Protein AF-A0A1V5UQQ0-F1 (afdb_monomer_lite)

pLDDT: mean 71.2, std 21.32, range [21.81, 97.25]

Radius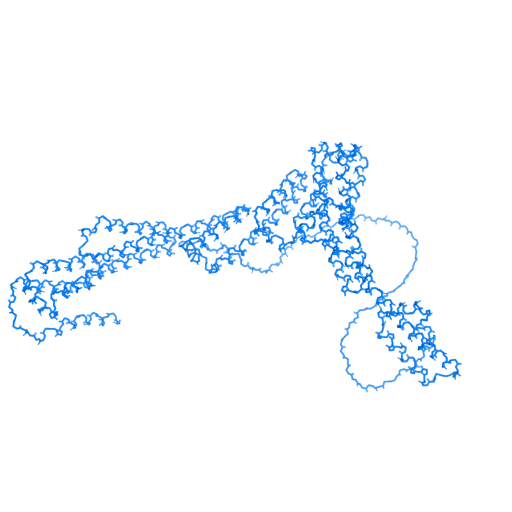 of gyration: 47.05 Å; chains: 1; bounding box: 100×80×138 Å

Secondary structure (DSSP, 8-state):
-HHHHHHHHHHHHHHHGGGS-------HHHHHHHHHHHHHHHHHHHHHHH-HHHHHHHHHHHHHHHHHS-HHHHHHHHHHTT-S-HHHHHHHIIIIIIHHHHHHHHHHHHHHHHHHHHTT-HHHHHHHHHHHHHHHHHHTTTSTT--HHHHHHHHHHHHHHHHHHHHHHHHHHHHHHHHHHHHTT-HHHHHHHHHHHHHHHHH-HHHHHHHHHH-GGGGSHHHHHHHHHHHHHHHHHHHHHHHHHHHHHTT-HHHHHHHHHHHHHHHHH-HHHHHHHHHHH-THHHHHHHHHHHHHHHHH-HHHHHHHHH-HHHHHHHHHHHHHHHTT-HHHHHHHHHHHHHHHHH-HHHHHHHHHTTTHHHHHHHHHHHHHHHHHHHHHHHHHHHHHHHT-HHHHHHHHHHHHHHHHH-HHHHHHHHHHTTS-HHHHHHHHHHHHHHHHHHHHHHHHHHHHHHHHHHHHHHHHHHHHSS--HHHHHHHHHHHHHHHHTHHHHHHHHHHH---HHHHH-S--------------------------------------------------------TT------

Sequence (574 aa):
MKKIFKSSVVFMLFFILFSVQPSYSGTAEVDTLFNETVAAGGAYEQTLGENPVAAAASANAILVKFNALTAEDQAAYAQKLGIPTAGEVKGTLQSKFIDRAYEVQWNKITAEWTTLMQAKKYDEAKTYASQVEEFLKNNAAQLPGISAEMSANYKKLSQAGMDIAAAHNDASGSITEVAGLYAEKKYKETIEKIQQYAKKAADDKNFGDALKNLIPEAADLAKYTGDLTKAVVKDYAVAQVNEYNRLISEGKMKEASKLASETAAFLKGNQQAKEIVEKEYGVNSLLICERASLDSFFKDNQDIKNAMAMYPEFKEAVEKYDRLGEAKDYLGAAKLASEWAKKCLEDANFKGVNTASGGVLLEICQKGAEAALLTGIDEAAKAFCEAFQSGDMVKAKQLADAVAEVLKAYPEYKKIVNEKLGADWEKIANDASALTVKELAARDAKVAVLAETYKQIANLYSAEVAVGGTVSVMAQAFNQALNTFAQQNSQYMAEIEKKTGIKLDALFGATASGAPAGNNAPGAQQQGEQPANGQQQSSGQAEQAPGAQSGTPPVTNQSEGTNQGNPFTSGSGN

Foldseek 3Di:
DVVVVVVVVVVVLQVVLPPDDDPFDADVLLVVLLVLVVVLVVCLVVCLVVPLLVQLQSLLVSLVSLVVDDLVNLASSCSVSVHRHSVVSNVCSQPVTNLVSVVSVVVVLVVVLVVCVVVVVLVVSLVSLVVQLVCCVVCVVPRRNHDPVSSVVSNVVSVVSNLLSVLLVVLVVLVVVLVVCVVVLVLLVSLVSLVVLLVVLVVDVSNVVSNCVVPVVVPPVVVVSLVVSLVSLVSNLVVLVVVLVVCLVVLVLVVSVVSLVVVVVSCVVPVSSVVSCCVVPNVLSSLVSLQVSLLSCCVRPVLNVVLVVVPVVSVVLNVVLNVCVVVVVLLVNLVSLLVLLVCCPVPPSNVVSCVSVVNVSNVSSVSSSLSSLLVLLVVLVVQLVVCVVVVVLVSNLVSLVSNLVSLVVCVVNQVVSCVVVVHNSNVVSVVSNVVSVVVVVVVVVVLVVLLVVLLVLLVVLVVCCVPPVDQDPVNVVSLVVNVVSCVVPVVSVVVSCVVNVDDNAVSVDDPPPDDDDDDDDDDDDDDDDDDDDDDDDDDDDDDDDDDDDDDDDDDDDDDDDDDDDDSPDPDDDD

Structure (mmCIF, N/CA/C/O backbone):
data_AF-A0A1V5UQQ0-F1
#
_entry.id   AF-A0A1V5UQQ0-F1
#
loop_
_atom_site.group_PDB
_atom_site.id
_atom_site.type_symbol
_atom_site.label_atom_id
_atom_site.label_alt_id
_atom_site.label_comp_id
_atom_site.label_asym_id
_atom_site.label_entity_id
_atom_site.label_seq_id
_atom_site.pdbx_PDB_ins_code
_atom_site.Cartn_x
_atom_site.Cartn_y
_atom_site.Cartn_z
_atom_site.occupancy
_atom_site.B_iso_or_equiv
_atom_site.auth_seq_id
_atom_site.auth_comp_id
_atom_site.auth_asym_id
_atom_site.auth_atom_id
_atom_site.pdbx_PDB_model_num
ATOM 1 N N . MET A 1 1 ? 20.881 -25.153 -41.191 1.00 28.64 1 MET A N 1
ATOM 2 C CA . MET A 1 1 ? 20.336 -25.309 -42.563 1.00 28.64 1 MET A CA 1
ATOM 3 C C . MET A 1 1 ? 19.542 -24.085 -43.040 1.00 28.64 1 MET A C 1
ATOM 5 O O . MET A 1 1 ? 20.076 -23.384 -43.885 1.00 28.64 1 MET A O 1
ATOM 9 N N . LYS A 1 2 ? 18.353 -23.741 -42.498 1.00 25.16 2 LYS A N 1
ATOM 10 C CA . LYS A 1 2 ? 17.489 -22.647 -43.035 1.00 25.16 2 LYS A CA 1
ATOM 11 C C . LYS A 1 2 ? 18.149 -21.261 -43.260 1.00 25.16 2 LYS A C 1
ATOM 13 O O . LYS A 1 2 ? 17.666 -20.528 -44.113 1.00 25.16 2 LYS A O 1
ATOM 18 N N . LYS A 1 3 ? 19.245 -20.900 -42.568 1.00 30.56 3 LYS A N 1
ATOM 19 C CA . LYS A 1 3 ? 19.997 -19.648 -42.836 1.00 30.56 3 LYS A CA 1
ATOM 20 C C . LYS A 1 3 ? 20.685 -19.619 -44.215 1.00 30.56 3 LYS A C 1
ATOM 22 O O . LYS A 1 3 ? 20.683 -18.573 -44.850 1.00 30.56 3 LYS A O 1
ATOM 27 N N . ILE A 1 4 ? 21.209 -20.750 -44.703 1.00 31.59 4 ILE A N 1
ATOM 28 C CA . ILE A 1 4 ? 21.949 -20.823 -45.982 1.00 31.59 4 ILE A CA 1
ATOM 29 C C . ILE A 1 4 ? 21.019 -20.485 -47.159 1.00 31.59 4 ILE A C 1
ATOM 31 O O . ILE A 1 4 ? 21.369 -19.694 -48.027 1.00 31.59 4 ILE A O 1
ATOM 35 N N . PHE A 1 5 ? 19.784 -20.994 -47.118 1.00 28.45 5 PHE A N 1
ATOM 36 C CA . PHE A 1 5 ? 18.793 -20.827 -48.185 1.00 28.45 5 PHE A CA 1
ATOM 37 C C . PHE A 1 5 ? 18.414 -19.361 -48.474 1.00 28.45 5 PHE A C 1
ATOM 39 O O . PHE A 1 5 ? 18.049 -19.047 -49.601 1.00 28.45 5 PHE A O 1
ATOM 46 N N . LYS A 1 6 ? 18.516 -18.446 -47.494 1.00 31.98 6 LYS A N 1
ATOM 47 C CA . LYS A 1 6 ? 18.278 -17.008 -47.731 1.00 31.98 6 LYS A CA 1
ATOM 48 C C . LYS A 1 6 ? 19.447 -16.321 -48.440 1.00 31.98 6 LYS A C 1
ATOM 50 O O . LYS A 1 6 ? 19.202 -15.484 -49.300 1.00 31.98 6 LYS A O 1
ATOM 55 N N . SER A 1 7 ? 20.688 -16.702 -48.127 1.00 33.75 7 SER A N 1
ATOM 56 C CA . SER A 1 7 ? 21.877 -16.197 -48.830 1.00 33.75 7 SER A CA 1
ATOM 57 C C . SER A 1 7 ? 21.845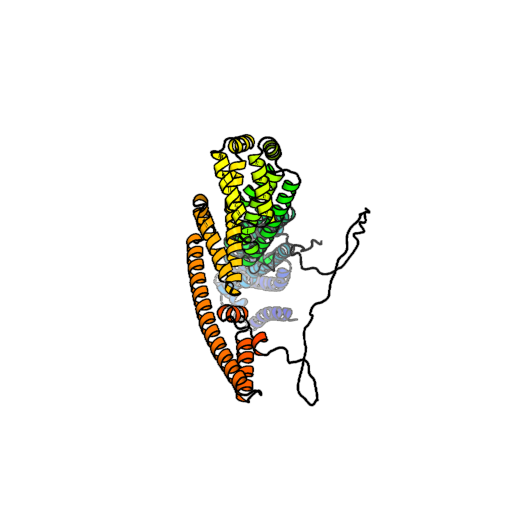 -16.607 -50.308 1.00 33.75 7 SER A C 1
ATOM 59 O O . SER A 1 7 ? 22.017 -15.764 -51.187 1.00 33.75 7 SER A O 1
ATOM 61 N N . SER A 1 8 ? 21.467 -17.861 -50.592 1.00 30.97 8 SER A N 1
ATOM 62 C CA . SER A 1 8 ? 21.274 -18.351 -51.963 1.00 30.97 8 SER A CA 1
ATOM 63 C C . SER A 1 8 ? 20.234 -17.557 -52.762 1.00 30.97 8 SER A C 1
ATOM 65 O O . SER A 1 8 ? 20.450 -17.350 -53.947 1.00 30.97 8 SER A O 1
ATOM 67 N N . VAL A 1 9 ? 19.139 -17.074 -52.159 1.00 35.34 9 VAL A N 1
ATOM 68 C CA . VAL A 1 9 ? 18.113 -16.296 -52.890 1.00 35.34 9 VAL A CA 1
ATOM 69 C C . VAL A 1 9 ? 18.626 -14.914 -53.314 1.00 35.34 9 VAL A C 1
ATOM 71 O O . VAL A 1 9 ? 18.317 -14.475 -54.419 1.00 35.34 9 VAL A O 1
ATOM 74 N N . VAL A 1 10 ? 19.455 -14.252 -52.499 1.00 41.09 10 VAL A N 1
ATOM 75 C CA . VAL A 1 10 ? 20.097 -12.978 -52.888 1.00 41.09 10 VAL A CA 1
ATOM 76 C C . VAL A 1 10 ? 21.128 -13.212 -54.000 1.00 41.09 10 VAL A C 1
ATOM 78 O O . VAL A 1 10 ? 21.127 -12.495 -54.998 1.00 41.09 10 VAL A O 1
ATOM 81 N N . PHE A 1 11 ? 21.933 -14.274 -53.891 1.00 36.41 11 PHE A N 1
ATOM 82 C CA . PHE A 1 11 ? 22.862 -14.698 -54.949 1.00 36.41 11 PHE A CA 1
ATOM 83 C C . PHE A 1 11 ? 22.146 -15.085 -56.258 1.00 36.41 11 PHE A C 1
ATOM 85 O O . PHE A 1 11 ? 22.649 -14.823 -57.347 1.00 36.41 11 PHE A O 1
ATOM 92 N N . MET A 1 12 ? 20.962 -15.694 -56.168 1.00 32.59 12 MET A N 1
ATOM 93 C CA . MET A 1 12 ? 20.183 -16.144 -57.324 1.00 32.59 12 MET A CA 1
ATOM 94 C C . MET A 1 12 ? 19.444 -14.990 -58.017 1.00 32.59 12 MET A C 1
ATOM 96 O O . MET A 1 12 ? 19.346 -14.995 -59.241 1.00 32.59 12 MET A O 1
ATOM 100 N N . LEU A 1 13 ? 19.007 -13.968 -57.270 1.00 38.66 13 LEU A N 1
ATOM 101 C CA . LEU A 1 13 ? 18.555 -12.693 -57.843 1.00 38.66 13 LEU A CA 1
ATOM 102 C C . LEU A 1 13 ? 19.685 -11.983 -58.601 1.00 38.66 13 LEU A C 1
ATOM 104 O O . LEU A 1 13 ? 19.452 -11.505 -59.707 1.00 38.66 13 LEU A O 1
ATOM 108 N N . PHE A 1 14 ? 20.911 -11.998 -58.062 1.00 37.56 14 PHE A N 1
ATOM 109 C CA . PHE A 1 14 ? 22.103 -11.545 -58.787 1.00 37.56 14 PHE A CA 1
ATOM 110 C C . PHE A 1 14 ? 22.299 -12.324 -60.100 1.00 37.56 14 PHE A C 1
ATOM 112 O O . PHE A 1 14 ? 22.466 -11.717 -61.151 1.00 37.56 14 PHE A O 1
ATOM 119 N N . PHE A 1 15 ? 22.245 -13.660 -60.076 1.00 38.91 15 PHE A N 1
ATOM 120 C CA . PHE A 1 15 ? 22.538 -14.476 -61.264 1.00 38.91 15 PHE A CA 1
ATOM 121 C C . PHE A 1 15 ? 21.466 -14.444 -62.366 1.00 38.91 15 PHE A C 1
ATOM 123 O O . PHE A 1 15 ? 21.816 -14.529 -63.542 1.00 38.91 15 PHE A O 1
ATOM 130 N N . ILE A 1 16 ? 20.176 -14.337 -62.030 1.00 42.06 16 ILE A N 1
ATOM 131 C CA . ILE A 1 16 ? 19.093 -14.425 -63.030 1.00 42.06 16 ILE A CA 1
ATOM 132 C C . ILE A 1 16 ? 19.065 -13.199 -63.964 1.00 42.06 16 ILE A C 1
ATOM 134 O O . ILE A 1 16 ? 18.764 -13.343 -65.153 1.00 42.06 16 ILE A O 1
ATOM 138 N N . LEU A 1 17 ? 19.442 -12.016 -63.464 1.00 40.72 17 LEU A N 1
ATOM 139 C CA . LEU A 1 17 ? 19.414 -10.758 -64.222 1.00 40.72 17 LEU A CA 1
ATOM 140 C C . LEU A 1 17 ? 20.486 -10.660 -65.328 1.00 40.72 17 LEU A C 1
ATOM 142 O O . LEU A 1 17 ? 20.322 -9.871 -66.252 1.00 40.72 17 LEU A O 1
ATOM 146 N N . PHE A 1 18 ? 21.535 -11.493 -65.308 1.00 45.50 18 PHE A N 1
ATOM 147 C CA . PHE A 1 18 ? 22.620 -11.460 -66.308 1.00 45.50 18 PHE A CA 1
ATOM 148 C C . PHE A 1 18 ? 22.401 -12.361 -67.539 1.00 45.50 18 PHE A C 1
ATOM 150 O O . PHE A 1 18 ? 23.323 -12.572 -68.325 1.00 45.50 18 PHE A O 1
ATOM 157 N N . SER A 1 19 ? 21.193 -12.901 -67.729 1.00 35.50 19 SER A N 1
ATOM 158 C CA . SER A 1 19 ? 20.876 -13.829 -68.832 1.00 35.50 19 SER A CA 1
ATOM 159 C C . SER A 1 19 ? 20.441 -13.157 -70.146 1.00 35.50 19 SER A C 1
ATOM 161 O O . SER A 1 19 ? 20.373 -13.824 -71.178 1.00 35.50 19 SER A O 1
ATOM 163 N N . VAL A 1 20 ? 20.193 -11.843 -70.138 1.00 38.31 20 VAL A N 1
ATOM 164 C CA . VAL A 1 20 ? 19.896 -11.035 -71.331 1.00 38.31 20 VAL A CA 1
ATOM 165 C C . VAL A 1 20 ? 20.730 -9.759 -71.259 1.00 38.31 20 VAL A C 1
ATOM 167 O O . VAL A 1 20 ? 20.581 -8.993 -70.314 1.00 38.31 20 VAL A O 1
ATOM 170 N N . GLN A 1 21 ? 21.589 -9.507 -72.250 1.00 39.25 21 GLN A N 1
ATOM 171 C CA . GLN A 1 21 ? 22.253 -8.208 -72.400 1.00 39.25 21 GLN A CA 1
ATOM 172 C C . GLN A 1 21 ? 21.373 -7.268 -73.239 1.00 39.25 21 GLN A C 1
ATOM 174 O O . GLN A 1 21 ? 21.176 -7.538 -74.426 1.00 39.25 21 GLN A O 1
ATOM 179 N N . PRO A 1 22 ? 20.886 -6.139 -72.690 1.00 43.38 22 PRO A N 1
ATOM 180 C CA . PRO A 1 22 ? 20.532 -4.989 -73.510 1.00 43.38 22 PRO A CA 1
ATOM 181 C C . PRO A 1 22 ? 21.798 -4.441 -74.182 1.00 43.38 22 PRO A C 1
ATOM 183 O O . PRO A 1 22 ? 22.897 -4.543 -73.633 1.00 43.38 22 PRO A O 1
ATOM 186 N N . SER A 1 23 ? 21.654 -3.808 -75.346 1.00 43.50 23 SER A N 1
ATOM 187 C CA . SER A 1 23 ? 22.739 -3.051 -75.977 1.00 43.50 23 SER A CA 1
ATOM 188 C C . SER A 1 23 ? 23.075 -1.818 -75.129 1.00 43.50 23 SER A C 1
ATOM 190 O O . SER A 1 23 ? 22.406 -0.791 -75.221 1.00 43.50 23 SER A O 1
ATOM 192 N N . TYR A 1 24 ? 24.079 -1.956 -74.269 1.00 51.81 24 TYR A N 1
ATOM 193 C CA . TYR A 1 24 ? 24.474 -0.970 -73.267 1.00 51.81 24 TYR A CA 1
ATOM 194 C C . TYR A 1 24 ? 25.402 0.110 -73.846 1.00 51.81 24 TYR A C 1
ATOM 196 O O . TYR A 1 24 ? 26.363 -0.201 -74.548 1.00 51.81 24 TYR A O 1
ATOM 204 N N . SER A 1 25 ? 25.121 1.372 -73.513 1.00 53.06 25 SER A N 1
ATOM 205 C CA . SER A 1 25 ? 25.841 2.568 -73.982 1.00 53.06 25 SER A CA 1
ATOM 206 C C . SER A 1 25 ? 26.451 3.405 -72.847 1.00 53.06 25 SER A C 1
ATOM 208 O O . SER A 1 25 ? 26.715 4.589 -73.038 1.00 53.06 25 SER A O 1
ATOM 210 N N . GLY A 1 26 ? 26.629 2.825 -71.654 1.00 59.56 26 GLY A N 1
ATOM 211 C CA . GLY A 1 26 ? 27.155 3.539 -70.486 1.00 59.56 26 GLY A CA 1
ATOM 212 C C . GLY A 1 26 ? 28.653 3.848 -70.575 1.00 59.56 26 GLY A C 1
ATOM 213 O O . GLY A 1 26 ? 29.405 3.199 -71.305 1.00 59.56 26 GLY A O 1
ATOM 214 N N . THR A 1 27 ? 29.090 4.848 -69.812 1.00 76.31 27 THR A N 1
ATOM 215 C CA . THR A 1 27 ? 30.493 5.282 -69.766 1.00 76.31 27 THR A CA 1
ATOM 216 C C . THR A 1 27 ? 31.398 4.320 -68.980 1.00 76.31 27 THR A C 1
ATOM 218 O O . THR A 1 27 ? 30.948 3.461 -68.217 1.00 76.31 27 THR A O 1
ATOM 221 N N . ALA A 1 28 ? 32.718 4.507 -69.104 1.00 81.62 28 ALA A N 1
ATOM 222 C CA . ALA A 1 28 ? 33.710 3.782 -68.304 1.00 81.62 28 ALA A CA 1
ATOM 223 C C . ALA A 1 28 ? 33.548 4.002 -66.781 1.00 81.62 28 ALA A C 1
ATOM 225 O O . ALA A 1 28 ? 33.976 3.164 -65.984 1.00 81.62 28 ALA A O 1
ATOM 226 N N . GLU A 1 29 ? 32.907 5.098 -66.364 1.00 82.88 29 GLU A N 1
ATOM 227 C CA . GLU A 1 29 ? 32.596 5.388 -64.959 1.00 82.88 29 GLU A CA 1
ATOM 228 C C . GLU A 1 29 ? 31.494 4.459 -64.430 1.00 82.88 29 GLU A C 1
ATOM 230 O O . GLU A 1 29 ? 31.632 3.891 -63.344 1.00 82.88 29 GLU A O 1
ATOM 235 N N . VAL A 1 30 ? 30.454 4.210 -65.235 1.00 86.50 30 VAL A N 1
ATOM 236 C CA . VAL A 1 30 ? 29.386 3.236 -64.941 1.00 86.50 30 VAL A CA 1
ATOM 237 C C . VAL A 1 30 ? 29.942 1.811 -64.886 1.00 86.50 30 VAL A C 1
ATOM 239 O O . VAL A 1 30 ? 29.589 1.038 -63.992 1.00 86.50 30 VAL A O 1
ATOM 242 N N . ASP A 1 31 ? 30.860 1.466 -65.792 1.00 84.50 31 ASP A N 1
ATOM 243 C CA . ASP A 1 31 ? 31.556 0.174 -65.779 1.00 84.50 31 ASP A CA 1
ATOM 244 C C . ASP A 1 31 ? 32.413 -0.019 -64.524 1.00 84.50 31 ASP A C 1
ATOM 246 O O . ASP A 1 31 ? 32.374 -1.089 -63.909 1.00 84.50 31 ASP A O 1
ATOM 250 N N . THR A 1 32 ? 33.129 1.025 -64.110 1.00 88.81 32 THR A N 1
ATOM 251 C CA . THR A 1 32 ? 33.940 1.024 -62.886 1.00 88.81 32 THR A CA 1
ATOM 252 C C . THR A 1 32 ? 33.057 0.864 -61.648 1.00 88.81 32 THR A C 1
ATOM 254 O O . THR A 1 32 ? 33.285 -0.047 -60.851 1.00 88.81 32 THR A O 1
ATOM 257 N N . LEU A 1 33 ? 32.000 1.673 -61.515 1.00 90.69 33 LEU A N 1
ATOM 258 C CA . LEU A 1 33 ? 31.081 1.620 -60.374 1.00 90.69 33 LEU A CA 1
ATOM 259 C C . LEU A 1 33 ? 30.349 0.274 -60.267 1.00 90.69 33 LEU A C 1
ATOM 261 O O . LEU A 1 33 ? 30.126 -0.229 -59.164 1.00 90.69 33 LEU A O 1
ATOM 265 N N . PHE A 1 34 ? 29.997 -0.338 -61.400 1.00 88.88 34 PHE A N 1
ATOM 266 C CA . PHE A 1 34 ? 29.396 -1.670 -61.430 1.00 88.88 34 PHE A CA 1
ATOM 267 C C . PHE A 1 34 ? 30.357 -2.728 -60.868 1.00 88.88 34 PHE A C 1
ATOM 269 O O . PHE A 1 34 ? 29.974 -3.499 -59.988 1.00 88.88 34 PHE A O 1
ATOM 276 N N . ASN A 1 35 ? 31.619 -2.726 -61.310 1.00 87.88 35 ASN A N 1
ATOM 277 C CA . ASN A 1 35 ? 32.631 -3.670 -60.829 1.00 87.88 35 ASN A CA 1
ATOM 278 C C . ASN A 1 35 ? 32.931 -3.480 -59.330 1.00 87.88 35 ASN A C 1
ATOM 280 O O . ASN A 1 35 ? 33.012 -4.462 -58.590 1.00 87.88 35 ASN A O 1
ATOM 284 N N . GLU A 1 36 ? 33.022 -2.231 -58.859 1.00 89.00 36 GLU A N 1
ATOM 285 C CA . GLU A 1 36 ? 33.136 -1.915 -57.427 1.00 89.00 36 GLU A CA 1
ATOM 286 C C . GLU A 1 36 ? 31.937 -2.434 -56.620 1.00 89.00 36 GLU A C 1
ATOM 288 O O . GLU A 1 36 ? 32.110 -2.963 -55.522 1.00 89.00 36 GLU A O 1
ATOM 293 N N . THR A 1 37 ? 30.724 -2.330 -57.166 1.00 88.75 37 THR A N 1
ATOM 294 C CA . THR A 1 37 ? 29.489 -2.769 -56.498 1.00 88.75 37 THR A CA 1
ATOM 295 C C . THR A 1 37 ? 29.385 -4.288 -56.413 1.00 88.75 37 THR A C 1
ATOM 297 O O . THR A 1 37 ? 28.976 -4.810 -55.376 1.00 88.75 37 THR A O 1
ATOM 300 N N . VAL A 1 38 ? 29.809 -5.014 -57.452 1.00 85.56 38 VAL A N 1
ATOM 301 C CA . VAL A 1 38 ? 29.918 -6.483 -57.414 1.00 85.56 38 VAL A CA 1
ATOM 302 C C . VAL A 1 38 ? 30.938 -6.918 -56.354 1.00 85.56 38 VAL A C 1
ATOM 304 O O . VAL A 1 38 ? 30.646 -7.809 -55.555 1.00 85.56 38 VAL A O 1
ATOM 307 N N . ALA A 1 39 ? 32.099 -6.257 -56.284 1.00 86.06 39 ALA A N 1
ATOM 308 C CA . ALA A 1 39 ? 33.118 -6.543 -55.273 1.00 86.06 39 ALA A CA 1
ATOM 309 C C . ALA A 1 39 ? 32.628 -6.244 -53.841 1.00 86.06 39 ALA A C 1
ATOM 311 O O . ALA A 1 39 ? 32.773 -7.083 -52.950 1.00 86.06 39 ALA A O 1
ATOM 312 N N . ALA A 1 40 ? 31.989 -5.089 -53.625 1.00 86.25 40 ALA A N 1
ATOM 313 C CA . ALA A 1 40 ? 31.410 -4.714 -52.336 1.00 86.25 40 ALA A CA 1
ATOM 314 C C . ALA A 1 40 ? 30.293 -5.682 -51.908 1.00 86.25 40 ALA A C 1
ATOM 316 O O . ALA A 1 40 ? 30.279 -6.136 -50.764 1.00 86.25 40 ALA A O 1
ATOM 317 N N . GLY A 1 41 ? 29.397 -6.057 -52.827 1.00 83.62 41 GLY A N 1
ATOM 318 C CA . GLY A 1 41 ? 28.322 -7.020 -52.576 1.00 83.62 41 GLY A CA 1
ATOM 319 C C . GLY A 1 41 ? 28.833 -8.411 -52.188 1.00 83.62 41 GLY A C 1
ATOM 320 O O . GLY A 1 41 ? 28.251 -9.047 -51.310 1.00 83.62 41 GLY A O 1
ATOM 321 N N . GLY A 1 42 ? 29.953 -8.853 -52.771 1.00 81.12 42 GLY A N 1
ATOM 322 C CA . GLY A 1 42 ? 30.597 -10.127 -52.431 1.00 81.12 42 GLY A CA 1
ATOM 323 C C . GLY A 1 42 ? 31.122 -10.205 -50.991 1.00 81.12 42 GLY A C 1
ATOM 324 O O . GLY A 1 42 ? 31.088 -11.279 -50.395 1.00 81.12 42 GLY A O 1
ATOM 325 N N . ALA A 1 43 ? 31.559 -9.080 -50.414 1.00 87.44 43 ALA A N 1
ATOM 326 C CA . ALA A 1 43 ? 32.031 -9.000 -49.026 1.00 87.44 43 ALA A CA 1
ATOM 327 C C . ALA A 1 43 ? 30.934 -8.596 -48.018 1.00 87.44 43 ALA A C 1
ATOM 329 O O . ALA A 1 43 ? 31.029 -8.937 -46.836 1.00 87.44 43 ALA A O 1
ATOM 330 N N . TYR A 1 44 ? 29.889 -7.890 -48.470 1.00 90.00 44 TYR A N 1
ATOM 331 C CA . TYR A 1 44 ? 28.935 -7.178 -47.612 1.00 90.00 44 TYR A CA 1
ATOM 332 C C . TYR A 1 44 ? 28.322 -8.034 -46.491 1.00 90.00 44 TYR A C 1
ATOM 334 O O . TYR A 1 44 ? 28.293 -7.583 -45.353 1.00 90.00 44 TYR A O 1
ATOM 342 N N . GLU A 1 45 ? 27.865 -9.264 -46.758 1.00 90.69 45 GLU A N 1
ATOM 343 C CA . GLU A 1 45 ? 27.241 -10.111 -45.719 1.00 90.69 45 GLU A CA 1
ATOM 344 C C . GLU A 1 45 ? 28.230 -10.560 -44.624 1.00 90.69 45 GLU A C 1
ATOM 346 O O . GLU A 1 45 ? 27.814 -10.767 -43.484 1.00 90.69 45 GLU A O 1
ATOM 351 N N . GLN A 1 46 ? 29.529 -10.680 -44.933 1.00 90.81 46 GLN A N 1
ATOM 352 C CA . GLN A 1 46 ? 30.560 -10.943 -43.923 1.00 90.81 46 GLN A CA 1
ATOM 353 C C . GLN A 1 46 ? 30.835 -9.674 -43.111 1.00 90.81 46 GLN A C 1
ATOM 355 O O . GLN A 1 46 ? 30.736 -9.691 -41.883 1.00 90.81 46 GLN A O 1
ATOM 360 N N . THR A 1 47 ? 31.099 -8.551 -43.789 1.00 90.06 47 THR A N 1
ATOM 361 C CA . THR A 1 47 ? 31.349 -7.260 -43.129 1.00 90.06 47 THR A CA 1
ATOM 362 C C . THR A 1 47 ? 30.165 -6.837 -42.256 1.00 90.06 47 THR A C 1
ATOM 364 O O . THR A 1 47 ? 30.372 -6.324 -41.163 1.00 90.06 47 THR A O 1
ATOM 367 N N . LEU A 1 48 ? 28.928 -7.123 -42.670 1.00 90.56 48 LEU A N 1
ATOM 368 C CA . LEU A 1 48 ? 27.707 -6.882 -41.896 1.00 90.56 48 LEU A CA 1
ATOM 369 C C . LEU A 1 48 ? 27.670 -7.660 -40.569 1.00 90.56 48 LEU A C 1
ATOM 371 O O . LEU A 1 48 ? 27.101 -7.170 -39.598 1.00 90.56 48 LEU A O 1
ATOM 375 N N . GLY A 1 49 ? 28.252 -8.861 -40.515 1.00 86.50 49 GLY A N 1
ATOM 376 C CA . GLY A 1 49 ? 28.342 -9.655 -39.286 1.00 86.50 49 GLY A CA 1
ATOM 377 C C . GLY A 1 49 ? 29.464 -9.204 -38.345 1.00 86.50 49 GLY A C 1
ATOM 378 O O . GLY A 1 49 ? 29.314 -9.291 -37.128 1.00 86.50 49 GLY A O 1
ATOM 379 N N . GLU A 1 50 ? 30.575 -8.717 -38.901 1.00 89.50 50 GLU A N 1
ATOM 380 C CA . GLU A 1 50 ? 31.784 -8.340 -38.155 1.00 89.50 50 GLU A CA 1
ATOM 381 C C . GLU A 1 50 ? 31.765 -6.869 -37.699 1.00 89.50 50 GLU A C 1
ATOM 383 O O . GLU A 1 50 ? 32.006 -6.566 -36.529 1.00 89.50 50 GLU A O 1
ATOM 388 N N . ASN A 1 51 ? 31.455 -5.950 -38.616 1.00 88.94 51 ASN A N 1
ATOM 389 C CA . ASN A 1 51 ? 31.413 -4.504 -38.408 1.00 88.94 51 ASN A CA 1
ATOM 390 C C . ASN A 1 51 ? 30.334 -3.861 -39.310 1.00 88.94 51 ASN A C 1
ATOM 392 O O . ASN A 1 51 ? 30.632 -3.423 -40.429 1.00 88.94 51 ASN A O 1
ATOM 396 N N . PRO A 1 52 ? 29.081 -3.739 -38.830 1.00 89.44 52 PRO A N 1
ATOM 397 C CA . PRO A 1 52 ? 27.995 -3.194 -39.639 1.00 89.44 52 PRO A CA 1
ATOM 398 C C . PRO A 1 52 ? 28.238 -1.744 -40.086 1.00 89.44 52 PRO A C 1
ATOM 400 O O . PRO A 1 52 ? 27.830 -1.365 -41.178 1.00 89.44 52 PRO A O 1
ATOM 403 N N . VAL A 1 53 ? 28.955 -0.930 -39.301 1.00 86.75 53 VAL A N 1
ATOM 404 C CA . VAL A 1 53 ? 29.263 0.462 -39.681 1.00 86.75 53 VAL A CA 1
ATOM 405 C C . VAL A 1 53 ? 30.200 0.509 -40.896 1.00 86.75 53 VAL A C 1
ATOM 407 O O . VAL A 1 53 ? 30.028 1.360 -41.767 1.00 86.75 53 VAL A O 1
ATOM 410 N N . ALA A 1 54 ? 31.132 -0.443 -41.022 1.00 88.50 54 ALA A N 1
ATOM 411 C CA . ALA A 1 54 ? 31.937 -0.597 -42.234 1.00 88.50 54 ALA A CA 1
ATOM 412 C C . ALA A 1 54 ? 31.092 -1.075 -43.432 1.00 88.50 54 ALA A C 1
ATOM 414 O O . ALA A 1 54 ? 31.259 -0.559 -44.536 1.00 88.50 54 ALA A O 1
ATOM 415 N N . ALA A 1 55 ? 30.136 -1.987 -43.221 1.00 89.75 55 ALA A N 1
ATOM 416 C CA . ALA A 1 55 ? 29.218 -2.431 -44.276 1.00 89.75 55 ALA A CA 1
ATOM 417 C C . ALA A 1 55 ? 28.318 -1.285 -44.791 1.00 89.75 55 ALA A C 1
ATOM 419 O O . ALA A 1 55 ? 28.122 -1.146 -46.002 1.00 89.75 55 ALA A O 1
ATOM 420 N N . ALA A 1 56 ? 27.836 -0.419 -43.890 1.00 91.19 56 ALA A N 1
ATOM 421 C CA . ALA A 1 56 ? 27.147 0.826 -44.235 1.00 91.19 56 ALA A CA 1
ATOM 422 C C . ALA A 1 56 ? 28.060 1.777 -45.027 1.00 91.19 56 ALA A C 1
ATOM 424 O O . ALA A 1 56 ? 27.648 2.303 -46.059 1.00 91.19 56 ALA A O 1
ATOM 425 N N . ALA A 1 57 ? 29.319 1.947 -44.602 1.00 90.19 57 ALA A N 1
ATOM 426 C CA . ALA A 1 57 ? 30.298 2.788 -45.292 1.00 90.19 57 ALA A CA 1
ATOM 427 C C . ALA A 1 57 ? 30.565 2.334 -46.736 1.00 90.19 57 ALA A C 1
ATOM 429 O O . ALA A 1 57 ? 30.559 3.169 -47.643 1.00 90.19 57 ALA A O 1
ATOM 430 N N . SER A 1 58 ? 30.732 1.029 -46.974 1.00 89.50 58 SER A N 1
ATOM 431 C CA . SER A 1 58 ? 30.899 0.472 -48.323 1.00 89.50 58 SER A CA 1
ATOM 432 C C . SER A 1 58 ? 29.674 0.722 -49.208 1.00 89.50 58 SER A C 1
ATOM 434 O O . SER A 1 58 ? 29.824 1.179 -50.340 1.00 89.50 58 SER A O 1
ATOM 436 N N . ALA A 1 59 ? 28.461 0.492 -48.696 1.00 91.44 59 ALA A N 1
ATOM 437 C CA . ALA A 1 59 ? 27.229 0.744 -49.446 1.00 91.44 59 ALA A CA 1
ATOM 438 C C . ALA A 1 59 ? 27.000 2.244 -49.722 1.00 91.44 59 ALA A C 1
ATOM 440 O O . ALA A 1 59 ? 26.597 2.623 -50.824 1.00 91.44 59 ALA A O 1
ATOM 441 N N . ASN A 1 60 ? 27.322 3.112 -48.759 1.00 92.75 60 ASN A N 1
ATOM 442 C CA . ASN A 1 60 ? 27.252 4.561 -48.926 1.00 92.75 60 ASN A CA 1
ATOM 443 C C . ASN A 1 60 ? 28.289 5.087 -49.933 1.00 92.75 60 ASN A C 1
ATOM 445 O O . ASN A 1 60 ? 27.979 5.999 -50.691 1.00 92.75 60 ASN A O 1
ATOM 449 N N . ALA A 1 61 ? 29.489 4.503 -50.011 1.00 92.38 61 ALA A N 1
ATOM 450 C CA . ALA A 1 61 ? 30.481 4.880 -51.022 1.00 92.38 61 ALA A CA 1
ATOM 451 C C . ALA A 1 61 ? 29.963 4.640 -52.455 1.00 92.38 61 ALA A C 1
ATOM 453 O O . ALA A 1 61 ? 30.118 5.510 -53.316 1.00 92.38 61 ALA A O 1
ATOM 454 N N . ILE A 1 62 ? 29.277 3.513 -52.688 1.00 92.88 62 ILE A N 1
ATOM 455 C CA . ILE A 1 62 ? 28.581 3.239 -53.956 1.00 92.88 62 ILE A CA 1
ATOM 456 C C . ILE A 1 62 ? 27.451 4.252 -54.191 1.00 92.88 62 ILE A C 1
ATOM 458 O O . ILE A 1 62 ? 27.354 4.809 -55.282 1.00 92.88 62 ILE A O 1
ATOM 462 N N . LEU A 1 63 ? 26.629 4.549 -53.177 1.00 92.56 63 LEU A N 1
ATOM 463 C CA . LEU A 1 63 ? 25.528 5.515 -53.294 1.00 92.56 63 LEU A CA 1
ATOM 464 C C . LEU A 1 63 ? 26.018 6.946 -53.589 1.00 92.56 63 LEU A C 1
ATOM 466 O O . LEU A 1 63 ? 25.393 7.656 -54.377 1.00 92.56 63 LEU A O 1
ATOM 470 N N . VAL A 1 64 ? 27.139 7.376 -53.005 1.00 92.81 64 VAL A N 1
ATOM 471 C CA . VAL A 1 64 ? 27.758 8.684 -53.279 1.00 92.81 64 VAL A CA 1
ATOM 472 C C . VAL A 1 64 ? 28.270 8.751 -54.718 1.00 92.81 64 VAL A C 1
ATOM 474 O O . VAL A 1 64 ? 27.927 9.695 -55.428 1.00 92.81 64 VAL A O 1
ATOM 477 N N . LYS A 1 65 ? 29.012 7.736 -55.186 1.00 93.44 65 LYS A N 1
ATOM 478 C CA . LYS A 1 65 ? 29.467 7.670 -56.587 1.00 93.44 65 LYS A CA 1
ATOM 479 C C . LYS A 1 65 ? 28.292 7.619 -57.568 1.00 93.44 65 LYS A C 1
ATOM 481 O O . LYS A 1 65 ? 28.281 8.364 -58.540 1.00 93.44 65 LYS A O 1
ATOM 486 N N . PHE A 1 66 ? 27.262 6.826 -57.274 1.00 92.69 66 PHE A N 1
ATOM 487 C CA . PHE A 1 66 ? 26.047 6.750 -58.088 1.00 92.69 66 PHE A CA 1
ATOM 488 C C . PHE A 1 66 ? 25.317 8.097 -58.195 1.00 92.69 66 PHE A C 1
ATOM 490 O O . PHE A 1 66 ? 24.822 8.447 -59.260 1.00 92.69 66 PHE A O 1
ATOM 497 N N . ASN A 1 67 ? 25.270 8.881 -57.114 1.00 92.31 67 ASN A N 1
ATOM 498 C CA . ASN A 1 67 ? 24.675 10.220 -57.136 1.00 92.31 67 ASN A CA 1
ATOM 499 C C . ASN A 1 67 ? 25.514 11.265 -57.895 1.00 92.31 67 ASN A C 1
ATOM 501 O O . ASN A 1 67 ? 24.955 12.294 -58.268 1.00 92.31 67 ASN A O 1
ATOM 505 N N . ALA A 1 68 ? 26.808 11.017 -58.123 1.00 92.88 68 ALA A N 1
ATOM 506 C CA . ALA A 1 68 ? 27.689 11.895 -58.896 1.00 92.88 68 ALA A CA 1
ATOM 507 C C . ALA A 1 68 ? 27.625 11.652 -60.419 1.00 92.88 68 ALA A C 1
ATOM 509 O O . ALA A 1 68 ? 27.970 12.548 -61.186 1.00 92.88 68 ALA A O 1
ATOM 510 N N . LEU A 1 69 ? 27.163 10.472 -60.856 1.00 90.50 69 LEU A N 1
ATOM 511 C CA . LEU A 1 69 ? 26.939 10.146 -62.270 1.00 90.50 69 LEU A CA 1
ATOM 512 C C . LEU A 1 69 ? 25.872 11.050 -62.914 1.00 90.50 69 LEU A C 1
ATOM 514 O O . LEU A 1 69 ? 24.958 11.533 -62.238 1.00 90.50 69 LEU A O 1
ATOM 518 N N . THR A 1 70 ? 25.926 11.214 -64.240 1.00 91.44 70 THR A N 1
ATOM 519 C CA . THR A 1 70 ? 24.884 11.924 -65.005 1.00 91.44 70 THR A CA 1
ATOM 520 C C . THR A 1 70 ? 23.527 11.205 -64.926 1.00 91.44 70 THR A C 1
ATOM 522 O O . THR A 1 70 ? 23.447 10.039 -64.545 1.00 91.44 70 THR A O 1
ATOM 525 N N . ALA A 1 71 ? 22.429 11.866 -65.307 1.00 90.25 71 ALA A N 1
ATOM 526 C CA . ALA A 1 71 ? 21.110 11.221 -65.331 1.00 90.25 71 ALA A CA 1
ATOM 527 C C . ALA A 1 71 ? 21.026 10.050 -66.338 1.00 90.25 71 ALA A C 1
ATOM 529 O O . ALA A 1 71 ? 20.293 9.090 -66.100 1.00 90.25 71 ALA A O 1
ATOM 530 N N . GLU A 1 72 ? 21.791 10.117 -67.431 1.00 88.75 72 GLU A N 1
ATOM 531 C CA . GLU A 1 72 ? 21.892 9.061 -68.444 1.00 88.75 72 GLU A CA 1
ATOM 532 C C . GLU A 1 72 ? 22.724 7.881 -67.920 1.00 88.75 72 GLU A C 1
ATOM 534 O O . GLU A 1 72 ? 22.263 6.740 -67.943 1.00 88.75 72 GLU A O 1
ATOM 539 N N . ASP A 1 73 ? 23.880 8.160 -67.314 1.00 89.94 73 ASP A N 1
ATOM 540 C CA . ASP A 1 73 ? 24.719 7.159 -66.647 1.00 89.94 73 ASP A CA 1
ATOM 541 C C . ASP A 1 73 ? 23.999 6.487 -65.464 1.00 89.94 73 ASP A C 1
ATOM 543 O O . ASP A 1 73 ? 24.107 5.275 -65.283 1.00 89.94 73 ASP A O 1
ATOM 547 N N . GLN A 1 74 ? 23.201 7.231 -64.685 1.00 91.38 74 GLN A N 1
ATOM 548 C CA . GLN A 1 74 ? 22.372 6.667 -63.611 1.00 91.38 74 GLN A CA 1
ATOM 549 C C . GLN A 1 74 ? 21.305 5.697 -64.151 1.00 91.38 74 GLN A C 1
ATOM 551 O O . GLN A 1 74 ? 20.989 4.704 -63.489 1.00 91.38 74 GLN A O 1
ATOM 556 N N . ALA A 1 75 ? 20.763 5.946 -65.348 1.00 88.69 75 ALA A N 1
ATOM 557 C CA . ALA A 1 75 ? 19.827 5.041 -66.013 1.00 88.69 75 ALA A CA 1
ATOM 558 C C . ALA A 1 75 ? 20.538 3.816 -66.620 1.00 88.69 75 ALA A C 1
ATOM 560 O O . ALA A 1 75 ? 20.075 2.690 -66.428 1.00 88.69 75 ALA A O 1
ATOM 561 N N . ALA A 1 76 ? 21.687 4.007 -67.277 1.00 87.06 76 ALA A N 1
ATOM 562 C CA . ALA A 1 76 ? 22.512 2.922 -67.812 1.00 87.06 76 ALA A CA 1
ATOM 563 C C . ALA A 1 76 ? 23.017 1.983 -66.699 1.00 87.06 76 ALA A C 1
ATOM 565 O O . ALA A 1 76 ? 22.982 0.762 -66.846 1.00 87.06 76 ALA A O 1
ATOM 566 N N . TYR A 1 77 ? 23.411 2.539 -65.550 1.00 88.12 77 TYR A N 1
ATOM 567 C CA . TYR A 1 77 ? 23.783 1.782 -64.355 1.00 88.12 77 TYR A CA 1
ATOM 568 C C . TYR A 1 77 ? 22.616 0.957 -63.797 1.00 88.12 77 TYR A C 1
ATOM 570 O O . TYR A 1 77 ? 22.789 -0.220 -63.484 1.00 88.12 77 TYR A O 1
ATOM 578 N N . ALA A 1 78 ? 21.417 1.548 -63.703 1.00 87.75 78 ALA A N 1
ATOM 579 C CA . ALA A 1 78 ? 20.220 0.841 -63.248 1.00 87.75 78 ALA A CA 1
ATOM 580 C C . ALA A 1 78 ? 19.900 -0.353 -64.166 1.00 87.75 78 ALA A C 1
ATOM 582 O O . ALA A 1 78 ? 19.753 -1.474 -63.679 1.00 87.75 78 ALA A O 1
ATOM 583 N N . GLN A 1 79 ? 19.927 -0.146 -65.489 1.00 86.50 79 GLN A N 1
ATOM 584 C CA . GLN A 1 79 ? 19.785 -1.223 -66.477 1.00 86.50 79 GLN A CA 1
ATOM 585 C C . GLN A 1 79 ? 20.863 -2.307 -66.318 1.00 86.50 79 GLN A C 1
ATOM 587 O O . GLN A 1 79 ? 20.540 -3.492 -66.374 1.00 86.50 79 GLN A O 1
ATOM 592 N N . LYS A 1 80 ? 22.124 -1.930 -66.065 1.00 85.75 80 LYS A N 1
ATOM 593 C CA . LYS A 1 80 ? 23.238 -2.877 -65.872 1.00 85.75 80 LYS A CA 1
ATOM 594 C C . LYS A 1 80 ? 23.129 -3.692 -64.574 1.00 85.75 80 LYS A C 1
ATOM 596 O O . LYS A 1 80 ? 23.597 -4.827 -64.534 1.00 85.75 80 LYS A O 1
ATOM 601 N N . LEU A 1 81 ? 22.481 -3.153 -63.538 1.00 82.50 81 LEU A N 1
ATOM 602 C CA . LEU A 1 81 ? 22.080 -3.898 -62.335 1.00 82.50 81 LEU A CA 1
ATOM 603 C C . LEU A 1 81 ? 20.775 -4.700 -62.511 1.00 82.50 81 LEU A C 1
ATOM 605 O O . LEU A 1 81 ? 20.383 -5.411 -61.588 1.00 82.50 81 LEU A O 1
ATOM 609 N N . GLY A 1 82 ? 20.075 -4.573 -63.643 1.00 85.31 82 GLY A N 1
ATOM 610 C CA . GLY A 1 82 ? 18.747 -5.159 -63.849 1.00 85.31 82 GLY A CA 1
ATOM 611 C C . GLY A 1 82 ? 17.634 -4.510 -63.012 1.00 85.31 82 GLY A C 1
ATOM 612 O O . GLY A 1 82 ? 16.594 -5.130 -62.793 1.00 85.31 82 GLY A O 1
ATOM 613 N N . ILE A 1 83 ? 17.841 -3.279 -62.530 1.00 86.56 83 ILE A N 1
ATOM 614 C CA . ILE A 1 83 ? 16.893 -2.523 -61.699 1.00 86.56 83 ILE A CA 1
ATOM 615 C C . ILE A 1 83 ? 16.101 -1.539 -62.588 1.00 86.56 83 ILE A C 1
ATOM 617 O O . ILE A 1 83 ? 16.722 -0.765 -63.320 1.00 86.56 83 ILE A O 1
ATOM 621 N N . PRO A 1 84 ? 14.752 -1.512 -62.532 1.00 85.00 84 PRO A N 1
ATOM 622 C CA . PRO A 1 84 ? 13.920 -0.719 -63.444 1.00 85.00 84 PRO A CA 1
ATOM 623 C C . PRO A 1 84 ? 14.207 0.787 -63.506 1.00 85.00 84 PRO A C 1
ATOM 625 O O . PRO A 1 84 ? 14.028 1.391 -64.563 1.00 85.00 84 PRO A O 1
ATOM 628 N N . THR A 1 85 ? 14.613 1.424 -62.399 1.00 90.44 85 THR A N 1
ATOM 629 C CA . THR A 1 85 ? 14.845 2.880 -62.365 1.00 90.44 85 THR A CA 1
ATOM 630 C C . THR A 1 85 ? 16.034 3.296 -61.502 1.00 90.44 85 THR A C 1
ATOM 632 O O . THR A 1 85 ? 16.336 2.688 -60.475 1.00 90.44 85 THR A O 1
ATOM 635 N N . ALA A 1 86 ? 16.652 4.429 -61.850 1.00 87.81 86 ALA A N 1
ATOM 636 C CA . ALA A 1 86 ? 17.681 5.066 -61.028 1.00 87.81 86 ALA A CA 1
ATOM 637 C C . ALA A 1 86 ? 17.191 5.425 -59.609 1.00 87.81 86 ALA A C 1
ATOM 639 O O . ALA A 1 86 ? 17.972 5.380 -58.662 1.00 87.81 86 ALA A O 1
ATOM 640 N N . GLY A 1 87 ? 15.904 5.752 -59.428 1.00 90.19 87 GLY A N 1
ATOM 641 C CA . GLY A 1 87 ? 15.324 6.006 -58.102 1.00 90.19 87 GLY A CA 1
ATOM 642 C C . GLY A 1 87 ? 15.269 4.747 -57.232 1.00 90.19 87 GLY A C 1
ATOM 643 O O . GLY A 1 87 ? 15.606 4.787 -56.049 1.00 90.19 87 GLY A O 1
ATOM 644 N N . GLU A 1 88 ? 14.925 3.611 -57.835 1.00 90.38 88 GLU A N 1
ATOM 645 C CA . GLU A 1 88 ? 14.884 2.303 -57.178 1.00 90.38 88 GLU A CA 1
ATOM 646 C C . GLU A 1 88 ? 16.284 1.789 -56.808 1.00 90.38 88 GLU A C 1
ATOM 648 O O . GLU A 1 88 ? 16.442 1.180 -55.750 1.00 90.38 88 GLU A O 1
ATOM 653 N N . VAL A 1 89 ? 17.325 2.131 -57.582 1.00 88.62 89 VAL A N 1
ATOM 654 C CA . VAL A 1 89 ? 18.731 1.919 -57.180 1.00 88.62 89 VAL A CA 1
ATOM 655 C C . VAL A 1 89 ? 19.042 2.659 -55.870 1.00 88.62 89 VAL A C 1
ATOM 657 O O . VAL A 1 89 ? 19.563 2.044 -54.938 1.00 88.62 89 VAL A O 1
ATOM 660 N N . LYS A 1 90 ? 18.674 3.947 -55.747 1.00 89.69 90 LYS A N 1
ATOM 661 C CA . LYS A 1 90 ? 18.903 4.737 -54.512 1.00 89.69 90 LYS A CA 1
ATOM 662 C C . LYS A 1 90 ? 18.133 4.150 -53.332 1.00 89.69 90 LYS A C 1
ATOM 664 O O . LYS A 1 90 ? 18.719 3.914 -52.279 1.00 89.69 90 LYS A O 1
ATOM 669 N N . GLY A 1 91 ? 16.847 3.848 -53.526 1.00 87.56 91 GLY A N 1
ATOM 670 C CA . GLY A 1 91 ? 16.001 3.229 -52.501 1.00 87.56 91 GLY A CA 1
ATOM 671 C C . GLY A 1 91 ? 16.492 1.845 -52.059 1.00 87.56 91 GLY A C 1
ATOM 672 O O . GLY A 1 91 ? 16.395 1.504 -50.879 1.00 87.56 91 GLY A O 1
ATOM 673 N N . THR A 1 92 ? 17.074 1.064 -52.972 1.00 88.44 92 THR A N 1
ATOM 674 C CA . THR A 1 92 ? 17.652 -0.254 -52.676 1.00 88.44 92 THR A CA 1
ATOM 675 C C . THR A 1 92 ? 18.953 -0.132 -51.887 1.00 88.44 92 THR A C 1
ATOM 677 O O . THR A 1 92 ? 19.069 -0.756 -50.833 1.00 88.44 92 THR A O 1
ATOM 680 N N . LEU A 1 93 ? 19.901 0.702 -52.332 1.00 89.12 93 LEU A N 1
ATOM 681 C CA . LEU A 1 93 ? 21.154 0.955 -51.607 1.00 89.12 93 LEU A CA 1
ATOM 682 C C . LEU A 1 93 ? 20.883 1.489 -50.191 1.00 89.12 93 LEU A C 1
ATOM 684 O O . LEU A 1 93 ? 21.434 0.960 -49.225 1.00 89.12 93 LEU A O 1
ATOM 688 N N . GLN A 1 94 ? 19.964 2.450 -50.054 1.00 90.31 94 GLN A N 1
ATOM 689 C CA . GLN A 1 94 ? 19.545 2.974 -48.755 1.00 90.31 94 GLN A CA 1
ATOM 690 C C . GLN A 1 94 ? 18.916 1.882 -47.877 1.00 90.31 94 GLN A C 1
ATOM 692 O O . GLN A 1 94 ? 19.467 1.527 -46.839 1.00 90.31 94 GLN A O 1
ATOM 697 N N . SER A 1 95 ? 17.779 1.314 -48.293 1.00 86.44 95 SER A N 1
ATOM 698 C CA . SER A 1 95 ? 16.953 0.481 -47.405 1.00 86.44 95 SER A CA 1
ATOM 699 C C . SER A 1 95 ? 17.459 -0.952 -47.216 1.00 86.44 95 SER A C 1
ATOM 701 O O . SER A 1 95 ? 17.184 -1.561 -46.183 1.00 86.44 95 SER A O 1
ATOM 703 N N . LYS A 1 96 ? 18.163 -1.532 -48.199 1.00 88.38 96 LYS A N 1
ATOM 704 C CA . LYS A 1 96 ? 18.593 -2.945 -48.158 1.00 88.38 96 LYS A CA 1
ATOM 705 C C . LYS A 1 96 ? 20.040 -3.137 -47.723 1.00 88.38 96 LYS A C 1
ATOM 707 O O . LYS A 1 96 ? 20.376 -4.252 -47.327 1.00 88.38 96 LYS A O 1
ATOM 712 N N . PHE A 1 97 ? 20.860 -2.084 -47.763 1.00 89.88 97 PHE A N 1
ATOM 713 C CA . PHE A 1 97 ? 22.283 -2.165 -47.429 1.00 89.88 97 PHE A CA 1
ATOM 714 C C . PHE A 1 97 ? 22.707 -1.180 -46.332 1.00 89.88 97 PHE A C 1
ATOM 716 O O . PHE A 1 97 ? 23.293 -1.623 -45.345 1.00 89.88 97 PHE A O 1
ATOM 723 N N . ILE A 1 98 ? 22.396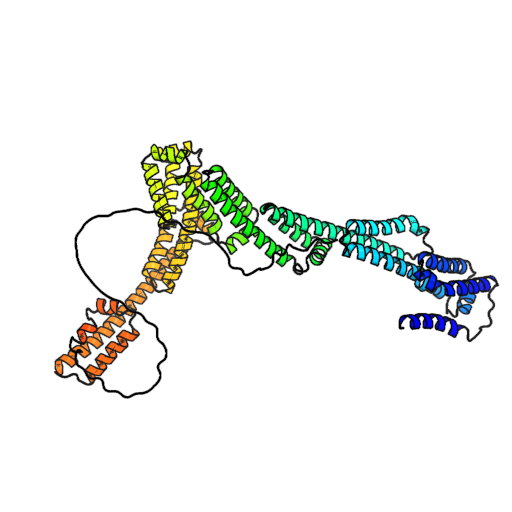 0.115 -46.451 1.00 90.38 98 ILE A N 1
ATOM 724 C CA . ILE A 1 98 ? 22.819 1.120 -45.458 1.00 90.38 98 ILE A CA 1
ATOM 725 C C . ILE A 1 98 ? 21.969 1.020 -44.183 1.00 90.38 98 ILE A C 1
ATOM 727 O O . ILE A 1 98 ? 22.484 0.679 -43.119 1.00 90.38 98 ILE A O 1
ATOM 731 N N . ASP A 1 99 ? 20.654 1.219 -44.284 1.00 88.44 99 ASP A N 1
ATOM 732 C CA . ASP A 1 99 ? 19.747 1.202 -43.128 1.00 88.44 99 ASP A CA 1
ATOM 733 C C . ASP A 1 99 ? 19.669 -0.190 -42.479 1.00 88.44 99 ASP A C 1
ATOM 735 O O . ASP A 1 99 ? 19.615 -0.292 -41.257 1.00 88.44 99 ASP A O 1
ATOM 739 N N . ARG A 1 100 ? 19.778 -1.269 -43.270 1.00 89.50 100 ARG A N 1
ATOM 740 C CA . ARG A 1 100 ? 19.917 -2.649 -42.766 1.00 89.50 100 ARG A CA 1
ATOM 741 C C . ARG A 1 100 ? 21.187 -2.841 -41.929 1.00 89.50 100 ARG A C 1
ATOM 743 O O . ARG A 1 100 ? 21.171 -3.578 -40.945 1.00 89.50 100 ARG A O 1
ATOM 750 N N . ALA A 1 101 ? 22.299 -2.220 -42.314 1.00 89.19 101 ALA A N 1
ATOM 751 C CA . ALA A 1 101 ? 23.537 -2.328 -41.551 1.00 89.19 101 ALA A CA 1
ATOM 752 C C . ALA A 1 101 ? 23.436 -1.586 -40.210 1.00 89.19 101 ALA A C 1
ATOM 754 O O . ALA A 1 101 ? 23.872 -2.108 -39.181 1.00 89.19 101 ALA A O 1
ATOM 755 N N . TYR A 1 102 ? 22.753 -0.440 -40.188 1.00 88.44 102 TYR A N 1
ATOM 756 C CA . TYR A 1 102 ? 22.358 0.206 -38.939 1.00 88.44 102 TYR A CA 1
ATOM 757 C C . TYR A 1 102 ? 21.400 -0.674 -38.115 1.00 88.44 102 TYR A C 1
ATOM 759 O O . TYR A 1 102 ? 21.676 -0.923 -36.946 1.00 88.44 102 TYR A O 1
ATOM 767 N N . GLU A 1 103 ? 20.367 -1.274 -38.711 1.00 87.56 103 GLU A N 1
ATOM 768 C CA . GLU A 1 103 ? 19.466 -2.219 -38.027 1.00 87.56 103 GLU A CA 1
ATOM 769 C C . GLU A 1 103 ? 20.228 -3.373 -37.335 1.00 87.56 103 GLU A C 1
ATOM 771 O O . GLU A 1 103 ? 19.939 -3.716 -36.187 1.00 87.56 103 GLU A O 1
ATOM 776 N N . VAL A 1 104 ? 21.249 -3.953 -37.976 1.00 87.75 104 VAL A N 1
ATOM 777 C CA . VAL A 1 104 ? 22.086 -5.007 -37.365 1.00 87.75 104 VAL A CA 1
ATOM 778 C C . VAL A 1 104 ? 22.931 -4.472 -36.202 1.00 87.75 104 VAL A C 1
ATOM 780 O O . VAL A 1 104 ? 22.985 -5.116 -35.151 1.00 87.75 104 VAL A O 1
ATOM 783 N N . GLN A 1 105 ? 23.534 -3.285 -36.333 1.00 85.12 105 GLN A N 1
ATOM 784 C CA . GLN A 1 105 ? 24.244 -2.635 -35.222 1.00 85.12 105 GLN A CA 1
ATOM 785 C C . GLN A 1 105 ? 23.298 -2.331 -34.050 1.00 85.12 105 GLN A C 1
ATOM 787 O O . GLN A 1 105 ? 23.654 -2.561 -32.895 1.00 85.12 105 GLN A O 1
ATOM 792 N N . TRP A 1 106 ? 22.083 -1.856 -34.331 1.00 84.00 106 TRP A N 1
ATOM 793 C CA . TRP A 1 106 ? 21.079 -1.561 -33.313 1.00 84.00 106 TRP A CA 1
ATOM 794 C C . TRP A 1 106 ? 20.596 -2.815 -32.578 1.00 84.00 106 TRP A C 1
ATOM 796 O O . TRP A 1 106 ? 20.475 -2.805 -31.354 1.00 84.00 106 TRP A O 1
ATOM 806 N N . ASN A 1 107 ? 20.382 -3.922 -33.291 1.00 85.31 107 ASN A N 1
ATOM 807 C CA . ASN A 1 107 ? 20.018 -5.199 -32.673 1.00 85.31 107 ASN A CA 1
ATOM 808 C C . ASN A 1 107 ? 21.118 -5.721 -31.728 1.00 85.31 107 ASN A C 1
ATOM 810 O O . ASN A 1 107 ? 20.803 -6.251 -30.662 1.00 85.31 107 ASN A O 1
ATOM 814 N N . LYS A 1 108 ? 22.401 -5.522 -32.067 1.00 84.38 108 LYS A N 1
ATOM 815 C CA . LYS A 1 108 ? 23.535 -5.842 -31.179 1.00 84.38 108 LYS A CA 1
ATOM 816 C C . LYS A 1 108 ? 23.511 -4.991 -29.901 1.00 84.38 108 LYS A C 1
ATOM 818 O O . LYS A 1 108 ? 23.589 -5.543 -28.808 1.00 84.38 108 LYS A O 1
ATOM 823 N N . ILE A 1 109 ? 23.331 -3.677 -30.047 1.00 83.50 109 ILE A N 1
ATOM 824 C CA . ILE A 1 109 ? 23.225 -2.718 -28.933 1.00 83.50 109 ILE A CA 1
ATOM 825 C C . ILE A 1 109 ? 22.029 -3.057 -28.025 1.00 83.50 109 ILE A C 1
ATOM 827 O O . ILE A 1 109 ? 22.153 -3.120 -26.804 1.00 83.50 109 ILE A O 1
ATOM 831 N N . THR A 1 110 ? 20.875 -3.362 -28.620 1.00 84.88 110 THR A N 1
ATOM 832 C CA . THR A 1 110 ? 19.656 -3.739 -27.886 1.00 84.88 110 THR A CA 1
ATOM 833 C C . THR A 1 110 ? 19.857 -5.025 -27.080 1.00 84.88 110 THR A C 1
ATOM 835 O O . THR A 1 110 ? 19.384 -5.115 -25.948 1.00 84.88 110 THR A O 1
ATOM 838 N N . ALA A 1 111 ? 20.581 -6.015 -27.616 1.00 86.81 111 ALA A N 1
ATOM 839 C CA . ALA A 1 111 ? 20.878 -7.260 -26.905 1.00 86.81 111 ALA A CA 1
ATOM 840 C C . ALA A 1 111 ? 21.813 -7.044 -25.698 1.00 86.81 111 ALA A C 1
ATOM 842 O O . ALA A 1 111 ? 21.601 -7.643 -24.643 1.00 86.81 111 ALA A O 1
ATOM 843 N N . GLU A 1 112 ? 22.803 -6.157 -25.817 1.00 88.81 112 GLU A N 1
ATOM 844 C CA . GLU A 1 112 ? 23.705 -5.791 -24.717 1.00 88.81 112 GLU A CA 1
ATOM 845 C C . GLU A 1 112 ? 22.957 -5.023 -23.611 1.00 88.81 112 GLU A C 1
ATOM 847 O O . GLU A 1 112 ? 22.994 -5.437 -22.451 1.00 88.81 112 GLU A O 1
ATOM 852 N N . TRP A 1 113 ? 22.148 -4.016 -23.967 1.00 91.50 113 TRP A N 1
ATOM 853 C CA . TRP A 1 113 ? 21.240 -3.340 -23.025 1.00 91.50 113 TRP A CA 1
ATOM 854 C C . TRP A 1 113 ? 20.280 -4.322 -22.332 1.00 91.50 113 TRP A C 1
ATOM 856 O O . TRP A 1 113 ? 20.129 -4.292 -21.111 1.00 91.50 113 TRP A O 1
ATOM 866 N N . THR A 1 114 ? 19.685 -5.254 -23.085 1.00 89.00 114 THR A N 1
ATOM 867 C CA . THR A 1 114 ? 18.801 -6.297 -22.530 1.00 89.00 114 THR A CA 1
ATOM 868 C C . THR A 1 114 ? 19.541 -7.189 -21.531 1.00 89.00 114 THR A C 1
ATOM 870 O O . THR A 1 114 ? 18.974 -7.556 -20.503 1.00 89.00 114 THR A O 1
ATOM 873 N N . THR A 1 115 ? 20.814 -7.499 -21.789 1.00 92.88 115 THR A N 1
ATOM 874 C CA . THR A 1 115 ? 21.654 -8.298 -20.884 1.00 92.88 115 THR A CA 1
ATOM 875 C C . THR A 1 115 ? 21.928 -7.548 -19.576 1.00 92.88 115 THR A C 1
ATOM 877 O O . THR A 1 115 ? 21.799 -8.132 -18.501 1.00 92.88 115 THR A O 1
ATOM 880 N N . LEU A 1 116 ? 22.220 -6.243 -19.640 1.00 92.31 116 LEU A N 1
ATOM 881 C CA . LEU A 1 116 ? 22.395 -5.395 -18.451 1.00 92.31 116 LEU A CA 1
ATOM 882 C C . LEU A 1 116 ? 21.104 -5.306 -17.617 1.00 92.31 116 LEU A C 1
ATOM 884 O O . LEU A 1 116 ? 21.153 -5.446 -16.395 1.00 92.31 116 LEU A O 1
ATOM 888 N N . MET A 1 117 ? 19.945 -5.153 -18.267 1.00 91.69 117 MET A N 1
ATOM 889 C CA . MET A 1 117 ? 18.636 -5.153 -17.598 1.00 91.69 117 MET A CA 1
ATOM 890 C C . MET A 1 117 ? 18.324 -6.496 -16.919 1.00 91.69 117 MET A C 1
ATOM 892 O O . MET A 1 117 ? 17.880 -6.510 -15.773 1.00 91.69 117 MET A O 1
ATOM 896 N N . GLN A 1 118 ? 18.595 -7.627 -17.582 1.00 89.81 118 GLN A N 1
ATOM 897 C CA . GLN A 1 118 ? 18.420 -8.969 -17.001 1.00 89.81 118 GLN A CA 1
ATOM 898 C C . GLN A 1 118 ? 19.362 -9.217 -15.814 1.00 89.81 118 GLN A C 1
ATOM 900 O O . GLN A 1 118 ? 18.952 -9.803 -14.815 1.00 89.81 118 GLN A O 1
ATOM 905 N N . ALA A 1 119 ? 20.592 -8.703 -15.881 1.00 91.06 119 ALA A N 1
ATOM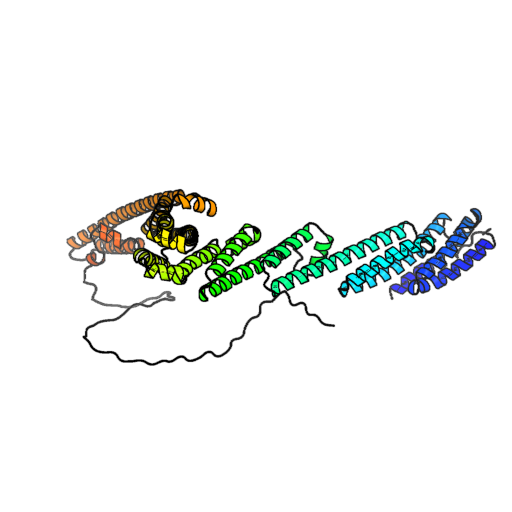 906 C CA . ALA A 1 119 ? 21.562 -8.718 -14.786 1.00 91.06 119 ALA A CA 1
ATOM 907 C C . ALA A 1 119 ? 21.274 -7.678 -13.677 1.00 91.06 119 ALA A C 1
ATOM 909 O O . ALA A 1 119 ? 22.103 -7.486 -12.790 1.00 91.06 119 ALA A O 1
ATOM 910 N N . LYS A 1 120 ? 20.123 -6.988 -13.723 1.00 91.62 120 LYS A N 1
ATOM 911 C CA . LYS A 1 120 ? 19.696 -5.923 -12.793 1.00 91.62 120 LYS A CA 1
ATOM 912 C C . LYS A 1 120 ? 20.652 -4.717 -12.697 1.00 91.62 120 LYS A C 1
ATOM 914 O O . LYS A 1 120 ? 20.574 -3.924 -11.761 1.00 91.62 120 LYS A O 1
ATOM 919 N N . LYS A 1 121 ? 21.536 -4.536 -13.683 1.00 93.44 121 LYS A N 1
ATOM 920 C CA . LYS A 1 121 ? 22.542 -3.462 -13.767 1.00 93.44 121 LYS A CA 1
ATOM 921 C C . LYS A 1 121 ? 21.935 -2.185 -14.364 1.00 93.44 121 LYS A C 1
ATOM 923 O O . LYS A 1 121 ? 22.345 -1.719 -15.426 1.00 93.44 121 LYS A O 1
ATOM 928 N N . TYR A 1 122 ? 20.915 -1.632 -13.709 1.00 92.88 122 TYR A N 1
ATOM 929 C CA . TYR A 1 122 ? 20.062 -0.593 -14.302 1.00 92.88 122 TYR A CA 1
ATOM 930 C C . TYR A 1 122 ? 20.788 0.723 -14.618 1.00 92.88 122 TYR A C 1
ATOM 932 O O . TYR A 1 122 ? 20.552 1.295 -15.680 1.00 92.88 122 TYR A O 1
ATOM 940 N N . ASP A 1 123 ? 21.715 1.184 -13.773 1.00 92.19 123 ASP A N 1
ATOM 941 C CA . ASP A 1 123 ? 22.492 2.398 -14.073 1.00 92.19 123 ASP A CA 1
ATOM 942 C C . ASP A 1 123 ? 23.521 2.184 -15.193 1.00 92.19 123 ASP A C 1
ATOM 944 O O . ASP A 1 123 ? 23.757 3.095 -15.988 1.00 92.19 123 ASP A O 1
ATOM 948 N N . GLU A 1 124 ? 24.075 0.974 -15.337 1.00 92.88 124 GLU A N 1
ATOM 949 C CA . GLU A 1 124 ? 24.904 0.617 -16.497 1.00 92.88 124 GLU A CA 1
ATOM 950 C C . GLU A 1 124 ? 24.049 0.589 -17.770 1.00 92.88 124 GLU A C 1
ATOM 952 O O . GLU A 1 124 ? 24.432 1.192 -18.768 1.00 92.88 124 GLU A O 1
ATOM 957 N N . ALA A 1 125 ? 22.855 -0.017 -17.729 1.00 91.62 125 ALA A N 1
ATOM 958 C CA . ALA A 1 125 ? 21.916 -0.042 -18.854 1.00 91.62 125 ALA A CA 1
ATOM 959 C C . ALA A 1 125 ? 21.471 1.374 -19.273 1.00 91.62 125 ALA A C 1
ATOM 961 O O . ALA A 1 125 ? 21.440 1.697 -20.462 1.00 91.62 125 ALA A O 1
ATOM 962 N N . LYS A 1 126 ? 21.181 2.250 -18.304 1.00 92.50 126 LYS A N 1
ATOM 963 C CA . LYS A 1 126 ? 20.846 3.663 -18.533 1.00 92.50 126 LYS A CA 1
ATOM 964 C C . LYS A 1 126 ? 22.021 4.440 -19.132 1.00 92.50 126 LYS A C 1
ATOM 966 O O . LYS A 1 126 ? 21.829 5.194 -20.083 1.00 92.50 126 LYS A O 1
ATOM 971 N N . THR A 1 127 ? 23.231 4.235 -18.609 1.00 91.69 127 THR A N 1
ATOM 972 C CA . THR A 1 127 ? 24.462 4.865 -19.119 1.00 91.69 127 THR A CA 1
ATOM 973 C C . THR A 1 127 ? 24.751 4.416 -20.549 1.00 91.69 127 THR A C 1
ATOM 975 O O . THR A 1 127 ? 24.989 5.249 -21.420 1.00 91.69 127 THR A O 1
ATOM 978 N N . TYR A 1 128 ? 24.648 3.114 -20.815 1.00 89.25 128 TYR A N 1
ATOM 979 C CA . TYR A 1 128 ? 24.827 2.516 -22.135 1.00 89.25 128 TYR A CA 1
ATOM 980 C C . TYR A 1 128 ? 23.810 3.065 -23.151 1.00 89.25 128 TYR A C 1
ATOM 982 O O . TYR A 1 128 ? 24.187 3.469 -24.248 1.00 89.25 128 TYR A O 1
ATOM 990 N N . ALA A 1 129 ? 22.533 3.187 -22.772 1.00 89.62 129 ALA A N 1
ATOM 991 C CA . ALA A 1 129 ? 21.521 3.826 -23.614 1.00 89.62 129 ALA A CA 1
ATOM 992 C C . ALA A 1 129 ? 21.819 5.322 -23.865 1.00 89.62 129 ALA A C 1
ATOM 994 O O . ALA A 1 129 ? 21.706 5.785 -24.999 1.00 89.62 129 ALA A O 1
ATOM 995 N N . SER A 1 130 ? 22.279 6.071 -22.857 1.00 88.81 130 SER A N 1
ATOM 996 C CA . SER A 1 130 ? 22.690 7.476 -23.026 1.00 88.81 130 SER A CA 1
ATOM 997 C C . SER A 1 130 ? 23.885 7.636 -23.978 1.00 88.81 130 SER A C 1
ATOM 999 O O . SER A 1 130 ? 23.935 8.601 -24.741 1.00 88.81 130 SER A O 1
ATOM 1001 N N . GLN A 1 131 ? 24.828 6.688 -23.978 1.00 84.38 131 GLN A N 1
ATOM 1002 C CA . GLN A 1 131 ? 25.982 6.688 -24.886 1.00 84.38 131 GLN A CA 1
ATOM 1003 C C . GLN A 1 131 ? 25.576 6.505 -26.356 1.00 84.38 131 GLN A C 1
ATOM 1005 O O . GLN A 1 131 ? 26.239 7.054 -27.235 1.00 84.38 131 GLN A O 1
ATOM 1010 N N . VAL A 1 132 ? 24.477 5.797 -26.648 1.00 82.81 132 VAL A N 1
ATOM 1011 C CA . VAL A 1 132 ? 23.936 5.710 -28.016 1.00 82.81 132 VAL A CA 1
ATOM 1012 C C . VAL A 1 132 ? 23.397 7.071 -28.464 1.00 82.81 132 VAL A C 1
ATOM 1014 O O . VAL A 1 132 ? 23.731 7.519 -29.563 1.00 82.81 132 VAL A O 1
ATOM 1017 N N . GLU A 1 133 ? 22.597 7.753 -27.637 1.00 82.88 133 GLU A N 1
ATOM 1018 C CA . GLU A 1 133 ? 22.067 9.075 -27.996 1.00 82.88 133 GLU A CA 1
ATOM 1019 C C . GLU A 1 133 ? 23.202 10.082 -28.204 1.00 82.88 133 GLU A C 1
ATOM 1021 O O . GLU A 1 133 ? 23.217 10.796 -29.210 1.00 82.88 133 GLU A O 1
ATOM 1026 N N . GLU A 1 134 ? 24.190 10.100 -27.307 1.00 82.69 134 GLU A N 1
ATOM 1027 C CA . GLU A 1 134 ? 25.366 10.957 -27.440 1.00 82.69 134 GLU A CA 1
ATOM 1028 C C . GLU A 1 134 ? 26.184 10.622 -28.697 1.00 82.69 134 GLU A C 1
ATOM 1030 O O . GLU A 1 134 ? 26.556 11.528 -29.449 1.00 82.69 134 GLU A O 1
ATOM 1035 N N . PHE A 1 135 ? 26.405 9.338 -28.991 1.00 78.69 135 PHE A N 1
ATOM 1036 C CA . PHE A 1 135 ? 27.079 8.913 -30.216 1.00 78.69 135 PHE A CA 1
ATOM 1037 C C . PHE A 1 135 ? 26.350 9.428 -31.464 1.00 78.69 135 PHE A C 1
ATOM 1039 O O . PHE A 1 135 ? 26.988 10.011 -32.341 1.00 78.69 135 PHE A O 1
ATOM 1046 N N . LEU A 1 136 ? 25.024 9.299 -31.532 1.00 79.56 136 LEU A N 1
ATOM 1047 C CA . LEU A 1 136 ? 24.222 9.830 -32.641 1.00 79.56 136 LEU A CA 1
ATOM 1048 C C . LEU A 1 136 ? 24.289 11.359 -32.704 1.00 79.56 136 LEU A C 1
ATOM 1050 O O . LEU A 1 136 ? 24.468 11.925 -33.779 1.00 79.56 136 LEU A O 1
ATOM 1054 N N . LYS A 1 137 ? 24.160 12.044 -31.567 1.00 79.00 137 LYS A N 1
ATOM 1055 C CA . LYS A 1 137 ? 24.200 13.509 -31.473 1.00 79.00 137 LYS A CA 1
ATOM 1056 C C . LYS A 1 137 ? 25.529 14.077 -31.971 1.00 79.00 137 LYS A C 1
ATOM 1058 O O . LYS A 1 137 ? 25.521 15.061 -32.707 1.00 79.00 137 LYS A O 1
ATOM 1063 N N . ASN A 1 138 ? 26.638 13.436 -31.611 1.00 76.75 138 ASN A N 1
ATOM 1064 C CA . ASN A 1 138 ? 27.984 13.902 -31.930 1.00 76.75 138 ASN A CA 1
ATOM 1065 C C . ASN A 1 138 ? 28.465 13.431 -33.318 1.00 76.75 138 ASN A C 1
ATOM 1067 O O . ASN A 1 138 ? 29.266 14.122 -33.942 1.00 76.75 138 ASN A O 1
ATOM 1071 N N . ASN A 1 139 ? 27.966 12.294 -33.830 1.00 73.12 139 ASN A N 1
ATOM 1072 C CA . ASN A 1 139 ? 28.479 11.660 -35.055 1.00 73.12 139 ASN A CA 1
ATOM 1073 C C . ASN A 1 139 ? 27.466 11.553 -36.212 1.00 73.12 139 ASN A C 1
ATOM 1075 O O . ASN A 1 139 ? 27.859 11.096 -37.281 1.00 73.12 139 ASN A O 1
ATOM 1079 N N . ALA A 1 140 ? 26.198 11.976 -36.086 1.00 69.94 140 ALA A N 1
ATOM 1080 C CA . ALA A 1 140 ? 25.193 11.813 -37.158 1.00 69.94 140 ALA A CA 1
ATOM 1081 C C . ALA A 1 140 ? 25.622 12.377 -38.527 1.00 69.94 140 ALA A C 1
ATOM 1083 O O . ALA A 1 140 ? 25.326 11.771 -39.549 1.00 69.94 140 ALA A O 1
ATOM 1084 N N . ALA A 1 141 ? 26.358 13.494 -38.558 1.00 65.31 141 ALA A N 1
ATOM 1085 C CA . ALA A 1 141 ? 26.888 14.075 -39.798 1.00 65.31 141 ALA A CA 1
ATOM 1086 C C . ALA A 1 141 ? 28.086 13.302 -40.398 1.00 65.31 141 ALA A C 1
ATOM 1088 O O . ALA A 1 141 ? 28.505 13.591 -41.515 1.00 65.31 141 ALA A O 1
ATOM 1089 N N . GLN A 1 142 ? 28.650 12.347 -39.654 1.00 68.44 142 GLN A N 1
ATOM 1090 C CA . GLN A 1 142 ? 29.780 11.495 -40.044 1.00 68.44 142 GLN A CA 1
ATOM 1091 C C . GLN A 1 142 ? 29.364 10.031 -40.278 1.00 68.44 142 GLN A C 1
ATOM 1093 O O . GLN A 1 142 ? 30.134 9.265 -40.854 1.00 68.44 142 GLN A O 1
ATOM 1098 N N . LEU A 1 143 ? 28.157 9.630 -39.855 1.00 79.50 143 LEU A N 1
ATOM 1099 C CA . LEU A 1 143 ? 27.607 8.292 -40.079 1.00 79.50 143 LEU A CA 1
ATOM 1100 C C . LEU A 1 143 ? 27.300 8.081 -41.576 1.00 79.50 143 LEU A C 1
ATOM 1102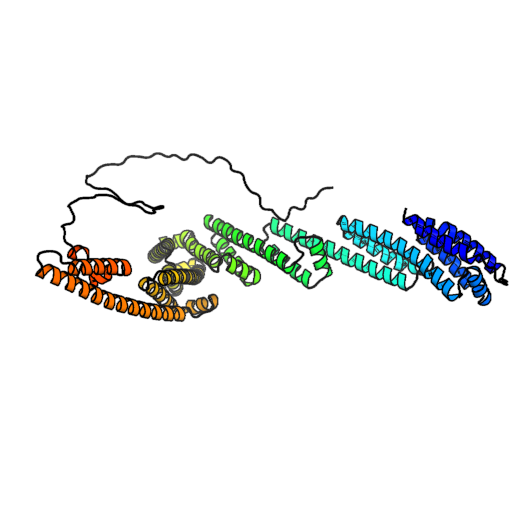 O O . LEU A 1 143 ? 26.437 8.782 -42.109 1.00 79.50 143 LEU A O 1
ATOM 1106 N N . PRO A 1 144 ? 27.968 7.135 -42.273 1.00 79.00 144 PRO A N 1
ATOM 1107 C CA . PRO A 1 144 ? 27.850 6.996 -43.724 1.00 79.00 144 PRO A CA 1
ATOM 1108 C C . PRO A 1 144 ? 26.435 6.660 -44.220 1.00 79.00 144 PRO A C 1
ATOM 1110 O O . PRO A 1 144 ? 26.023 5.503 -44.262 1.00 79.00 144 PRO A O 1
ATOM 1113 N N . GLY A 1 145 ? 25.713 7.692 -44.659 1.00 80.69 145 GLY A N 1
ATOM 1114 C CA . GLY A 1 145 ? 24.439 7.566 -45.366 1.00 80.69 145 GLY A CA 1
ATOM 1115 C C . GLY A 1 145 ? 23.237 7.186 -44.502 1.00 80.69 145 GLY A C 1
ATOM 1116 O O . GLY A 1 145 ? 22.222 6.802 -45.068 1.00 80.69 145 GLY A O 1
ATOM 1117 N N . ILE A 1 146 ? 23.311 7.260 -43.167 1.00 84.81 146 ILE A N 1
ATOM 1118 C CA . ILE A 1 146 ? 22.177 6.901 -42.294 1.00 84.81 146 ILE A CA 1
ATOM 1119 C C . ILE A 1 146 ? 20.916 7.716 -42.640 1.00 84.81 146 ILE A C 1
ATOM 1121 O O . ILE A 1 146 ? 20.967 8.945 -42.736 1.00 84.81 146 ILE A O 1
ATOM 1125 N N . SER A 1 147 ? 19.765 7.056 -42.819 1.00 83.88 147 SER A N 1
ATOM 1126 C CA . SER A 1 147 ? 18.526 7.779 -43.124 1.00 83.88 147 SER A CA 1
ATOM 1127 C C . SER A 1 147 ? 18.018 8.605 -41.934 1.00 83.88 147 SER A C 1
ATOM 1129 O O . SER A 1 147 ? 18.270 8.306 -40.760 1.00 83.88 147 SER A O 1
ATOM 1131 N N . ALA A 1 148 ? 17.266 9.670 -42.232 1.00 83.69 148 ALA A N 1
ATOM 1132 C CA . ALA A 1 148 ? 16.657 10.522 -41.209 1.00 83.69 148 ALA A CA 1
ATOM 1133 C C . ALA A 1 148 ? 15.626 9.757 -40.355 1.00 83.69 148 ALA A C 1
ATOM 1135 O O . ALA A 1 148 ? 15.534 9.986 -39.150 1.00 83.69 148 ALA A O 1
ATOM 1136 N N . GLU A 1 149 ? 14.900 8.812 -40.963 1.00 83.94 149 GLU A N 1
ATOM 1137 C CA . GLU A 1 149 ? 13.969 7.919 -40.268 1.00 83.94 149 GLU A CA 1
ATOM 1138 C C . GLU A 1 149 ? 14.712 6.983 -39.307 1.00 83.94 149 GLU A C 1
ATOM 1140 O O . GLU A 1 149 ? 14.375 6.930 -38.123 1.00 83.94 149 GLU A O 1
ATOM 1145 N N . MET A 1 150 ? 15.777 6.315 -39.769 1.00 84.19 150 MET A N 1
ATOM 1146 C CA . MET A 1 150 ? 16.596 5.457 -38.910 1.00 84.19 150 MET A CA 1
ATOM 1147 C C . MET A 1 150 ? 17.201 6.258 -37.747 1.00 84.19 150 MET A C 1
ATOM 1149 O O . MET A 1 150 ? 17.094 5.855 -36.590 1.00 84.19 150 MET A O 1
ATOM 1153 N N . SER A 1 151 ? 17.727 7.453 -38.028 1.00 84.19 151 SER A N 1
ATOM 1154 C CA . SER A 1 151 ? 18.262 8.380 -37.019 1.00 84.19 151 SER A CA 1
ATOM 1155 C C . SER A 1 151 ? 17.225 8.802 -35.965 1.00 84.19 151 SER A C 1
ATOM 1157 O O . SER A 1 151 ? 17.575 8.993 -34.798 1.00 84.19 151 SER A O 1
ATOM 1159 N N . ALA A 1 152 ? 15.953 8.955 -36.346 1.00 84.94 152 ALA A N 1
ATOM 1160 C CA . ALA A 1 152 ? 14.863 9.282 -35.426 1.00 84.94 152 ALA A CA 1
ATOM 1161 C C . ALA A 1 152 ? 14.421 8.064 -34.594 1.00 84.94 152 ALA A C 1
ATOM 1163 O O . ALA A 1 152 ? 14.237 8.183 -33.379 1.00 84.94 152 ALA A O 1
ATOM 1164 N N . ASN A 1 153 ? 14.311 6.890 -35.223 1.00 84.12 153 ASN A N 1
ATOM 1165 C CA . ASN A 1 153 ? 13.971 5.630 -34.558 1.00 84.12 153 ASN A CA 1
ATOM 1166 C C . ASN A 1 153 ? 15.004 5.263 -33.486 1.00 84.12 153 ASN A C 1
ATOM 1168 O O . ASN A 1 153 ? 14.629 4.982 -32.349 1.00 84.12 153 ASN A O 1
ATOM 1172 N N . TYR A 1 154 ? 16.294 5.362 -33.813 1.00 85.12 154 TYR A N 1
ATOM 1173 C CA . TYR A 1 154 ? 17.391 5.184 -32.862 1.00 85.12 154 TYR A CA 1
ATOM 1174 C C . TYR A 1 154 ? 17.245 6.094 -31.632 1.00 85.12 154 TYR A C 1
ATOM 1176 O O . TYR A 1 154 ? 17.231 5.595 -30.513 1.00 85.12 154 TYR A O 1
ATOM 1184 N N . LYS A 1 155 ? 17.078 7.415 -31.816 1.00 85.44 155 LYS A N 1
ATOM 1185 C CA . LYS A 1 155 ? 16.921 8.370 -30.697 1.00 85.44 155 LYS A CA 1
ATOM 1186 C C . LYS A 1 155 ? 15.729 8.023 -29.804 1.00 85.44 155 LYS A C 1
ATOM 1188 O O . LYS A 1 155 ? 15.860 8.004 -28.584 1.00 85.44 155 LYS A O 1
ATOM 1193 N N . LYS A 1 156 ? 14.584 7.690 -30.409 1.00 87.06 156 LYS A N 1
ATOM 1194 C CA . LYS A 1 156 ? 13.368 7.287 -29.688 1.00 87.06 156 LYS A CA 1
ATOM 1195 C C . LYS A 1 156 ? 13.584 6.025 -28.846 1.00 87.06 156 LYS A C 1
ATOM 1197 O O . LYS A 1 156 ? 13.108 5.962 -27.716 1.00 87.06 156 LYS A O 1
ATOM 1202 N N . LEU A 1 157 ? 14.291 5.030 -29.384 1.00 85.06 157 LEU A N 1
ATOM 1203 C CA . LEU A 1 157 ? 14.598 3.787 -28.672 1.00 85.06 157 LEU A CA 1
ATOM 1204 C C . LEU A 1 157 ? 15.684 3.987 -27.599 1.00 85.06 157 LEU A C 1
ATOM 1206 O O . LEU A 1 157 ? 15.601 3.371 -26.541 1.00 85.06 157 LEU A O 1
ATOM 1210 N N . SER A 1 158 ? 16.636 4.895 -27.829 1.00 88.25 158 SER A N 1
ATOM 1211 C CA . SER A 1 158 ? 17.645 5.328 -26.852 1.00 88.25 158 SER A CA 1
ATOM 1212 C C . SER A 1 158 ? 16.997 5.945 -25.610 1.00 88.25 158 SER A C 1
ATOM 1214 O O . SER A 1 158 ? 17.234 5.478 -24.496 1.00 88.25 158 SER A O 1
ATOM 1216 N N . GLN A 1 159 ? 16.110 6.929 -25.812 1.00 90.12 159 GLN A N 1
ATOM 1217 C CA . GLN A 1 159 ? 15.341 7.565 -24.740 1.00 90.12 159 GLN A CA 1
ATOM 1218 C C . GLN A 1 159 ? 14.473 6.536 -24.002 1.00 90.12 159 GLN A C 1
ATOM 1220 O O . GLN A 1 159 ? 14.528 6.456 -22.781 1.00 90.12 159 GLN A O 1
ATOM 1225 N N . ALA A 1 160 ? 13.748 5.675 -24.728 1.00 88.56 160 ALA A N 1
ATOM 1226 C CA . ALA A 1 160 ? 12.949 4.620 -24.104 1.00 88.56 160 ALA A CA 1
ATOM 1227 C C . ALA A 1 160 ? 13.805 3.650 -23.262 1.00 88.56 160 ALA A C 1
ATOM 1229 O O . ALA A 1 160 ? 13.389 3.254 -22.176 1.00 88.56 160 ALA A O 1
ATOM 1230 N N . GLY A 1 161 ? 15.014 3.301 -23.715 1.00 89.88 161 GLY A N 1
ATOM 1231 C CA . GLY A 1 161 ? 15.965 2.492 -22.947 1.00 89.88 161 GLY A CA 1
ATOM 1232 C C . GLY A 1 161 ? 16.464 3.190 -21.676 1.00 89.88 161 GLY A C 1
ATOM 1233 O O . GLY A 1 161 ? 16.585 2.547 -20.633 1.00 89.88 161 GLY A O 1
ATOM 1234 N N . MET A 1 162 ? 16.698 4.505 -21.728 1.00 91.00 162 MET A N 1
ATOM 1235 C CA . MET A 1 162 ? 17.021 5.325 -20.552 1.00 91.00 162 MET A CA 1
ATOM 1236 C C . MET A 1 162 ? 15.854 5.394 -19.559 1.00 91.00 162 MET A C 1
ATOM 1238 O O . MET A 1 162 ? 16.071 5.203 -18.362 1.00 91.00 162 MET A O 1
ATOM 1242 N N . ASP A 1 163 ? 14.632 5.625 -20.045 1.00 90.88 163 ASP A N 1
ATOM 1243 C CA . ASP A 1 163 ? 13.422 5.757 -19.225 1.00 90.88 163 ASP A CA 1
ATOM 1244 C C . ASP A 1 163 ? 13.066 4.435 -18.533 1.00 90.88 163 ASP A C 1
ATOM 1246 O O . ASP A 1 163 ? 12.809 4.405 -17.329 1.00 90.88 163 ASP A O 1
ATOM 1250 N N . ILE A 1 164 ? 13.107 3.321 -19.273 1.00 91.62 164 ILE A N 1
ATOM 1251 C CA . ILE A 1 164 ? 12.823 1.984 -18.738 1.00 91.62 164 ILE A CA 1
ATOM 1252 C C . ILE A 1 164 ? 13.891 1.577 -17.715 1.00 91.62 164 ILE A C 1
ATOM 1254 O O . ILE A 1 164 ? 13.540 1.059 -16.654 1.00 91.62 164 ILE A O 1
ATOM 1258 N N . ALA A 1 165 ? 15.177 1.830 -17.986 1.00 91.81 165 ALA A N 1
ATOM 1259 C CA . ALA A 1 165 ? 16.250 1.529 -17.039 1.00 91.81 165 ALA A CA 1
ATOM 1260 C C . ALA A 1 165 ? 16.154 2.389 -15.766 1.00 91.81 165 ALA A C 1
ATOM 1262 O O . ALA A 1 165 ? 16.275 1.865 -14.659 1.00 91.81 165 ALA A O 1
ATOM 1263 N N . ALA A 1 166 ? 15.853 3.687 -15.899 1.00 93.94 166 ALA A N 1
ATOM 1264 C CA . ALA A 1 166 ? 15.612 4.567 -14.757 1.00 93.94 166 ALA A CA 1
ATOM 1265 C C . ALA A 1 166 ? 14.426 4.085 -13.904 1.00 93.94 166 ALA A C 1
ATOM 1267 O O . ALA A 1 166 ? 14.560 3.991 -12.685 1.00 93.94 166 ALA A O 1
ATOM 1268 N N . ALA A 1 167 ? 13.307 3.712 -14.533 1.00 94.94 167 ALA A N 1
ATOM 1269 C CA . ALA A 1 167 ? 12.127 3.202 -13.837 1.00 94.94 167 ALA A CA 1
ATOM 1270 C C . ALA A 1 167 ? 12.385 1.873 -13.103 1.00 94.94 167 ALA A C 1
ATOM 1272 O O . ALA A 1 167 ? 11.880 1.691 -11.998 1.00 94.94 167 ALA A O 1
ATOM 1273 N N . HIS A 1 168 ? 13.202 0.967 -13.659 1.00 94.50 168 HIS A N 1
ATOM 1274 C CA . HIS A 1 168 ? 13.586 -0.269 -12.963 1.00 94.50 168 HIS A CA 1
ATOM 1275 C C . HIS A 1 168 ? 14.529 -0.011 -11.783 1.00 94.50 168 HIS A C 1
ATOM 1277 O O . HIS A 1 168 ? 14.377 -0.667 -10.752 1.00 94.50 168 HIS A O 1
ATOM 1283 N N . ASN A 1 169 ? 15.445 0.960 -11.878 1.00 93.88 169 ASN A N 1
ATOM 1284 C CA . ASN A 1 169 ? 16.284 1.336 -10.737 1.00 93.88 169 ASN A CA 1
ATOM 1285 C C . ASN A 1 169 ? 15.448 1.955 -9.604 1.00 93.88 169 ASN A C 1
ATOM 1287 O O . ASN A 1 169 ? 15.539 1.539 -8.452 1.00 93.88 169 ASN A O 1
ATOM 1291 N N . ASP A 1 170 ? 14.565 2.893 -9.949 1.00 94.69 170 ASP A N 1
ATOM 1292 C CA . ASP A 1 170 ? 13.652 3.573 -9.025 1.00 94.69 170 ASP A CA 1
ATOM 1293 C C . ASP A 1 170 ? 12.690 2.581 -8.336 1.00 94.69 170 ASP A C 1
ATOM 1295 O O . ASP A 1 170 ? 12.558 2.574 -7.109 1.00 94.69 170 ASP A O 1
ATOM 1299 N N . ALA A 1 171 ? 12.094 1.658 -9.099 1.00 95.19 171 ALA A N 1
ATOM 1300 C CA . ALA A 1 171 ? 11.259 0.584 -8.564 1.00 95.19 171 ALA A CA 1
ATOM 1301 C C . ALA A 1 171 ? 12.055 -0.377 -7.659 1.00 95.19 171 ALA A C 1
ATOM 1303 O O . ALA A 1 171 ? 11.592 -0.714 -6.570 1.00 95.19 171 ALA A O 1
ATOM 1304 N N . SER A 1 172 ? 13.275 -0.768 -8.046 1.00 93.81 172 SER A N 1
ATOM 1305 C CA . SER A 1 172 ? 14.150 -1.621 -7.225 1.00 93.81 172 SER A CA 1
ATOM 1306 C C . SER A 1 172 ? 14.574 -0.936 -5.918 1.00 93.81 172 SER A C 1
ATOM 1308 O O . SER A 1 172 ? 14.590 -1.574 -4.862 1.00 93.81 172 SER A O 1
ATOM 1310 N N . GLY A 1 173 ? 14.870 0.366 -5.959 1.00 94.12 173 GLY A N 1
ATOM 1311 C CA . GLY A 1 173 ? 15.145 1.181 -4.774 1.00 94.12 173 GLY A CA 1
ATOM 1312 C C . GLY A 1 173 ? 13.925 1.297 -3.860 1.00 94.12 173 GLY A C 1
ATOM 1313 O O . GLY A 1 173 ? 14.043 1.079 -2.658 1.00 94.12 173 GLY A O 1
ATOM 1314 N N . SER A 1 174 ? 12.742 1.530 -4.435 1.00 95.62 174 SER A N 1
ATOM 1315 C CA . SER A 1 174 ? 11.467 1.612 -3.706 1.00 95.62 174 SER A CA 1
ATOM 1316 C C . SER A 1 174 ? 11.118 0.299 -2.987 1.00 95.62 174 SER A C 1
ATOM 1318 O O . SER A 1 174 ? 10.711 0.319 -1.826 1.00 95.62 174 SER A O 1
ATOM 1320 N N . ILE A 1 175 ? 11.336 -0.852 -3.637 1.00 93.62 175 ILE A N 1
ATOM 1321 C CA . ILE A 1 175 ? 11.186 -2.184 -3.020 1.00 93.62 175 ILE A CA 1
ATOM 1322 C C . ILE A 1 175 ? 12.175 -2.356 -1.859 1.00 93.62 175 ILE A C 1
ATOM 1324 O O . ILE A 1 175 ? 11.794 -2.818 -0.783 1.00 93.62 175 ILE A O 1
ATOM 1328 N N . THR A 1 176 ? 13.435 -1.963 -2.064 1.00 94.62 176 THR A N 1
ATOM 1329 C CA . THR A 1 176 ? 14.499 -2.086 -1.054 1.00 94.62 176 THR A CA 1
ATOM 1330 C C . THR A 1 176 ? 14.224 -1.207 0.168 1.00 94.62 176 THR A C 1
ATOM 1332 O O . THR A 1 176 ? 14.419 -1.654 1.296 1.00 94.62 176 THR A O 1
ATOM 1335 N N . GLU A 1 177 ? 13.716 0.013 -0.028 1.00 96.44 177 GLU A N 1
ATOM 1336 C CA . GLU A 1 177 ? 13.334 0.912 1.065 1.00 96.44 177 GLU A CA 1
ATOM 1337 C C . GLU A 1 177 ? 12.160 0.352 1.877 1.00 96.44 177 GLU A C 1
ATOM 1339 O O . GLU A 1 177 ? 12.253 0.280 3.101 1.00 96.44 177 GLU A O 1
ATOM 1344 N N . VAL A 1 178 ? 11.084 -0.105 1.222 1.00 96.00 178 VAL A N 1
ATOM 1345 C CA . VAL A 1 178 ? 9.927 -0.712 1.908 1.00 96.00 178 VAL A CA 1
ATOM 1346 C C . VAL A 1 178 ? 10.345 -1.953 2.705 1.00 96.00 178 VAL A C 1
ATOM 1348 O O . VAL A 1 178 ? 9.953 -2.095 3.863 1.00 96.00 178 VAL A O 1
ATOM 1351 N N . ALA A 1 179 ? 11.181 -2.823 2.130 1.00 92.25 179 ALA A N 1
ATOM 1352 C CA . ALA A 1 179 ? 11.701 -4.001 2.824 1.00 92.25 179 ALA A CA 1
ATOM 1353 C C . ALA A 1 179 ? 12.608 -3.633 4.016 1.00 92.25 179 ALA A C 1
ATOM 1355 O O . ALA A 1 179 ? 12.513 -4.258 5.073 1.00 92.25 179 ALA A O 1
ATOM 1356 N N . GLY A 1 180 ? 13.450 -2.603 3.873 1.00 96.19 180 GLY A N 1
ATOM 1357 C CA . GLY A 1 180 ? 14.316 -2.097 4.940 1.00 96.19 180 GLY A CA 1
ATOM 1358 C C . GLY A 1 180 ? 13.532 -1.491 6.106 1.00 96.19 180 GLY A C 1
ATOM 1359 O O . GLY A 1 180 ? 13.737 -1.886 7.251 1.00 96.19 180 GLY A O 1
ATOM 1360 N N . LEU A 1 181 ? 12.576 -0.599 5.823 1.00 96.88 181 LEU A N 1
ATOM 1361 C CA . LEU A 1 181 ? 11.703 0.005 6.838 1.00 96.88 181 LEU A CA 1
ATOM 1362 C C . LEU A 1 181 ? 10.890 -1.059 7.592 1.00 96.88 181 LEU A C 1
ATOM 1364 O O . LEU A 1 181 ? 10.791 -1.001 8.820 1.00 96.88 181 LEU A O 1
ATOM 1368 N N . TYR A 1 182 ? 10.376 -2.068 6.882 1.00 94.38 182 TYR A N 1
ATOM 1369 C CA . TYR A 1 182 ? 9.658 -3.186 7.491 1.00 94.38 182 TYR A CA 1
ATOM 1370 C C . TYR A 1 182 ? 10.566 -4.035 8.397 1.00 94.38 182 TYR A C 1
ATOM 1372 O O . TYR A 1 182 ? 10.193 -4.338 9.531 1.00 94.38 182 TYR A O 1
ATOM 1380 N N . ALA A 1 183 ? 11.785 -4.362 7.950 1.00 93.62 183 ALA A N 1
ATOM 1381 C CA . ALA A 1 183 ? 12.768 -5.098 8.750 1.00 93.62 183 ALA A CA 1
ATOM 1382 C C . ALA A 1 183 ? 13.224 -4.320 10.003 1.00 93.62 183 ALA A C 1
ATOM 1384 O O . ALA A 1 183 ? 13.417 -4.913 11.067 1.00 93.62 183 ALA A O 1
ATOM 1385 N N . GLU A 1 184 ? 13.325 -2.991 9.908 1.00 94.56 184 GLU A N 1
ATOM 1386 C CA . GLU A 1 184 ? 13.567 -2.080 11.037 1.00 94.56 184 GLU A CA 1
ATOM 1387 C C . GLU A 1 184 ? 12.329 -1.857 11.932 1.00 94.56 184 GLU A C 1
ATOM 1389 O O . GLU A 1 184 ? 12.422 -1.159 12.943 1.00 94.56 184 GLU A O 1
ATOM 1394 N N . LYS A 1 185 ? 11.175 -2.456 11.598 1.00 92.62 185 LYS A N 1
ATOM 1395 C CA . LYS A 1 185 ? 9.876 -2.304 12.288 1.00 92.62 185 LYS A CA 1
ATOM 1396 C C . LYS A 1 185 ? 9.325 -0.870 12.293 1.00 92.62 185 LYS A C 1
ATOM 1398 O O . LYS A 1 185 ? 8.474 -0.525 13.115 1.00 92.62 185 LYS A O 1
ATOM 1403 N N . LYS A 1 186 ? 9.757 -0.043 11.337 1.00 95.44 186 LYS A N 1
ATOM 1404 C CA . LYS A 1 186 ? 9.245 1.310 11.058 1.00 95.44 186 LYS A CA 1
ATOM 1405 C C . LYS A 1 186 ? 7.925 1.227 10.296 1.00 95.44 186 LYS A C 1
ATOM 1407 O O . LYS A 1 186 ? 7.819 1.586 9.122 1.00 95.44 186 LYS A O 1
ATOM 1412 N N . TYR A 1 187 ? 6.922 0.618 10.927 1.00 92.06 187 TYR A N 1
ATOM 1413 C CA . TYR A 1 187 ? 5.714 0.193 10.224 1.00 92.06 187 TYR A CA 1
ATOM 1414 C C . TYR A 1 187 ? 4.857 1.365 9.724 1.00 92.06 187 TYR A C 1
ATOM 1416 O O . TYR A 1 187 ? 4.235 1.227 8.674 1.00 92.06 187 TYR A O 1
ATOM 1424 N N . LYS A 1 188 ? 4.845 2.519 10.412 1.00 92.25 188 LYS A N 1
ATOM 1425 C CA . LYS A 1 188 ? 4.107 3.716 9.956 1.00 92.25 188 LYS A CA 1
ATOM 1426 C C . LYS A 1 188 ? 4.676 4.213 8.629 1.00 92.25 188 LYS A C 1
ATOM 1428 O O . LYS A 1 188 ? 3.957 4.310 7.639 1.00 92.25 188 LYS A O 1
ATOM 1433 N N . GLU A 1 189 ? 5.988 4.409 8.601 1.00 95.56 189 GLU A N 1
ATOM 1434 C CA . GLU A 1 189 ? 6.758 4.826 7.433 1.00 95.56 189 GLU A CA 1
ATOM 1435 C C . GLU A 1 189 ? 6.661 3.788 6.306 1.00 95.56 189 GLU A C 1
ATOM 1437 O O . GLU A 1 189 ? 6.536 4.148 5.139 1.00 95.56 189 GLU A O 1
ATOM 1442 N N . THR A 1 190 ? 6.642 2.495 6.649 1.00 97.25 190 THR A N 1
ATOM 1443 C CA . THR A 1 190 ? 6.429 1.395 5.693 1.00 97.25 190 THR A CA 1
ATOM 1444 C C . THR A 1 190 ? 5.050 1.487 5.029 1.00 97.25 190 THR A C 1
ATOM 1446 O O . THR A 1 190 ? 4.963 1.403 3.805 1.00 97.25 190 THR A O 1
ATOM 1449 N N . ILE A 1 191 ? 3.974 1.694 5.801 1.00 94.88 191 ILE A N 1
ATOM 1450 C CA . ILE A 1 191 ? 2.600 1.856 5.286 1.00 94.88 191 ILE A CA 1
ATOM 1451 C C . ILE A 1 191 ? 2.519 3.072 4.356 1.00 94.88 191 ILE A C 1
ATOM 1453 O O . ILE A 1 191 ? 2.049 2.954 3.223 1.00 94.88 191 ILE A O 1
ATOM 1457 N N . GLU A 1 192 ? 3.027 4.220 4.806 1.00 95.06 192 GLU A N 1
ATOM 1458 C CA . GLU A 1 192 ? 3.042 5.467 4.034 1.00 95.06 192 GLU A CA 1
ATOM 1459 C C . GLU A 1 192 ? 3.833 5.314 2.725 1.00 95.06 192 GLU A C 1
ATOM 1461 O O . GLU A 1 192 ? 3.394 5.787 1.675 1.00 95.06 192 GLU A O 1
ATOM 1466 N N . LYS A 1 193 ? 4.955 4.584 2.748 1.00 96.81 193 LYS A N 1
ATOM 1467 C CA . LYS A 1 193 ? 5.771 4.285 1.563 1.00 96.81 193 LYS A CA 1
ATOM 1468 C C . LYS A 1 193 ? 5.100 3.313 0.600 1.00 96.81 193 LYS A C 1
ATOM 1470 O O . LYS A 1 193 ? 5.120 3.567 -0.604 1.00 96.81 193 LYS A O 1
ATOM 1475 N N . ILE A 1 194 ? 4.446 2.254 1.085 1.00 96.25 194 ILE A N 1
ATOM 1476 C CA . ILE A 1 194 ? 3.649 1.361 0.224 1.00 96.25 194 ILE A CA 1
ATOM 1477 C C . ILE A 1 194 ? 2.541 2.163 -0.469 1.00 96.25 194 ILE A C 1
ATOM 1479 O O . ILE A 1 194 ? 2.372 2.039 -1.679 1.00 96.25 194 ILE A O 1
ATOM 1483 N N . GLN A 1 195 ? 1.837 3.035 0.256 1.00 93.62 195 GLN A N 1
ATOM 1484 C CA . GLN A 1 195 ? 0.793 3.900 -0.304 1.00 93.62 195 GLN A CA 1
ATOM 1485 C C . GLN A 1 195 ? 1.353 4.915 -1.316 1.00 93.62 195 GLN A C 1
ATOM 1487 O O . GLN A 1 195 ? 0.778 5.096 -2.393 1.00 93.62 195 GLN A O 1
ATOM 1492 N N . GLN A 1 196 ? 2.501 5.534 -1.019 1.00 95.12 196 GLN A N 1
ATOM 1493 C CA . GLN A 1 196 ? 3.201 6.443 -1.929 1.00 95.12 196 GLN A CA 1
ATOM 1494 C C . GLN A 1 196 ? 3.591 5.741 -3.238 1.00 95.12 196 GLN A C 1
ATOM 1496 O O . GLN A 1 196 ? 3.353 6.284 -4.320 1.00 95.12 196 GLN A O 1
ATOM 1501 N N . TYR A 1 197 ? 4.158 4.534 -3.161 1.00 95.31 197 TYR A N 1
ATOM 1502 C CA . TYR A 1 197 ? 4.601 3.788 -4.340 1.00 95.31 197 TYR A CA 1
ATOM 1503 C C . TYR A 1 197 ? 3.455 3.107 -5.093 1.00 95.31 197 TYR A C 1
ATOM 1505 O O . TYR A 1 197 ? 3.495 3.074 -6.321 1.00 95.31 197 TYR A O 1
ATOM 1513 N N . ALA A 1 198 ? 2.387 2.683 -4.412 1.00 93.38 198 ALA A N 1
ATOM 1514 C CA . ALA A 1 198 ? 1.145 2.247 -5.051 1.00 93.38 198 ALA A CA 1
ATOM 1515 C C . ALA A 1 198 ? 0.525 3.376 -5.889 1.00 93.38 198 ALA A C 1
ATOM 1517 O O . ALA A 1 198 ? 0.173 3.162 -7.049 1.00 93.38 198 ALA A O 1
ATOM 1518 N N . LYS A 1 199 ? 0.466 4.602 -5.343 1.00 94.06 199 LYS A N 1
ATOM 1519 C CA . LYS A 1 199 ? 0.017 5.776 -6.101 1.00 94.06 199 LYS A CA 1
ATOM 1520 C C . LYS A 1 199 ? 0.955 6.084 -7.271 1.00 94.06 199 LYS A C 1
ATOM 1522 O O . LYS A 1 199 ? 0.485 6.235 -8.395 1.00 94.06 199 LYS A O 1
ATOM 1527 N N . LYS A 1 200 ? 2.273 6.117 -7.042 1.00 94.94 200 LYS A N 1
ATOM 1528 C CA . LYS A 1 200 ? 3.267 6.343 -8.106 1.00 94.94 200 LYS A CA 1
ATOM 1529 C C . LYS A 1 200 ? 3.132 5.327 -9.247 1.00 94.94 200 LYS A C 1
ATOM 1531 O O . LYS A 1 200 ? 3.276 5.704 -10.399 1.00 94.94 200 LYS A O 1
ATOM 1536 N N . ALA A 1 201 ? 2.801 4.073 -8.949 1.00 93.75 201 ALA A N 1
ATOM 1537 C CA . ALA A 1 201 ? 2.583 3.022 -9.943 1.00 93.75 201 ALA A CA 1
ATOM 1538 C C . ALA A 1 201 ? 1.260 3.138 -10.728 1.00 93.75 201 ALA A C 1
ATOM 1540 O O . ALA A 1 201 ? 1.115 2.492 -11.766 1.00 93.75 201 ALA A O 1
ATOM 1541 N N . ALA A 1 202 ? 0.308 3.944 -10.246 1.00 91.88 202 ALA A N 1
ATOM 1542 C CA . ALA A 1 202 ? -0.894 4.328 -10.982 1.00 91.88 202 ALA A CA 1
ATOM 1543 C C . ALA A 1 202 ? -0.674 5.602 -11.824 1.00 91.88 202 ALA A C 1
ATOM 1545 O O . ALA A 1 202 ? -1.185 5.685 -12.940 1.00 91.88 202 ALA A O 1
ATOM 1546 N N . ASP A 1 203 ? 0.106 6.560 -11.309 1.00 93.69 203 ASP A N 1
ATOM 1547 C CA . ASP A 1 203 ? 0.417 7.831 -11.980 1.00 93.69 203 ASP A CA 1
ATOM 1548 C C . ASP A 1 203 ? 1.510 7.681 -13.072 1.00 93.69 203 ASP A C 1
ATOM 1550 O O . ASP A 1 203 ? 1.445 8.345 -14.108 1.00 93.69 203 ASP A O 1
ATOM 1554 N N . ASP A 1 204 ? 2.502 6.800 -12.874 1.00 93.50 204 ASP A N 1
ATOM 1555 C CA . ASP A 1 204 ? 3.607 6.511 -13.803 1.00 93.50 204 ASP A CA 1
ATOM 1556 C C . ASP A 1 204 ? 3.570 5.048 -14.285 1.00 93.50 204 ASP A C 1
ATOM 1558 O O . ASP A 1 204 ? 3.884 4.097 -13.560 1.00 93.50 204 ASP A O 1
ATOM 1562 N N . LYS A 1 205 ? 3.243 4.880 -15.572 1.00 92.00 205 LYS A N 1
ATOM 1563 C CA . LYS A 1 205 ? 3.190 3.581 -16.253 1.00 92.00 205 LYS A CA 1
ATOM 1564 C C . LYS A 1 205 ? 4.546 2.863 -16.291 1.00 92.00 205 LYS A C 1
ATOM 1566 O O . LYS A 1 205 ? 4.568 1.638 -16.187 1.00 92.00 205 LYS A O 1
ATOM 1571 N N . ASN A 1 206 ? 5.660 3.574 -16.470 1.00 91.38 206 ASN A N 1
ATOM 1572 C CA . ASN A 1 206 ? 6.978 2.943 -16.576 1.00 91.38 206 ASN A CA 1
ATOM 1573 C C . ASN A 1 206 ? 7.412 2.384 -15.217 1.00 91.38 206 ASN A C 1
ATOM 1575 O O . ASN A 1 206 ? 7.899 1.255 -15.154 1.00 91.38 206 ASN A O 1
ATOM 1579 N N . PHE A 1 207 ? 7.170 3.127 -14.134 1.00 94.50 207 PHE A N 1
ATOM 1580 C CA . PHE A 1 207 ? 7.381 2.651 -12.764 1.00 94.50 207 PHE A CA 1
ATOM 1581 C C . PHE A 1 207 ? 6.444 1.480 -12.412 1.00 94.50 207 PHE A C 1
ATOM 1583 O O . PHE A 1 207 ? 6.893 0.472 -11.865 1.00 94.50 207 PHE A O 1
ATOM 1590 N N . GLY A 1 208 ? 5.162 1.558 -12.787 1.00 93.25 208 GLY A N 1
ATOM 1591 C CA . GLY A 1 208 ? 4.201 0.470 -12.577 1.00 93.25 208 GLY A CA 1
ATOM 1592 C C . GLY A 1 208 ? 4.552 -0.820 -13.328 1.00 93.25 208 GLY A C 1
ATOM 1593 O O . GLY A 1 208 ? 4.502 -1.907 -12.753 1.00 93.25 208 GLY A O 1
ATOM 1594 N N . ASP A 1 209 ? 4.958 -0.735 -14.595 1.00 91.94 209 ASP A N 1
ATOM 1595 C CA . ASP A 1 209 ? 5.381 -1.919 -15.352 1.00 91.94 209 ASP A CA 1
ATOM 1596 C C . ASP A 1 209 ? 6.739 -2.463 -14.869 1.00 91.94 209 ASP A C 1
ATOM 1598 O O . ASP A 1 209 ? 6.926 -3.679 -14.836 1.00 91.94 209 ASP A O 1
ATOM 1602 N N . ALA A 1 210 ? 7.651 -1.602 -14.401 1.00 93.81 210 ALA A N 1
ATOM 1603 C CA . ALA A 1 210 ? 8.883 -2.037 -13.745 1.00 93.81 210 ALA A CA 1
ATOM 1604 C C . ALA A 1 210 ? 8.607 -2.834 -12.456 1.00 93.81 210 ALA A C 1
ATOM 1606 O O . ALA A 1 210 ? 9.196 -3.896 -12.264 1.00 93.81 210 ALA A O 1
ATOM 1607 N N . LEU A 1 211 ? 7.672 -2.391 -11.606 1.00 93.06 211 LEU A N 1
ATOM 1608 C CA . LEU A 1 211 ? 7.275 -3.143 -10.407 1.00 93.06 211 LEU A CA 1
ATOM 1609 C C . LEU A 1 211 ? 6.724 -4.539 -10.742 1.00 93.06 211 LEU A C 1
ATOM 1611 O O . LEU A 1 211 ? 7.109 -5.503 -10.085 1.00 93.06 211 LEU A O 1
ATOM 1615 N N . LYS A 1 212 ? 5.893 -4.677 -11.787 1.00 91.62 212 LYS A N 1
ATOM 1616 C CA . LYS A 1 212 ? 5.377 -5.988 -12.245 1.00 91.62 212 LYS A CA 1
ATOM 1617 C C . LYS A 1 212 ? 6.479 -6.915 -12.765 1.00 91.62 212 LYS A C 1
ATOM 1619 O O . LYS A 1 212 ? 6.400 -8.124 -12.578 1.00 91.62 212 LYS A O 1
ATOM 1624 N N . ASN A 1 213 ? 7.502 -6.364 -13.422 1.00 89.62 213 ASN A N 1
ATOM 1625 C CA . ASN A 1 213 ? 8.651 -7.142 -13.897 1.00 89.62 213 ASN A CA 1
ATOM 1626 C C . ASN A 1 213 ? 9.558 -7.602 -12.741 1.00 89.62 213 ASN A C 1
ATOM 1628 O O . ASN A 1 213 ? 10.175 -8.662 -12.826 1.00 89.62 213 ASN A O 1
ATOM 1632 N N . LEU A 1 214 ? 9.664 -6.793 -11.681 1.00 89.06 214 LEU A N 1
ATOM 1633 C CA . LEU A 1 214 ? 10.488 -7.073 -10.502 1.00 89.06 214 LEU A CA 1
ATOM 1634 C C . LEU A 1 214 ? 9.797 -8.000 -9.491 1.00 89.06 214 LEU A C 1
ATOM 1636 O O . LEU A 1 214 ? 10.491 -8.740 -8.795 1.00 89.06 214 LEU A O 1
ATOM 1640 N N . ILE A 1 215 ? 8.463 -7.960 -9.419 1.00 87.25 215 ILE A N 1
ATOM 1641 C CA . ILE A 1 215 ? 7.624 -8.761 -8.520 1.00 87.25 215 ILE A CA 1
ATOM 1642 C C . ILE A 1 215 ? 6.568 -9.502 -9.367 1.00 87.25 215 ILE A C 1
ATOM 1644 O O . ILE A 1 215 ? 5.496 -8.944 -9.624 1.00 87.25 215 ILE A O 1
ATOM 1648 N N . PRO A 1 216 ? 6.830 -10.748 -9.807 1.00 78.31 216 PRO A N 1
ATOM 1649 C CA . PRO A 1 216 ? 5.896 -11.528 -10.629 1.00 78.31 216 PRO A CA 1
ATOM 1650 C C . PRO A 1 216 ? 4.506 -11.718 -9.998 1.00 78.31 216 PRO A C 1
ATOM 1652 O O . PRO A 1 216 ? 3.499 -11.797 -10.703 1.00 78.31 216 PRO A O 1
ATOM 1655 N N . GLU A 1 217 ? 4.437 -11.755 -8.668 1.00 79.12 217 GLU A N 1
ATOM 1656 C CA . GLU A 1 217 ? 3.210 -11.858 -7.874 1.00 79.12 217 GLU A CA 1
ATOM 1657 C C . GLU A 1 217 ? 2.339 -10.591 -7.965 1.00 79.12 217 GLU A C 1
ATOM 1659 O O . GLU A 1 217 ? 1.128 -10.651 -7.747 1.00 79.12 217 GLU A O 1
ATOM 1664 N N . ALA A 1 218 ? 2.929 -9.445 -8.320 1.00 82.31 218 ALA A N 1
ATOM 1665 C CA . ALA A 1 218 ? 2.279 -8.137 -8.356 1.00 82.31 218 ALA A CA 1
ATOM 1666 C C . ALA A 1 218 ? 1.642 -7.798 -9.718 1.00 82.31 218 ALA A C 1
ATOM 1668 O O . ALA A 1 218 ? 1.461 -6.625 -10.050 1.00 82.31 218 ALA A O 1
ATOM 1669 N N . ALA A 1 219 ? 1.272 -8.814 -10.508 1.00 82.69 219 ALA A N 1
ATOM 1670 C CA . ALA A 1 219 ? 0.568 -8.649 -11.785 1.00 82.69 219 ALA A CA 1
ATOM 1671 C C . ALA A 1 219 ? -0.703 -7.778 -11.652 1.00 82.69 219 ALA A C 1
ATOM 1673 O O . ALA A 1 219 ? -0.975 -6.939 -12.513 1.00 82.69 219 ALA A O 1
ATOM 1674 N N . ASP A 1 220 ? -1.424 -7.925 -10.534 1.00 88.25 220 ASP A N 1
ATOM 1675 C CA . ASP A 1 220 ? -2.372 -6.933 -10.018 1.00 88.25 220 ASP A CA 1
ATOM 1676 C C . ASP A 1 220 ? -1.699 -6.126 -8.894 1.00 88.25 220 ASP A C 1
ATOM 1678 O O . ASP A 1 220 ? -1.694 -6.522 -7.726 1.00 88.25 220 ASP A O 1
ATOM 1682 N N . LEU A 1 221 ? -1.118 -4.980 -9.263 1.00 88.00 221 LEU A N 1
ATOM 1683 C CA . LEU A 1 221 ? -0.453 -4.059 -8.337 1.00 88.00 221 LEU A CA 1
ATOM 1684 C C . LEU A 1 221 ? -1.396 -3.517 -7.259 1.00 88.00 221 LEU A C 1
ATOM 1686 O O . LEU A 1 221 ? -0.960 -3.305 -6.128 1.00 88.00 221 LEU A O 1
ATOM 1690 N N . ALA A 1 222 ? -2.664 -3.261 -7.595 1.00 87.38 222 ALA A N 1
ATOM 1691 C CA . ALA A 1 222 ? -3.625 -2.666 -6.670 1.00 87.38 222 ALA A CA 1
ATOM 1692 C C . ALA A 1 222 ? -3.991 -3.666 -5.569 1.00 87.38 222 ALA A C 1
ATOM 1694 O O . ALA A 1 222 ? -3.971 -3.324 -4.384 1.00 87.38 222 ALA A O 1
ATOM 1695 N N . LYS A 1 223 ? -4.229 -4.927 -5.945 1.00 89.81 223 LYS A N 1
ATOM 1696 C CA . LYS A 1 223 ? -4.394 -6.011 -4.978 1.00 89.81 223 LYS A CA 1
ATOM 1697 C C . LYS A 1 223 ? -3.111 -6.257 -4.181 1.00 89.81 223 LYS A C 1
ATOM 1699 O O . LYS A 1 223 ? -3.175 -6.272 -2.957 1.00 89.81 223 LYS A O 1
ATOM 1704 N N . TYR A 1 224 ? -1.959 -6.409 -4.839 1.00 90.62 224 TYR A N 1
ATOM 1705 C CA . TYR A 1 224 ? -0.689 -6.727 -4.170 1.00 90.62 224 TYR A CA 1
ATOM 1706 C C . TYR A 1 224 ? -0.303 -5.677 -3.117 1.00 90.62 224 TYR A C 1
ATOM 1708 O O . TYR A 1 224 ? 0.013 -6.018 -1.979 1.00 90.62 224 TYR A O 1
ATOM 1716 N N . THR A 1 225 ? -0.384 -4.388 -3.463 1.00 90.56 225 THR A N 1
ATOM 1717 C CA . THR A 1 225 ? -0.096 -3.291 -2.523 1.00 90.56 225 THR A CA 1
ATOM 1718 C C . THR A 1 225 ? -1.155 -3.164 -1.425 1.00 90.56 225 THR A C 1
ATOM 1720 O O . THR A 1 225 ? -0.810 -2.815 -0.296 1.00 90.56 225 THR A O 1
ATOM 1723 N N . GLY A 1 226 ? -2.418 -3.505 -1.702 1.00 89.44 226 GLY A N 1
ATOM 1724 C CA . GLY A 1 226 ? -3.485 -3.595 -0.701 1.00 89.44 226 GLY A CA 1
ATOM 1725 C C . GLY A 1 226 ? -3.270 -4.724 0.315 1.00 89.44 226 GLY A C 1
ATOM 1726 O O . GLY A 1 226 ? -3.322 -4.477 1.520 1.00 89.44 226 GLY A O 1
ATOM 1727 N N . ASP A 1 227 ? -2.966 -5.935 -0.156 1.00 90.06 227 ASP A N 1
ATOM 1728 C CA . ASP A 1 227 ? -2.664 -7.103 0.681 1.00 90.06 227 ASP A CA 1
ATOM 1729 C C . ASP A 1 227 ? -1.375 -6.884 1.502 1.00 90.06 227 ASP A C 1
ATOM 1731 O O . ASP A 1 227 ? -1.348 -7.186 2.698 1.00 90.06 227 ASP A O 1
ATOM 1735 N N . LEU A 1 228 ? -0.339 -6.271 0.912 1.00 92.00 228 LEU A N 1
ATOM 1736 C CA . LEU A 1 228 ? 0.892 -5.901 1.620 1.00 92.00 228 LEU A CA 1
ATOM 1737 C C . LEU A 1 228 ? 0.648 -4.814 2.680 1.00 92.00 228 LEU A C 1
ATOM 1739 O O . LEU A 1 228 ? 1.085 -4.970 3.819 1.00 92.00 228 LEU A O 1
ATOM 1743 N N . THR A 1 229 ? -0.099 -3.751 2.352 1.00 92.25 229 THR A N 1
ATOM 1744 C CA . THR A 1 229 ? -0.504 -2.727 3.338 1.00 92.25 229 THR A CA 1
ATOM 1745 C C . THR A 1 229 ? -1.258 -3.379 4.496 1.00 92.25 229 THR A C 1
ATOM 1747 O O . THR A 1 229 ? -0.982 -3.089 5.658 1.00 92.25 229 THR A O 1
ATOM 1750 N N . LYS A 1 230 ? -2.168 -4.315 4.198 1.00 87.12 230 LYS A N 1
ATOM 1751 C CA . LYS A 1 230 ? -2.915 -5.069 5.208 1.00 87.12 230 LYS A CA 1
ATOM 1752 C C . LYS A 1 230 ? -2.016 -5.912 6.114 1.00 87.12 230 LYS A C 1
ATOM 1754 O O . LYS A 1 230 ? -2.284 -5.946 7.312 1.00 87.12 230 LYS A O 1
ATOM 1759 N N . ALA A 1 231 ? -0.972 -6.555 5.594 1.00 86.38 231 ALA A N 1
ATOM 1760 C CA . ALA A 1 231 ? -0.001 -7.269 6.426 1.00 86.38 231 ALA A CA 1
ATOM 1761 C C . ALA A 1 231 ? 0.718 -6.310 7.393 1.00 86.38 231 ALA A C 1
ATOM 1763 O O . ALA A 1 231 ? 0.611 -6.466 8.607 1.00 86.38 231 ALA A O 1
ATOM 1764 N N . VAL A 1 232 ? 1.325 -5.238 6.873 1.00 90.62 232 VAL A N 1
ATOM 1765 C CA . VAL A 1 232 ? 2.098 -4.283 7.690 1.00 90.62 232 VAL A CA 1
ATOM 1766 C C . VAL A 1 232 ? 1.230 -3.571 8.740 1.00 90.62 232 VAL A C 1
ATOM 1768 O O . VAL A 1 232 ? 1.686 -3.334 9.858 1.00 90.62 232 VAL A O 1
ATOM 1771 N N . VAL A 1 233 ? -0.040 -3.273 8.437 1.00 85.62 233 VAL A N 1
ATOM 1772 C CA . VAL A 1 233 ? -0.990 -2.704 9.414 1.00 85.62 233 VAL A CA 1
ATOM 1773 C C . VAL A 1 233 ? -1.284 -3.673 10.570 1.00 85.62 233 VAL A C 1
ATOM 1775 O O . VAL A 1 233 ? -1.436 -3.223 11.708 1.00 85.62 233 VAL A O 1
ATOM 1778 N N . LYS A 1 234 ? -1.322 -4.991 10.324 1.00 79.44 234 LYS A N 1
ATOM 1779 C CA . LYS A 1 234 ? -1.464 -5.994 11.394 1.00 79.44 234 LYS A CA 1
ATOM 1780 C C . LYS A 1 234 ? -0.237 -6.039 12.294 1.00 79.44 234 LYS A C 1
ATOM 1782 O O . LYS A 1 234 ? -0.381 -5.978 13.515 1.00 79.44 234 LYS A O 1
ATOM 1787 N N . ASP A 1 235 ? 0.954 -6.088 11.705 1.00 81.81 235 ASP A N 1
ATOM 1788 C CA . ASP A 1 235 ? 2.210 -6.124 12.462 1.00 81.81 235 ASP A CA 1
ATOM 1789 C C . ASP A 1 235 ? 2.422 -4.834 13.262 1.00 81.81 235 ASP A C 1
ATOM 1791 O O . ASP A 1 235 ? 2.848 -4.885 14.419 1.00 81.81 235 ASP A O 1
ATOM 1795 N N . TYR A 1 236 ? 2.024 -3.685 12.701 1.00 85.12 236 TYR A N 1
ATOM 1796 C CA . TYR A 1 236 ? 1.945 -2.416 13.419 1.00 85.12 236 TYR A CA 1
ATOM 1797 C C . TYR A 1 236 ? 1.024 -2.512 14.640 1.00 85.12 236 TYR A C 1
ATOM 1799 O O . TYR A 1 236 ? 1.470 -2.225 15.751 1.00 85.12 236 TYR A O 1
ATOM 1807 N N . ALA A 1 237 ? -0.229 -2.945 14.465 1.00 71.50 237 ALA A N 1
ATOM 1808 C CA . ALA A 1 237 ? -1.200 -3.043 15.555 1.00 71.50 237 ALA A CA 1
ATOM 1809 C C . ALA A 1 237 ? -0.715 -3.977 16.679 1.00 71.50 237 ALA A C 1
ATOM 1811 O O . ALA A 1 237 ? -0.735 -3.597 17.851 1.00 71.50 237 ALA A O 1
ATOM 1812 N N . VAL A 1 238 ? -0.196 -5.160 16.332 1.00 69.94 238 VAL A N 1
ATOM 1813 C CA . VAL A 1 238 ? 0.376 -6.118 17.295 1.00 69.94 238 VAL A CA 1
ATOM 1814 C C . VAL A 1 238 ? 1.597 -5.532 18.012 1.00 69.94 238 VAL A C 1
ATOM 1816 O O . VAL A 1 238 ? 1.733 -5.686 19.227 1.00 69.94 238 VAL A O 1
ATOM 1819 N N . ALA A 1 239 ? 2.475 -4.820 17.302 1.00 77.00 239 ALA A N 1
ATOM 1820 C CA . ALA A 1 239 ? 3.628 -4.167 17.913 1.00 77.00 239 ALA A CA 1
ATOM 1821 C C . ALA A 1 239 ? 3.230 -3.023 18.857 1.00 77.00 239 ALA A C 1
ATOM 1823 O O . ALA A 1 239 ? 3.837 -2.902 19.920 1.00 77.00 239 ALA A O 1
ATOM 1824 N N . GLN A 1 240 ? 2.205 -2.228 18.520 1.00 74.38 240 GLN A N 1
ATOM 1825 C CA . GLN A 1 240 ? 1.679 -1.212 19.437 1.00 74.38 240 GLN A CA 1
ATOM 1826 C C . GLN A 1 240 ? 1.098 -1.856 20.695 1.00 74.38 240 GLN A C 1
ATOM 1828 O O . GLN A 1 240 ? 1.490 -1.452 21.779 1.00 74.38 240 GLN A O 1
ATOM 1833 N N . VAL A 1 241 ? 0.254 -2.890 20.580 1.00 62.59 241 VAL A N 1
ATOM 1834 C CA . VAL A 1 241 ? -0.305 -3.614 21.743 1.00 62.59 241 VAL A CA 1
ATOM 1835 C C . VAL A 1 241 ? 0.803 -4.173 22.646 1.00 62.59 241 VAL A C 1
ATOM 1837 O O . VAL A 1 241 ? 0.739 -4.034 23.867 1.00 62.59 241 VAL A O 1
ATOM 1840 N N . ASN A 1 242 ? 1.845 -4.774 22.068 1.00 67.31 242 ASN A N 1
ATOM 1841 C CA . ASN A 1 242 ? 2.939 -5.368 22.839 1.00 67.31 242 ASN A CA 1
ATOM 1842 C C . ASN A 1 242 ? 3.824 -4.319 23.531 1.00 67.31 242 ASN A C 1
ATOM 1844 O O . ASN A 1 242 ? 4.133 -4.470 24.712 1.00 67.31 242 ASN A O 1
ATOM 1848 N N . GLU A 1 243 ? 4.215 -3.252 22.829 1.00 73.81 243 GLU A N 1
ATOM 1849 C CA . GLU A 1 243 ? 5.003 -2.157 23.412 1.00 73.81 243 GLU A CA 1
ATOM 1850 C C . GLU A 1 243 ? 4.195 -1.387 24.464 1.00 73.81 243 GLU A C 1
ATOM 1852 O O . GLU A 1 243 ? 4.713 -1.051 25.528 1.00 73.81 243 GLU A O 1
ATOM 1857 N N . TYR A 1 244 ? 2.901 -1.191 24.212 1.00 58.28 244 TYR A N 1
ATOM 1858 C CA . TYR A 1 244 ? 1.949 -0.620 25.155 1.00 58.28 244 TYR A CA 1
ATOM 1859 C C . TYR A 1 244 ? 1.913 -1.426 26.465 1.00 58.28 244 TYR A C 1
ATOM 1861 O O . TYR A 1 244 ? 2.187 -0.886 27.539 1.00 58.28 244 TYR A O 1
ATOM 1869 N N . ASN A 1 245 ? 1.676 -2.740 26.374 1.00 50.91 245 ASN A N 1
ATOM 1870 C CA . ASN A 1 245 ? 1.656 -3.641 27.529 1.00 50.91 245 ASN A CA 1
ATOM 1871 C C . ASN A 1 245 ? 3.010 -3.685 28.262 1.00 50.91 245 ASN A C 1
ATOM 1873 O O . ASN A 1 245 ? 3.043 -3.761 29.492 1.00 50.91 245 ASN A O 1
ATOM 1877 N N . ARG A 1 246 ? 4.133 -3.587 27.534 1.00 69.75 246 ARG A N 1
ATOM 1878 C CA . ARG A 1 246 ? 5.478 -3.511 28.125 1.00 69.75 246 ARG A CA 1
ATOM 1879 C C . ARG A 1 246 ? 5.657 -2.232 28.944 1.00 69.75 246 ARG A C 1
ATOM 1881 O O . ARG A 1 246 ? 6.045 -2.314 30.108 1.00 69.75 246 ARG A O 1
ATOM 1888 N N . LEU A 1 247 ? 5.337 -1.067 28.377 1.00 55.41 247 LEU A N 1
ATOM 1889 C CA . LEU A 1 247 ? 5.428 0.224 29.071 1.00 55.41 247 LEU A CA 1
ATOM 1890 C C . LEU A 1 247 ? 4.539 0.254 30.321 1.00 55.41 247 LEU A C 1
ATOM 1892 O O . LEU A 1 247 ? 4.989 0.711 31.372 1.00 55.41 247 LEU A O 1
ATOM 1896 N N . ILE A 1 248 ? 3.334 -0.315 30.241 1.00 45.97 248 ILE A N 1
ATOM 1897 C CA . ILE A 1 248 ? 2.459 -0.538 31.398 1.00 45.97 248 ILE A CA 1
ATOM 1898 C C . ILE A 1 248 ? 3.138 -1.394 32.475 1.00 45.97 248 ILE A C 1
ATOM 1900 O O . ILE A 1 248 ? 3.216 -0.958 33.623 1.00 45.97 248 ILE A O 1
ATOM 1904 N N . SER A 1 249 ? 3.699 -2.554 32.118 1.00 45.22 249 SER A N 1
ATOM 1905 C CA . SER A 1 249 ? 4.384 -3.440 33.079 1.00 45.22 249 SER A CA 1
ATOM 1906 C C . SER A 1 249 ? 5.633 -2.820 33.727 1.00 45.22 249 SER A C 1
ATOM 1908 O O . SER A 1 249 ? 6.061 -3.253 34.794 1.00 45.22 249 SER A O 1
ATOM 1910 N N . GLU A 1 250 ? 6.196 -1.777 33.111 1.00 52.28 250 GLU A N 1
ATOM 1911 C CA . GLU A 1 250 ? 7.326 -0.991 33.622 1.00 52.28 250 GLU A CA 1
ATOM 1912 C C . GLU A 1 250 ? 6.893 0.277 34.390 1.00 52.28 250 GLU A C 1
ATOM 1914 O O . GLU A 1 250 ? 7.747 1.072 34.784 1.00 52.28 250 GLU A O 1
ATOM 1919 N N . GLY A 1 251 ? 5.586 0.502 34.587 1.00 43.53 251 GLY A N 1
ATOM 1920 C CA . GLY A 1 251 ? 5.030 1.688 35.257 1.00 43.53 251 GLY A CA 1
ATOM 1921 C C . GLY A 1 251 ? 5.105 2.986 34.437 1.00 43.53 251 GLY A C 1
ATOM 1922 O O . GLY A 1 251 ? 4.837 4.072 34.957 1.00 43.53 251 GLY A O 1
ATOM 1923 N N . LYS A 1 252 ? 5.459 2.904 33.150 1.00 48.62 252 LYS A N 1
ATOM 1924 C CA . LYS A 1 252 ? 5.735 4.037 32.246 1.00 48.62 252 LYS A CA 1
ATOM 1925 C C . LYS A 1 252 ? 4.450 4.589 31.625 1.00 48.62 252 LYS A C 1
ATOM 1927 O O . LYS A 1 252 ? 4.224 4.544 30.417 1.00 48.62 252 LYS A O 1
ATOM 1932 N N . MET A 1 253 ? 3.571 5.092 32.492 1.00 47.75 253 MET A N 1
ATOM 1933 C CA . MET A 1 253 ? 2.211 5.525 32.140 1.00 47.75 253 MET A CA 1
ATOM 1934 C C . MET A 1 253 ? 2.169 6.696 31.154 1.00 47.75 253 MET A C 1
ATOM 1936 O O . MET A 1 253 ? 1.263 6.770 30.323 1.00 47.75 253 MET A O 1
ATOM 1940 N N . LYS A 1 254 ? 3.133 7.622 31.231 1.00 49.16 254 LYS A N 1
ATOM 1941 C CA . LYS A 1 254 ? 3.178 8.800 30.348 1.00 49.16 254 LYS A CA 1
ATOM 1942 C C . LYS A 1 254 ? 3.589 8.391 28.935 1.00 49.16 254 LYS A C 1
ATOM 1944 O O . LYS A 1 254 ? 3.021 8.874 27.961 1.00 49.16 254 LYS A O 1
ATOM 1949 N N . GLU A 1 255 ? 4.516 7.449 28.835 1.00 56.66 255 GLU A N 1
ATOM 1950 C CA . GLU A 1 255 ? 4.984 6.826 27.605 1.00 56.66 255 GLU A CA 1
ATOM 1951 C C . GLU A 1 255 ? 3.894 5.943 26.977 1.00 56.66 255 GLU A C 1
ATOM 1953 O O . GLU A 1 255 ? 3.629 6.075 25.785 1.00 56.66 255 GLU A O 1
ATOM 1958 N N . ALA A 1 256 ? 3.205 5.112 27.768 1.00 50.81 256 ALA A N 1
ATOM 1959 C CA . ALA A 1 256 ? 2.095 4.275 27.302 1.00 50.81 256 ALA A CA 1
ATOM 1960 C C . ALA A 1 256 ? 0.915 5.115 26.771 1.00 50.81 256 ALA A C 1
ATOM 1962 O O . ALA A 1 256 ? 0.429 4.881 25.663 1.00 50.81 256 ALA A O 1
ATOM 1963 N N . SER A 1 257 ? 0.497 6.146 27.516 1.00 48.16 257 SER A N 1
ATOM 1964 C CA . SER A 1 257 ? -0.555 7.083 27.089 1.00 48.16 257 SER A CA 1
ATOM 1965 C C . SER A 1 257 ? -0.159 7.859 25.823 1.00 48.16 257 SER A C 1
ATOM 1967 O O . SER A 1 257 ? -0.962 8.009 24.896 1.00 48.16 257 SER A O 1
ATOM 1969 N N . LYS A 1 258 ? 1.112 8.276 25.721 1.00 62.00 258 LYS A N 1
ATOM 1970 C CA . LYS A 1 258 ? 1.662 8.892 24.508 1.00 62.00 258 LYS A CA 1
ATOM 1971 C C . LYS A 1 258 ? 1.605 7.934 23.310 1.00 62.00 258 LYS A C 1
ATOM 1973 O O . LYS A 1 258 ? 1.125 8.340 22.257 1.00 62.00 258 LYS A O 1
ATOM 1978 N N . LEU A 1 259 ? 2.031 6.679 23.470 1.00 67.38 259 LEU A N 1
ATOM 1979 C CA . LEU A 1 259 ? 2.024 5.659 22.413 1.00 67.38 259 LEU A CA 1
ATOM 1980 C C . LEU A 1 259 ? 0.606 5.384 21.881 1.00 67.38 259 LEU A C 1
ATOM 1982 O O . LEU A 1 259 ? 0.395 5.320 20.667 1.00 67.38 259 LEU A O 1
ATOM 1986 N N . ALA A 1 260 ? -0.378 5.273 22.780 1.00 56.91 260 ALA A N 1
ATOM 1987 C CA . ALA A 1 260 ? -1.785 5.119 22.412 1.00 56.91 260 ALA A CA 1
ATOM 1988 C C . ALA A 1 260 ? -2.298 6.344 21.628 1.00 56.91 260 ALA A C 1
ATOM 1990 O O . ALA A 1 260 ? -2.879 6.194 20.552 1.00 56.91 260 ALA A O 1
ATOM 1991 N N . SER A 1 261 ? -1.999 7.557 22.104 1.00 56.84 261 SER A N 1
ATOM 1992 C CA . SER A 1 261 ? -2.362 8.814 21.433 1.00 56.84 261 SER A CA 1
ATOM 1993 C C . SER A 1 261 ? -1.723 8.948 20.040 1.00 56.84 261 SER A C 1
ATOM 1995 O O . SER A 1 261 ? -2.408 9.250 19.063 1.00 56.84 261 SER A O 1
ATOM 1997 N N . GLU A 1 262 ? -0.431 8.633 19.902 1.00 73.56 262 GLU A N 1
ATOM 1998 C CA . GLU A 1 262 ? 0.292 8.633 18.620 1.00 73.56 262 GLU A CA 1
ATOM 1999 C C . GLU A 1 262 ? -0.175 7.526 17.659 1.00 73.56 262 GLU A C 1
ATOM 2001 O O . GLU A 1 262 ? 0.034 7.633 16.446 1.00 73.56 262 GLU A O 1
ATOM 2006 N N . THR A 1 263 ? -0.809 6.470 18.170 1.00 73.25 263 THR A N 1
ATOM 2007 C CA . THR A 1 263 ? -1.436 5.405 17.373 1.00 73.25 263 THR A CA 1
ATOM 2008 C C . THR A 1 263 ? -2.815 5.823 16.878 1.00 73.25 263 THR A C 1
ATOM 2010 O O . THR A 1 263 ? -3.083 5.750 15.677 1.00 73.25 263 THR A O 1
ATOM 2013 N N . ALA A 1 264 ? -3.660 6.359 17.761 1.00 65.25 264 ALA A N 1
ATOM 2014 C CA . ALA A 1 264 ? -4.956 6.924 17.393 1.00 65.25 264 ALA A CA 1
ATOM 2015 C C . ALA A 1 264 ? -4.811 8.085 16.391 1.00 65.25 264 ALA A C 1
ATOM 2017 O O . ALA A 1 264 ? -5.568 8.168 15.423 1.00 65.25 264 ALA A O 1
ATOM 2018 N N . ALA A 1 265 ? -3.802 8.947 16.566 1.00 71.06 265 ALA A N 1
ATOM 2019 C CA . ALA A 1 265 ? -3.492 10.033 15.639 1.00 71.06 265 ALA A CA 1
ATOM 2020 C C . ALA A 1 265 ? -3.049 9.525 14.255 1.00 71.06 265 ALA A C 1
ATOM 2022 O O . ALA A 1 265 ? -3.537 10.030 13.245 1.00 71.06 265 ALA A O 1
ATOM 2023 N N . PHE A 1 266 ? -2.180 8.506 14.197 1.00 79.81 266 PHE A N 1
ATOM 2024 C CA . PHE A 1 266 ? -1.755 7.893 12.932 1.00 79.81 266 PHE A CA 1
ATOM 2025 C C . PHE A 1 266 ? -2.933 7.253 12.187 1.00 79.81 266 PHE A C 1
ATOM 2027 O O . PHE A 1 266 ? -3.150 7.558 11.018 1.00 79.81 266 PHE A O 1
ATOM 2034 N N . LEU A 1 267 ? -3.749 6.439 12.866 1.00 76.75 267 LEU A N 1
ATOM 2035 C CA . LEU A 1 267 ? -4.919 5.805 12.248 1.00 76.75 267 LEU A CA 1
ATOM 2036 C C . LEU A 1 267 ? -5.959 6.850 11.803 1.00 76.75 267 LEU A C 1
ATOM 2038 O O . LEU A 1 267 ? -6.512 6.740 10.714 1.00 76.75 267 LEU A O 1
ATOM 2042 N N . LYS A 1 268 ? -6.167 7.929 12.568 1.00 72.44 268 LYS A N 1
ATOM 2043 C CA . LYS A 1 268 ? -7.024 9.052 12.145 1.00 72.44 268 LYS A CA 1
ATOM 2044 C C . LYS A 1 268 ? -6.479 9.803 10.920 1.00 72.44 268 LYS A C 1
ATOM 2046 O O . LYS A 1 268 ? -7.273 10.345 10.155 1.00 72.44 268 LYS A O 1
ATOM 2051 N N . GLY A 1 269 ? -5.159 9.853 10.735 1.00 78.12 269 GLY A N 1
ATOM 2052 C CA . GLY A 1 269 ? -4.518 10.416 9.541 1.00 78.12 269 GLY A CA 1
ATOM 2053 C C . GLY A 1 269 ? -4.512 9.469 8.334 1.00 78.12 269 GLY A C 1
ATOM 2054 O O . GLY A 1 269 ? -4.562 9.931 7.197 1.00 78.12 269 GLY A O 1
ATOM 2055 N N . ASN A 1 270 ? -4.490 8.155 8.568 1.00 83.94 270 ASN A N 1
ATOM 2056 C CA . ASN A 1 270 ? -4.367 7.124 7.541 1.00 83.94 270 ASN A CA 1
ATOM 2057 C C . ASN A 1 270 ? -5.642 6.266 7.453 1.00 83.94 270 ASN A C 1
ATOM 2059 O O . ASN A 1 270 ? -5.733 5.177 8.022 1.00 83.94 270 ASN A O 1
ATOM 2063 N N . GLN A 1 271 ? -6.634 6.769 6.712 1.00 82.81 271 GLN A N 1
ATOM 2064 C CA . GLN A 1 271 ? -7.966 6.162 6.589 1.00 82.81 271 GLN A CA 1
ATOM 2065 C C . GLN A 1 271 ? -7.931 4.690 6.128 1.00 82.81 271 GLN A C 1
ATOM 2067 O O . GLN A 1 271 ? -8.687 3.880 6.653 1.00 82.81 271 GLN A O 1
ATOM 2072 N N . GLN A 1 272 ? -7.026 4.309 5.218 1.00 83.88 272 GLN A N 1
ATOM 2073 C CA . GLN A 1 272 ? -6.893 2.912 4.781 1.00 83.88 272 GLN A CA 1
ATOM 2074 C C . GLN A 1 272 ? -6.364 2.013 5.912 1.00 83.88 272 GLN A C 1
ATOM 2076 O O . GLN A 1 272 ? -6.884 0.918 6.121 1.00 83.88 272 GLN A O 1
ATOM 2081 N N . ALA A 1 273 ? -5.358 2.467 6.669 1.00 83.44 273 ALA A N 1
ATOM 2082 C CA . ALA A 1 273 ? -4.857 1.724 7.826 1.00 83.44 273 ALA A CA 1
ATOM 2083 C C . ALA A 1 273 ? -5.936 1.585 8.912 1.00 83.44 273 ALA A C 1
ATOM 2085 O O . ALA A 1 273 ? -6.103 0.504 9.474 1.00 83.44 273 ALA A O 1
ATOM 2086 N N . LYS A 1 274 ? -6.719 2.644 9.155 1.00 78.62 274 LYS A N 1
ATOM 2087 C CA . LYS A 1 274 ? -7.885 2.610 10.048 1.00 78.62 274 LYS A CA 1
ATOM 2088 C C . LYS A 1 274 ? -8.915 1.568 9.606 1.00 78.62 274 LYS A C 1
ATOM 2090 O O . LYS A 1 274 ? -9.262 0.714 10.413 1.00 78.62 274 LYS A O 1
ATOM 2095 N N . GLU A 1 275 ? -9.354 1.593 8.348 1.00 80.19 275 GLU A N 1
ATOM 2096 C CA . GLU A 1 275 ? -10.329 0.629 7.812 1.00 80.19 275 GLU A CA 1
ATOM 2097 C C . GLU A 1 275 ? -9.840 -0.821 7.929 1.00 80.19 275 GLU A C 1
ATOM 2099 O O . GLU A 1 275 ? -10.626 -1.719 8.227 1.00 80.19 275 GLU A O 1
ATOM 2104 N N . ILE A 1 276 ? -8.538 -1.064 7.746 1.00 75.81 276 ILE A N 1
ATOM 2105 C CA . ILE A 1 276 ? -7.935 -2.387 7.950 1.00 75.81 276 ILE A CA 1
ATOM 2106 C C . ILE A 1 276 ? -7.968 -2.786 9.434 1.00 75.81 276 ILE A C 1
ATOM 2108 O O . ILE A 1 276 ? -8.349 -3.916 9.737 1.00 75.81 276 ILE A O 1
ATOM 2112 N N . VAL A 1 277 ? -7.618 -1.891 10.366 1.00 66.50 277 VAL A N 1
ATOM 2113 C CA . VAL A 1 277 ? -7.687 -2.183 11.812 1.00 66.50 277 VAL A CA 1
ATOM 2114 C C . VAL A 1 277 ? -9.130 -2.451 12.251 1.00 66.50 277 VAL A C 1
ATOM 2116 O O . VAL A 1 277 ? -9.398 -3.490 12.852 1.00 66.50 277 VAL A O 1
ATOM 2119 N N . GLU A 1 278 ? -10.068 -1.574 11.886 1.00 65.12 278 GLU A N 1
ATOM 2120 C CA . GLU A 1 278 ? -11.492 -1.702 12.224 1.00 65.12 278 GLU A CA 1
ATOM 2121 C C . GLU A 1 278 ? -12.123 -2.971 11.630 1.00 65.12 278 GLU A C 1
ATOM 2123 O O . GLU A 1 278 ? -13.000 -3.565 12.253 1.00 65.12 278 GLU A O 1
ATOM 2128 N N . LYS A 1 279 ? -11.664 -3.431 10.460 1.00 65.81 279 LYS A N 1
ATOM 2129 C CA . LYS A 1 279 ? -12.174 -4.648 9.810 1.00 65.81 279 LYS A CA 1
ATOM 2130 C C . LYS A 1 279 ? -11.549 -5.943 10.331 1.00 65.81 279 LYS A C 1
ATOM 2132 O O . LYS A 1 279 ? -12.244 -6.951 10.415 1.00 65.81 279 LYS A O 1
ATOM 2137 N N . GLU A 1 280 ? -10.252 -5.950 10.633 1.00 60.91 280 GLU A N 1
ATOM 2138 C CA . GLU A 1 280 ? -9.532 -7.171 11.029 1.00 60.91 280 GLU A CA 1
ATOM 2139 C C . GLU A 1 280 ? -9.524 -7.400 12.551 1.00 60.91 280 GLU A C 1
ATOM 2141 O O . GLU A 1 280 ? -9.350 -8.541 12.978 1.00 60.91 280 GLU A O 1
ATOM 2146 N N . TYR A 1 281 ? -9.726 -6.350 13.358 1.00 52.50 281 TYR A N 1
ATOM 2147 C CA . TYR A 1 281 ? -9.732 -6.413 14.828 1.00 52.50 281 TYR A CA 1
ATOM 2148 C C . TYR A 1 281 ? -10.965 -5.760 15.485 1.00 52.50 281 TYR A C 1
ATOM 2150 O O . TYR A 1 281 ? -11.103 -5.796 16.711 1.00 52.50 281 TYR A O 1
ATOM 2158 N N . GLY A 1 282 ? -11.872 -5.178 14.694 1.00 44.66 282 GLY A N 1
ATOM 2159 C CA . GLY A 1 282 ? -13.003 -4.402 15.200 1.00 44.66 282 GLY A CA 1
ATOM 2160 C C . GLY A 1 282 ? -12.593 -3.021 15.720 1.00 44.66 282 GLY A C 1
ATOM 2161 O O . GLY A 1 282 ? -11.420 -2.727 15.936 1.00 44.66 282 GLY A O 1
ATOM 2162 N N . VAL A 1 283 ? -13.588 -2.182 16.025 1.00 40.56 283 VAL A N 1
ATOM 2163 C CA . VAL A 1 283 ? -13.380 -0.933 16.791 1.00 40.56 283 VAL A CA 1
ATOM 2164 C C . VAL A 1 283 ? -12.743 -1.234 18.164 1.00 40.56 283 VAL A C 1
ATOM 2166 O O . VAL A 1 283 ? -12.006 -0.417 18.715 1.00 40.56 283 VAL A O 1
ATOM 2169 N N . ASN A 1 284 ? -12.969 -2.446 18.685 1.00 42.56 284 ASN A N 1
ATOM 2170 C CA . ASN A 1 284 ? -12.463 -2.918 19.969 1.00 42.56 284 ASN A CA 1
ATOM 2171 C C . ASN A 1 284 ? -10.938 -2.844 20.132 1.00 42.56 284 ASN A C 1
ATOM 2173 O O . ASN A 1 284 ? -10.512 -2.613 21.252 1.00 42.56 284 ASN A O 1
ATOM 2177 N N . SER A 1 285 ? -10.090 -2.993 19.106 1.00 39.31 285 SER A N 1
ATOM 2178 C CA . SER A 1 285 ? -8.629 -2.979 19.343 1.00 39.31 285 SER A CA 1
ATOM 2179 C C . SER A 1 285 ? -8.114 -1.634 19.864 1.00 39.31 285 SER A C 1
ATOM 2181 O O . SER A 1 285 ? -7.341 -1.598 20.820 1.00 39.31 285 SER A O 1
ATOM 2183 N N . LEU A 1 286 ? -8.583 -0.528 19.278 1.00 44.12 286 LEU A N 1
ATOM 2184 C CA . LEU A 1 286 ? -8.267 0.832 19.727 1.00 44.12 286 LEU A CA 1
ATOM 2185 C C . LEU A 1 286 ? -8.814 1.075 21.141 1.00 44.12 286 LEU A C 1
ATOM 2187 O O . LEU A 1 286 ? -8.083 1.531 22.019 1.00 44.12 286 LEU A O 1
ATOM 2191 N N . LEU A 1 287 ? -10.071 0.690 21.374 1.00 46.41 287 LEU A N 1
ATOM 2192 C CA . LEU A 1 287 ? -10.759 0.891 22.652 1.00 46.41 287 LEU A CA 1
ATOM 2193 C C . LEU A 1 287 ? -10.213 0.004 23.781 1.00 46.41 287 LEU A C 1
ATOM 2195 O O . LEU A 1 287 ? -10.214 0.425 24.932 1.00 46.41 287 LEU A O 1
ATOM 2199 N N . ILE A 1 288 ? -9.713 -1.197 23.477 1.00 41.69 288 ILE A N 1
ATOM 2200 C CA . ILE A 1 288 ? -9.052 -2.088 24.442 1.00 41.69 288 ILE A CA 1
ATOM 2201 C C . ILE A 1 288 ? -7.698 -1.506 24.854 1.00 41.69 288 ILE A C 1
ATOM 2203 O O . ILE A 1 288 ? -7.382 -1.542 26.038 1.00 41.69 288 ILE A O 1
ATOM 2207 N N . CYS A 1 289 ? -6.927 -0.910 23.936 1.00 41.81 289 CYS A N 1
ATOM 2208 C CA . CYS A 1 289 ? -5.717 -0.168 24.307 1.00 41.81 289 CYS A CA 1
ATOM 2209 C C . CYS A 1 289 ? -6.039 1.061 25.172 1.00 41.81 289 CYS A C 1
ATOM 2211 O O . CYS A 1 289 ? -5.393 1.273 26.197 1.00 41.81 289 CYS A O 1
ATOM 2213 N N . GLU A 1 290 ? -7.058 1.848 24.809 1.00 49.47 290 GLU A N 1
ATOM 2214 C CA . GLU A 1 290 ? -7.496 3.003 25.608 1.00 49.47 290 GLU A CA 1
ATOM 2215 C C . GLU A 1 290 ? -8.032 2.583 26.991 1.00 49.47 290 GLU A C 1
ATOM 2217 O O . GLU A 1 290 ? -7.725 3.233 27.990 1.00 49.47 290 GLU A O 1
ATOM 2222 N N . ARG A 1 291 ? -8.761 1.463 27.085 1.00 50.97 291 ARG A N 1
ATOM 2223 C CA . ARG A 1 291 ? -9.306 0.938 28.345 1.00 50.97 291 ARG A CA 1
ATOM 2224 C C . ARG A 1 291 ? -8.252 0.289 29.237 1.00 50.97 291 ARG A C 1
ATOM 2226 O O . ARG A 1 291 ? -8.201 0.619 30.418 1.00 50.97 291 ARG A O 1
ATOM 2233 N N . ALA A 1 292 ? -7.368 -0.544 28.687 1.00 45.19 292 ALA A N 1
ATOM 2234 C CA . ALA A 1 292 ? -6.216 -1.065 29.425 1.00 45.19 292 ALA A CA 1
ATOM 2235 C C . ALA A 1 292 ? -5.353 0.082 29.986 1.00 45.19 292 ALA A C 1
ATOM 2237 O O . ALA A 1 292 ? -4.731 -0.071 31.039 1.00 45.19 292 ALA A O 1
ATOM 2238 N N . SER A 1 293 ? -5.383 1.256 29.337 1.00 50.69 293 SER A N 1
ATOM 2239 C CA . SER A 1 293 ? -4.772 2.482 29.847 1.00 50.69 293 SER A CA 1
ATOM 2240 C C . SER A 1 293 ? -5.473 3.129 31.026 1.00 50.69 293 SER A C 1
ATOM 2242 O O . SER A 1 293 ? -4.784 3.819 31.771 1.00 50.69 293 SER A O 1
ATOM 2244 N N . LEU A 1 294 ? -6.773 2.923 31.239 1.00 56.16 294 LEU A N 1
ATOM 2245 C CA . LEU A 1 294 ? -7.423 3.298 32.496 1.00 56.16 294 LEU A CA 1
ATOM 2246 C C . LEU A 1 294 ? -7.067 2.300 33.582 1.00 56.16 294 LEU A C 1
ATOM 2248 O O . LEU A 1 294 ? -6.483 2.697 34.590 1.00 56.16 294 LEU A O 1
ATOM 2252 N N . ASP A 1 295 ? -7.385 1.027 33.339 1.00 52.72 295 ASP A N 1
ATOM 2253 C CA . ASP A 1 295 ? -7.209 -0.076 34.286 1.00 52.72 295 ASP A CA 1
ATOM 2254 C C . ASP A 1 295 ? -5.783 -0.048 34.878 1.00 52.72 295 ASP A C 1
ATOM 2256 O O . ASP A 1 295 ? -5.581 -0.136 36.089 1.00 52.72 295 ASP A O 1
ATOM 2260 N N . SER A 1 296 ? -4.778 0.197 34.029 1.00 52.38 296 SER A N 1
ATOM 2261 C CA . SER A 1 296 ? -3.372 0.283 34.437 1.00 52.38 296 SER A CA 1
ATOM 2262 C C . SER A 1 296 ? -2.968 1.638 35.033 1.00 52.38 296 SER A C 1
ATOM 2264 O O . SER A 1 296 ? -2.183 1.671 35.981 1.00 52.38 296 SER A O 1
ATOM 2266 N N . PHE A 1 297 ? -3.487 2.767 34.527 1.00 56.97 297 PHE A N 1
ATOM 2267 C CA . PHE A 1 297 ? -3.186 4.093 35.090 1.00 56.97 297 PHE A CA 1
ATOM 2268 C C . PHE A 1 297 ? -3.652 4.200 36.541 1.00 56.97 297 PHE A C 1
ATOM 2270 O O . PHE A 1 297 ? -2.906 4.714 37.375 1.00 56.97 297 PHE A O 1
ATOM 2277 N N . PHE A 1 298 ? -4.842 3.685 36.859 1.00 61.06 298 PHE A N 1
ATOM 2278 C CA . PHE A 1 298 ? -5.333 3.658 38.235 1.00 61.06 298 PHE A CA 1
ATOM 2279 C C . PHE A 1 298 ? -4.515 2.724 39.122 1.00 61.06 298 PHE A C 1
ATOM 2281 O O . PHE A 1 298 ? -4.129 3.106 40.227 1.00 61.06 298 PHE A O 1
ATOM 2288 N N . LYS A 1 299 ? -4.198 1.532 38.612 1.00 59.62 299 LYS A N 1
ATOM 2289 C CA . LYS A 1 299 ? -3.470 0.510 39.361 1.00 59.62 299 LYS A CA 1
ATOM 2290 C C . LYS A 1 299 ? -2.027 0.887 39.675 1.00 59.62 299 LYS A C 1
ATOM 2292 O O . LYS A 1 299 ? -1.557 0.551 40.761 1.00 59.62 299 LYS A O 1
ATOM 2297 N N . ASP A 1 300 ? -1.327 1.570 38.761 1.00 59.00 300 ASP A N 1
ATOM 2298 C CA . ASP A 1 300 ? 0.133 1.696 38.839 1.00 59.00 300 ASP A CA 1
ATOM 2299 C C . ASP A 1 300 ? 0.745 3.106 38.853 1.00 59.00 300 ASP A C 1
ATOM 2301 O O . ASP A 1 300 ? 1.916 3.236 39.222 1.00 59.00 300 ASP A O 1
ATOM 2305 N N . ASN A 1 301 ? -0.016 4.177 38.602 1.00 61.59 301 ASN A N 1
ATOM 2306 C CA . ASN A 1 301 ? 0.484 5.550 38.759 1.00 61.59 301 ASN A CA 1
ATOM 2307 C C . ASN A 1 301 ? 0.772 5.888 40.242 1.00 61.59 301 ASN A C 1
ATOM 2309 O O . ASN A 1 301 ? -0.102 5.780 41.101 1.00 61.59 301 ASN A O 1
ATOM 2313 N N . GLN A 1 302 ? 1.991 6.345 40.555 1.00 62.78 302 GLN A N 1
ATOM 2314 C CA . GLN A 1 302 ? 2.399 6.628 41.935 1.00 62.78 302 GLN A CA 1
ATOM 2315 C C . GLN A 1 302 ? 1.673 7.827 42.567 1.00 62.78 302 GLN A C 1
ATOM 2317 O O . GLN A 1 302 ? 1.375 7.782 43.758 1.00 62.78 302 GLN A O 1
ATOM 2322 N N . ASP A 1 303 ? 1.337 8.869 41.805 1.00 61.06 303 ASP A N 1
ATOM 2323 C CA . ASP A 1 303 ? 0.583 10.020 42.323 1.00 61.06 303 ASP A CA 1
ATOM 2324 C C . ASP A 1 303 ? -0.872 9.631 42.628 1.00 61.06 303 ASP A C 1
ATOM 2326 O O . ASP A 1 303 ? -1.450 10.084 43.616 1.00 61.06 303 ASP A O 1
ATOM 2330 N N . ILE A 1 304 ? -1.429 8.703 41.841 1.00 64.94 304 ILE A N 1
ATOM 2331 C CA . ILE A 1 304 ? -2.731 8.072 42.088 1.00 64.94 304 ILE A CA 1
ATOM 2332 C C . ILE A 1 304 ? -2.666 7.160 43.323 1.00 64.94 304 ILE A C 1
ATOM 2334 O O . ILE A 1 304 ? -3.526 7.275 44.191 1.00 64.94 304 ILE A O 1
ATOM 2338 N N . LYS A 1 305 ? -1.621 6.336 43.489 1.00 70.38 305 LYS A N 1
ATOM 2339 C CA . LYS A 1 305 ? -1.392 5.533 44.711 1.00 70.38 305 LYS A CA 1
ATOM 2340 C C . LYS A 1 305 ? -1.260 6.408 45.962 1.00 70.38 305 LYS A C 1
ATOM 2342 O O . LYS A 1 305 ? -1.874 6.113 46.988 1.00 70.38 305 LYS A O 1
ATOM 2347 N N . ASN A 1 306 ? -0.507 7.506 45.873 1.00 69.00 306 ASN A N 1
ATOM 2348 C CA . ASN A 1 306 ? -0.376 8.496 46.944 1.00 69.00 306 ASN A CA 1
ATOM 2349 C C . ASN A 1 306 ? -1.744 9.117 47.275 1.00 69.00 306 ASN A C 1
ATOM 2351 O O . ASN A 1 306 ? -2.124 9.193 48.442 1.00 69.00 306 ASN A O 1
ATOM 2355 N N . ALA A 1 307 ? -2.524 9.486 46.256 1.00 65.88 307 ALA A N 1
ATOM 2356 C CA . ALA A 1 307 ? -3.881 9.989 46.428 1.00 65.88 307 ALA A CA 1
ATOM 2357 C C . ALA A 1 307 ? -4.839 8.953 47.040 1.00 65.88 307 ALA A C 1
ATOM 2359 O O . ALA A 1 307 ? -5.599 9.304 47.932 1.00 65.88 307 ALA A O 1
ATOM 2360 N N . MET A 1 308 ? -4.782 7.678 46.650 1.00 69.88 308 MET A N 1
ATOM 2361 C CA . MET A 1 308 ? -5.583 6.602 47.256 1.00 69.88 308 MET A CA 1
ATOM 2362 C C . MET A 1 308 ? -5.228 6.363 48.734 1.00 69.88 308 MET A C 1
ATOM 2364 O O . MET A 1 308 ? -6.078 5.928 49.508 1.00 69.88 308 MET A O 1
ATOM 2368 N N . ALA A 1 309 ? -3.996 6.669 49.150 1.00 74.00 309 ALA A N 1
ATOM 2369 C CA . ALA A 1 309 ? -3.599 6.649 50.558 1.00 74.00 309 ALA A CA 1
ATOM 2370 C C . ALA A 1 309 ? -4.071 7.893 51.344 1.00 74.00 309 ALA A C 1
ATOM 2372 O O . ALA A 1 309 ? -4.246 7.809 52.558 1.00 74.00 309 ALA A O 1
ATOM 2373 N N . MET A 1 310 ? -4.285 9.032 50.673 1.00 72.56 310 MET A N 1
ATOM 2374 C CA . MET A 1 310 ? -4.709 10.303 51.287 1.00 72.56 310 MET A CA 1
ATOM 2375 C C . MET A 1 310 ? -6.230 10.542 51.243 1.00 72.56 310 MET A C 1
ATOM 2377 O O . MET A 1 310 ? -6.763 11.228 52.113 1.00 72.56 310 MET A O 1
ATOM 2381 N N . TYR A 1 311 ? -6.931 9.971 50.260 1.00 74.62 311 TYR A N 1
ATOM 2382 C CA . TYR A 1 311 ? -8.347 10.205 49.964 1.00 74.62 311 TYR A CA 1
ATOM 2383 C C . TYR A 1 311 ? -9.117 8.869 49.893 1.00 74.62 311 TYR A C 1
ATOM 2385 O O . TYR A 1 311 ? -9.204 8.259 48.822 1.00 74.62 311 TYR A O 1
ATOM 2393 N N . PRO A 1 312 ? -9.716 8.399 51.008 1.00 75.12 312 PRO A N 1
ATOM 2394 C CA . PRO A 1 312 ? -10.406 7.105 51.059 1.00 75.12 312 PRO A CA 1
ATOM 2395 C C . PRO A 1 312 ? -11.545 6.953 50.039 1.00 75.12 312 PRO A C 1
ATOM 2397 O O . PRO A 1 312 ? -11.699 5.891 49.446 1.00 75.12 312 PRO A O 1
ATOM 2400 N N . GLU A 1 313 ? -12.295 8.025 49.773 1.00 70.19 313 GLU A N 1
ATOM 2401 C CA . GLU A 1 313 ? -13.404 8.046 48.804 1.00 70.19 313 GLU A CA 1
ATOM 2402 C C . GLU A 1 313 ? -12.936 7.841 47.355 1.00 70.19 313 GLU A C 1
ATOM 2404 O O . GLU A 1 313 ? -13.650 7.270 46.532 1.00 70.19 313 GLU A O 1
ATOM 2409 N N . PHE A 1 314 ? -11.727 8.313 47.034 1.00 73.44 314 PHE A N 1
ATOM 2410 C CA . PHE A 1 314 ? -11.094 8.102 45.734 1.00 73.44 314 PHE A CA 1
ATOM 2411 C C . PHE A 1 314 ? -10.572 6.663 45.616 1.00 73.44 314 PHE A C 1
ATOM 2413 O O . PHE A 1 314 ? -10.734 6.027 44.576 1.00 73.44 314 PHE A O 1
ATOM 2420 N N . LYS A 1 315 ? -10.033 6.108 46.708 1.00 78.56 315 LYS A N 1
ATOM 2421 C CA . LYS A 1 315 ? -9.619 4.703 46.781 1.00 78.56 315 LYS A CA 1
ATOM 2422 C C . LYS A 1 315 ? -10.787 3.728 46.602 1.00 78.56 315 LYS A C 1
ATOM 2424 O O . LYS A 1 315 ? -10.688 2.838 45.762 1.00 78.56 315 LYS A O 1
ATOM 2429 N N . GLU A 1 316 ? -11.878 3.891 47.353 1.00 78.81 316 GLU A N 1
ATOM 2430 C CA . GLU A 1 316 ? -13.059 3.015 47.245 1.00 78.81 316 GLU A CA 1
ATOM 2431 C C . GLU A 1 316 ? -13.643 3.043 45.823 1.00 78.81 316 GLU A C 1
ATOM 2433 O O . GLU A 1 316 ? -14.103 2.022 45.304 1.00 78.81 316 GLU A O 1
ATOM 2438 N N . ALA A 1 317 ? -13.575 4.205 45.168 1.00 73.81 317 ALA A N 1
ATOM 2439 C CA . ALA A 1 317 ? -13.954 4.354 43.776 1.00 73.81 317 ALA A CA 1
ATOM 2440 C C . ALA A 1 317 ? -13.058 3.506 42.851 1.00 73.81 317 ALA A C 1
ATOM 2442 O O . ALA A 1 317 ? -13.593 2.668 42.122 1.00 73.81 317 ALA A O 1
ATOM 2443 N N . VAL A 1 318 ? -11.726 3.638 42.922 1.00 73.12 318 VAL A N 1
ATOM 2444 C CA . VAL A 1 318 ? -10.783 2.803 42.144 1.00 73.12 318 VAL A CA 1
ATOM 2445 C C . VAL A 1 318 ? -11.046 1.311 42.364 1.00 73.12 318 VAL A C 1
ATOM 2447 O O . VAL A 1 318 ? -11.317 0.588 41.407 1.00 73.12 318 VAL A O 1
ATOM 2450 N N . GLU A 1 319 ? -11.130 0.869 43.620 1.00 79.94 319 GLU A N 1
ATOM 2451 C CA . GLU A 1 319 ? -11.416 -0.531 43.961 1.00 79.94 319 GLU A CA 1
ATOM 2452 C C . GLU A 1 319 ? -12.793 -1.004 43.450 1.00 79.94 319 GLU A C 1
ATOM 2454 O O . GLU A 1 319 ? -13.017 -2.203 43.289 1.00 79.94 319 GLU A O 1
ATOM 2459 N N . LYS A 1 320 ? -13.759 -0.108 43.203 1.00 81.50 320 LYS A N 1
ATOM 2460 C CA . LYS A 1 320 ? -15.047 -0.431 42.560 1.00 81.50 320 LYS A CA 1
ATOM 2461 C C . LYS A 1 320 ? -14.922 -0.552 41.036 1.00 81.50 320 LYS A C 1
ATOM 2463 O O . LYS A 1 320 ? -15.598 -1.403 40.464 1.00 81.50 320 LYS A O 1
ATOM 2468 N N . TYR A 1 321 ? -14.088 0.257 40.385 1.00 74.06 321 TYR A N 1
ATOM 2469 C CA . TYR A 1 321 ? -13.871 0.197 38.933 1.00 74.06 321 TYR A CA 1
ATOM 2470 C C . TYR A 1 321 ? -13.154 -1.088 38.519 1.00 74.06 321 TYR A C 1
ATOM 2472 O O . TYR A 1 321 ? -13.636 -1.779 37.622 1.00 74.06 321 TYR A O 1
ATOM 2480 N N . ASP A 1 322 ? -12.101 -1.469 39.247 1.00 70.00 322 ASP A N 1
ATOM 2481 C CA . ASP A 1 322 ? -11.352 -2.708 39.009 1.00 70.00 322 ASP A CA 1
ATOM 2482 C C . ASP A 1 322 ? -12.283 -3.935 39.039 1.00 70.00 322 ASP A C 1
ATOM 2484 O O . ASP A 1 322 ? -12.325 -4.717 38.088 1.00 70.00 322 ASP A O 1
ATOM 2488 N N . ARG A 1 323 ? -13.137 -4.041 40.071 1.00 78.31 323 ARG A N 1
ATOM 2489 C CA . ARG A 1 323 ? -14.146 -5.113 40.206 1.00 78.31 323 ARG A CA 1
ATOM 2490 C C . ARG A 1 323 ? -15.157 -5.157 39.053 1.00 78.31 323 ARG A C 1
ATOM 2492 O O . ARG A 1 323 ? -15.610 -6.239 38.686 1.00 78.31 323 ARG A O 1
ATOM 2499 N N . LEU A 1 324 ? -15.528 -4.009 38.482 1.00 76.38 324 LEU A N 1
ATOM 2500 C CA . LEU A 1 324 ? -16.422 -3.944 37.315 1.00 76.38 324 LEU A CA 1
ATOM 2501 C C . LEU A 1 324 ? -15.694 -4.375 36.031 1.00 76.38 324 LEU A C 1
ATOM 2503 O O . LEU A 1 324 ? -16.293 -5.033 35.181 1.00 76.38 324 LEU A O 1
ATOM 2507 N N . GLY A 1 325 ? -14.398 -4.068 35.910 1.00 66.25 325 GLY A N 1
ATOM 2508 C CA . GLY A 1 325 ? -13.526 -4.595 34.857 1.00 66.25 325 GLY A CA 1
ATOM 2509 C C . GLY A 1 325 ? -13.391 -6.120 34.917 1.00 66.25 325 GLY A C 1
ATOM 2510 O O . GLY A 1 325 ? -13.650 -6.793 33.918 1.00 66.25 325 GLY A O 1
ATOM 2511 N N . GLU A 1 326 ? -13.075 -6.670 36.094 1.00 71.50 326 GLU A N 1
ATOM 2512 C CA . GLU A 1 326 ? -12.974 -8.119 36.342 1.00 71.50 326 GLU A CA 1
ATOM 2513 C C . GLU A 1 326 ? -14.286 -8.860 36.039 1.00 71.50 326 GLU A C 1
ATOM 2515 O O . GLU A 1 326 ? -14.275 -9.911 35.396 1.00 71.50 326 GLU A O 1
ATOM 2520 N N . ALA A 1 327 ? -15.428 -8.287 36.434 1.00 73.25 327 ALA A N 1
ATOM 2521 C CA . ALA A 1 327 ? -16.759 -8.832 36.155 1.00 73.25 327 ALA A CA 1
ATOM 2522 C C . ALA A 1 327 ? -17.212 -8.685 34.686 1.00 73.25 327 ALA A C 1
ATOM 2524 O O . ALA A 1 327 ? -18.277 -9.191 34.329 1.00 73.25 327 ALA A O 1
ATOM 2525 N N . LYS A 1 328 ? -16.436 -7.989 33.841 1.00 68.62 328 LYS A N 1
ATOM 2526 C CA . LYS A 1 328 ? -16.812 -7.550 32.483 1.00 68.62 328 LYS A CA 1
ATOM 2527 C C . LYS A 1 328 ? -18.083 -6.689 32.421 1.00 68.62 328 LYS A C 1
ATOM 2529 O O . LYS A 1 328 ? -18.722 -6.604 31.373 1.00 68.62 328 LYS A O 1
ATOM 2534 N N . ASP A 1 329 ? -18.435 -6.000 33.507 1.00 73.81 329 ASP A N 1
ATOM 2535 C CA . ASP A 1 329 ? -19.518 -5.014 33.502 1.00 73.81 329 ASP A CA 1
ATOM 2536 C C . ASP A 1 329 ? -19.028 -3.711 32.855 1.00 73.81 329 ASP A C 1
ATOM 2538 O O . ASP A 1 329 ? -18.655 -2.726 33.502 1.00 73.81 329 ASP A O 1
ATOM 2542 N N . TYR A 1 330 ? -18.969 -3.730 31.526 1.00 70.56 330 TYR A N 1
ATOM 2543 C CA . TYR A 1 330 ? -18.452 -2.619 30.740 1.00 70.56 330 TYR A CA 1
ATOM 2544 C C . TYR A 1 330 ? -19.369 -1.388 30.797 1.00 70.56 330 TYR A C 1
ATOM 2546 O O . TYR A 1 330 ? -18.856 -0.268 30.819 1.00 70.56 330 TYR A O 1
ATOM 2554 N N . LEU A 1 331 ? -20.686 -1.579 30.933 1.00 74.19 331 LEU A N 1
ATOM 2555 C CA . LEU A 1 331 ? -21.654 -0.492 31.113 1.00 74.19 331 LEU A CA 1
ATOM 2556 C C . LEU A 1 331 ? -21.569 0.123 32.522 1.00 74.19 331 LEU A C 1
ATOM 2558 O O . LEU A 1 331 ? -21.545 1.348 32.651 1.00 74.19 331 LEU A O 1
ATOM 2562 N N . GLY A 1 332 ? -21.443 -0.688 33.576 1.00 76.75 332 GLY A N 1
ATOM 2563 C CA . GLY A 1 332 ? -21.212 -0.217 34.944 1.00 76.75 332 GLY A CA 1
ATOM 2564 C C . GLY A 1 332 ? -19.867 0.496 35.109 1.00 76.75 332 GLY A C 1
ATOM 2565 O O . GLY A 1 332 ? -19.787 1.521 35.790 1.00 76.75 332 GLY A O 1
ATOM 2566 N N . ALA A 1 333 ? -18.818 0.028 34.429 1.00 75.00 333 ALA A N 1
ATOM 2567 C CA . ALA A 1 333 ? -17.533 0.723 34.373 1.00 75.00 333 ALA A CA 1
ATOM 2568 C C . ALA A 1 333 ? -17.633 2.077 33.643 1.00 75.00 333 ALA A C 1
ATOM 2570 O O . ALA A 1 333 ? -17.099 3.074 34.132 1.00 75.00 333 ALA A O 1
ATOM 2571 N N . ALA A 1 334 ? -18.361 2.149 32.521 1.00 74.88 334 ALA A N 1
ATOM 2572 C CA . ALA A 1 334 ? -18.619 3.404 31.807 1.00 74.88 334 ALA A CA 1
ATOM 2573 C C . ALA A 1 334 ? -19.400 4.411 32.668 1.00 74.88 334 ALA A C 1
ATOM 2575 O O . ALA A 1 334 ? -19.046 5.593 32.723 1.00 74.88 334 ALA A O 1
ATOM 2576 N N . LYS A 1 335 ? -20.418 3.924 33.392 1.00 78.75 335 LYS A N 1
ATOM 2577 C CA . LYS A 1 335 ? -21.202 4.686 34.375 1.00 78.75 335 LYS A CA 1
ATOM 2578 C C . LYS A 1 335 ? -20.286 5.340 35.414 1.00 78.75 335 LYS A C 1
ATOM 2580 O O . LYS A 1 335 ? -20.316 6.555 35.610 1.00 78.75 335 LYS A O 1
ATOM 2585 N N . LEU A 1 336 ? -19.407 4.537 36.012 1.00 79.75 336 LEU A N 1
ATOM 2586 C CA . LEU A 1 336 ? -18.505 4.959 37.079 1.00 79.75 336 LEU A CA 1
ATOM 2587 C C . LEU A 1 336 ? -17.416 5.939 36.597 1.00 79.75 336 LEU A C 1
ATOM 2589 O O . LEU A 1 336 ? -17.211 6.973 37.228 1.00 79.75 336 LEU A O 1
ATOM 2593 N N . ALA A 1 337 ? -16.777 5.685 35.450 1.00 76.88 337 ALA A N 1
ATOM 2594 C CA . ALA A 1 337 ? -15.799 6.613 34.865 1.00 76.88 337 ALA A CA 1
ATOM 2595 C C . ALA A 1 337 ? -16.430 7.974 34.497 1.00 76.88 337 ALA A C 1
ATOM 2597 O O . ALA A 1 337 ? -15.827 9.029 34.711 1.00 76.88 337 ALA A O 1
ATOM 2598 N N . SER A 1 338 ? -17.680 7.967 34.022 1.00 76.56 338 SER A N 1
ATOM 2599 C CA . SER A 1 338 ? -18.444 9.186 33.724 1.00 76.56 338 SER A CA 1
ATOM 2600 C C . SER A 1 338 ? -18.793 9.990 34.982 1.00 76.56 338 SER A C 1
ATOM 2602 O O . SER A 1 338 ? -18.712 11.220 34.977 1.00 76.56 338 SER A O 1
ATOM 2604 N N . GLU A 1 339 ? -19.150 9.313 36.080 1.00 81.25 339 GLU A N 1
ATOM 2605 C CA . GLU A 1 339 ? -19.328 9.942 37.398 1.00 81.25 339 GLU A CA 1
ATOM 2606 C C . GLU A 1 339 ? -18.019 10.602 37.879 1.00 81.25 339 GLU A C 1
ATOM 2608 O O . GLU A 1 339 ? -18.047 11.692 38.454 1.00 81.25 339 GLU A O 1
ATOM 2613 N N . TRP A 1 340 ? -16.856 10.002 37.602 1.00 79.88 340 TRP A N 1
ATOM 2614 C CA . TRP A 1 340 ? -15.561 10.560 38.016 1.00 79.88 340 TRP A CA 1
ATOM 2615 C C . TRP A 1 340 ? -15.103 11.733 37.166 1.00 79.88 340 TRP A C 1
ATOM 2617 O O . TRP A 1 340 ? -14.517 12.665 37.713 1.00 79.88 340 TRP A O 1
ATOM 2627 N N . ALA A 1 341 ? -15.389 11.735 35.862 1.00 75.75 341 ALA A N 1
ATOM 2628 C CA . ALA A 1 341 ? -15.131 12.892 35.008 1.00 75.75 341 ALA A CA 1
ATOM 2629 C C . ALA A 1 341 ? -15.831 14.157 35.551 1.00 75.75 341 ALA A C 1
ATOM 2631 O O . ALA A 1 341 ? -15.244 15.238 35.546 1.00 75.75 341 ALA A O 1
ATOM 2632 N N . LYS A 1 342 ? -17.043 14.008 36.109 1.00 81.44 342 LYS A N 1
ATOM 2633 C CA . LYS A 1 342 ? -17.776 15.085 36.800 1.00 81.44 342 LYS A CA 1
ATOM 2634 C C . LYS A 1 342 ? -17.119 15.442 38.140 1.00 81.44 342 LYS A C 1
ATOM 2636 O O . LYS A 1 342 ? -16.760 16.600 38.357 1.00 81.44 342 LYS A O 1
ATOM 2641 N N . LYS A 1 343 ? -16.807 14.450 38.987 1.00 82.38 343 LYS A N 1
ATOM 2642 C CA . LYS A 1 343 ? -16.072 14.680 40.251 1.00 82.38 343 LYS A CA 1
ATOM 2643 C C . LYS A 1 343 ? -14.720 15.388 40.061 1.00 82.38 343 LYS A C 1
ATOM 2645 O O . LYS A 1 343 ? -14.387 16.262 40.850 1.00 82.38 343 LYS A O 1
ATOM 2650 N N . CYS A 1 344 ? -13.965 15.108 38.998 1.00 77.69 344 CYS A N 1
ATOM 2651 C CA . CYS A 1 344 ? -12.682 15.772 38.706 1.00 77.69 344 CYS A CA 1
ATOM 2652 C C . CYS A 1 344 ? -12.795 17.289 38.438 1.00 77.69 344 CYS A C 1
ATOM 2654 O O . CYS A 1 344 ? -11.772 17.983 38.418 1.00 77.69 344 CYS A O 1
ATOM 2656 N N . LEU A 1 345 ? -14.015 17.799 38.233 1.00 78.06 345 LEU A N 1
ATOM 2657 C CA . LEU A 1 345 ? -14.345 19.217 38.073 1.00 78.06 345 LEU A CA 1
ATOM 2658 C C . LEU A 1 345 ? -15.014 19.806 39.328 1.00 78.06 345 LEU A C 1
ATOM 2660 O O . LEU A 1 345 ? -14.742 20.958 39.685 1.00 78.06 345 LEU A O 1
ATOM 2664 N N . GLU A 1 346 ? -15.878 19.026 39.980 1.00 82.75 346 GLU A N 1
ATOM 2665 C CA . GLU A 1 346 ? -16.841 19.477 40.998 1.00 82.75 346 GLU A CA 1
ATOM 2666 C C . GLU A 1 346 ? -16.442 19.125 42.442 1.00 82.75 346 GLU A C 1
ATOM 2668 O O . GLU A 1 346 ? -16.649 19.932 43.347 1.00 82.75 346 GLU A O 1
ATOM 2673 N N . ASP A 1 347 ? -15.850 17.951 42.663 1.00 84.31 347 ASP A N 1
ATOM 2674 C CA . ASP A 1 347 ? -15.532 17.402 43.985 1.00 84.31 347 ASP A CA 1
ATOM 2675 C C . ASP A 1 347 ? -14.125 17.809 44.445 1.00 84.31 347 ASP A C 1
ATOM 2677 O O . ASP A 1 347 ? -13.160 17.721 43.688 1.00 84.31 347 ASP A O 1
ATOM 2681 N N . ALA A 1 348 ? -13.983 18.243 45.700 1.00 76.19 348 ALA A N 1
ATOM 2682 C CA . ALA A 1 348 ? -12.723 18.790 46.207 1.00 76.19 348 ALA A CA 1
ATOM 2683 C C . ALA A 1 348 ? -11.576 17.762 46.241 1.00 76.19 348 ALA A C 1
ATOM 2685 O O . ALA A 1 348 ? -10.429 18.123 45.965 1.00 76.19 348 ALA A O 1
ATOM 2686 N N . ASN A 1 349 ? -11.878 16.494 46.533 1.00 75.75 349 ASN A N 1
ATOM 2687 C CA . ASN A 1 349 ? -10.884 15.430 46.630 1.00 75.75 349 ASN A CA 1
ATOM 2688 C C . ASN A 1 349 ? -10.422 15.026 45.223 1.00 75.75 349 ASN A C 1
ATOM 2690 O O . ASN A 1 349 ? -9.241 15.161 44.898 1.00 75.75 349 ASN A O 1
ATOM 2694 N N . PHE A 1 350 ? -11.350 14.646 44.341 1.00 76.44 350 PHE A N 1
ATOM 2695 C CA . PHE A 1 350 ? -11.053 14.269 42.952 1.00 76.44 350 PHE A CA 1
ATOM 2696 C C . PHE A 1 350 ? -10.399 15.410 42.160 1.00 76.44 350 PHE A C 1
ATOM 2698 O O . PHE A 1 350 ? -9.486 15.163 41.374 1.00 76.44 350 PHE A O 1
ATOM 2705 N N . LYS A 1 351 ? -10.803 16.665 42.381 1.00 76.56 351 LYS A N 1
ATOM 2706 C CA . LYS A 1 351 ? -10.171 17.849 41.774 1.00 76.56 351 LYS A CA 1
ATOM 2707 C C . LYS A 1 351 ? -8.752 18.086 42.294 1.00 76.56 351 LYS A C 1
ATOM 2709 O O . LYS A 1 351 ? -7.889 18.501 41.519 1.00 76.56 351 LYS A O 1
ATOM 2714 N N . GLY A 1 352 ? -8.489 17.777 43.565 1.00 67.75 352 GLY A N 1
ATOM 2715 C CA . GLY A 1 352 ? -7.145 17.741 44.143 1.00 67.75 352 GLY A CA 1
ATOM 2716 C C . GLY A 1 352 ? -6.249 16.721 43.436 1.00 67.75 352 GLY A C 1
ATOM 2717 O O . GLY A 1 352 ? -5.195 17.093 42.919 1.00 67.75 352 GLY A O 1
ATOM 2718 N N . VAL A 1 353 ? -6.706 15.469 43.312 1.00 67.94 353 VAL A N 1
ATOM 2719 C CA . VAL A 1 353 ? -5.979 14.408 42.584 1.00 67.94 353 VAL A CA 1
ATOM 2720 C C . VAL A 1 353 ? -5.779 14.771 41.110 1.00 67.94 353 VAL A C 1
ATOM 2722 O O . VAL A 1 353 ? -4.677 14.639 40.580 1.00 67.94 353 VAL A O 1
ATOM 2725 N N . ASN A 1 354 ? -6.814 15.296 40.451 1.00 72.25 354 ASN A N 1
ATOM 2726 C CA . ASN A 1 354 ? -6.740 15.735 39.061 1.00 72.25 354 ASN A CA 1
ATOM 2727 C C . ASN A 1 354 ? -5.674 16.829 38.877 1.00 72.25 354 ASN A C 1
ATOM 2729 O O . ASN A 1 354 ? -4.821 16.715 37.997 1.00 72.25 354 ASN A O 1
ATOM 2733 N N . THR A 1 355 ? -5.647 17.827 39.764 1.00 66.06 355 THR A N 1
ATOM 2734 C CA . THR A 1 355 ? -4.634 18.896 39.762 1.00 66.06 355 THR A CA 1
ATOM 2735 C C . THR A 1 355 ? -3.225 18.344 40.002 1.00 66.06 355 THR A C 1
ATOM 2737 O O . THR A 1 355 ? -2.308 18.699 39.264 1.00 66.06 355 THR A O 1
ATOM 2740 N N . ALA A 1 356 ? -3.050 17.428 40.962 1.00 61.03 356 ALA A N 1
ATOM 2741 C CA . ALA A 1 356 ? -1.768 16.764 41.217 1.00 61.03 356 ALA A CA 1
ATOM 2742 C C . ALA A 1 356 ? -1.282 15.939 40.007 1.00 61.03 356 ALA A C 1
ATOM 2744 O O . ALA A 1 356 ? -0.099 15.961 39.682 1.00 61.03 356 ALA A O 1
ATOM 2745 N N . SER A 1 357 ? -2.201 15.295 39.277 1.00 56.19 357 SER A N 1
ATOM 2746 C CA . SER A 1 357 ? -1.909 14.573 38.027 1.00 56.19 357 SER A CA 1
ATOM 2747 C C . SER A 1 357 ? -1.625 15.479 36.814 1.00 56.19 357 SER A C 1
ATOM 2749 O O . SER A 1 357 ? -1.408 14.976 35.712 1.00 56.19 357 SER A O 1
ATOM 2751 N N . GLY A 1 358 ? -1.656 16.808 36.977 1.00 58.50 358 GLY A N 1
ATOM 2752 C CA . GLY A 1 358 ? -1.488 17.773 35.884 1.00 58.50 358 GLY A CA 1
ATOM 2753 C C . GLY A 1 358 ? -2.698 17.884 34.947 1.00 58.50 358 GLY A C 1
ATOM 2754 O O . GLY A 1 358 ? -2.534 18.263 33.792 1.00 58.50 358 GLY A O 1
ATOM 2755 N N . GLY A 1 359 ? -3.899 17.529 35.416 1.00 61.16 359 GLY A N 1
ATOM 2756 C CA . GLY A 1 359 ? -5.142 17.503 34.631 1.00 61.16 359 GLY A CA 1
ATOM 2757 C C . GLY A 1 359 ? -5.400 16.195 33.868 1.00 61.16 359 GLY A C 1
ATOM 2758 O O . GLY A 1 359 ? -6.467 16.031 33.278 1.00 61.16 359 GLY A O 1
ATOM 2759 N N . VAL A 1 360 ? -4.445 15.258 33.885 1.00 58.59 360 VAL A N 1
ATOM 2760 C CA . VAL A 1 360 ? -4.476 14.029 33.072 1.00 58.59 360 VAL A CA 1
ATOM 2761 C C . VAL A 1 360 ? -5.567 13.052 33.528 1.00 58.59 360 VAL A C 1
ATOM 2763 O O . VAL A 1 360 ? -6.162 12.375 32.691 1.00 58.59 360 VAL A O 1
ATOM 2766 N N . LEU A 1 361 ? -5.883 13.003 34.829 1.00 65.56 361 LEU A N 1
ATOM 2767 C CA . LEU A 1 361 ? -6.951 12.149 35.366 1.00 65.56 361 LEU A CA 1
ATOM 2768 C C . LEU A 1 361 ? -8.313 12.434 34.708 1.00 65.56 361 LEU A C 1
ATOM 2770 O O . LEU A 1 361 ? -9.033 11.494 34.384 1.00 65.56 361 LEU A O 1
ATOM 2774 N N . LEU A 1 362 ? -8.665 13.705 34.477 1.00 70.31 362 LEU A N 1
ATOM 2775 C CA . LEU A 1 362 ? -9.929 14.070 33.826 1.00 70.31 362 LEU A CA 1
ATOM 2776 C C . LEU A 1 362 ? -10.010 13.543 32.387 1.00 70.31 362 LEU A C 1
ATOM 2778 O O . LEU A 1 362 ? -11.012 12.930 32.023 1.00 70.31 362 LEU A O 1
ATOM 2782 N N . GLU A 1 363 ? -8.962 13.757 31.586 1.00 62.44 363 GLU A N 1
ATOM 2783 C CA . GLU A 1 363 ? -8.915 13.309 30.187 1.00 62.44 363 GLU A CA 1
ATOM 2784 C C . GLU A 1 363 ? -9.009 11.777 30.089 1.00 62.44 363 GLU A C 1
ATOM 2786 O O . GLU A 1 363 ? -9.729 11.242 29.243 1.00 62.44 363 GLU A O 1
ATOM 2791 N N . ILE A 1 364 ? -8.331 11.071 30.999 1.00 61.62 364 ILE A N 1
ATOM 2792 C CA . ILE A 1 364 ? -8.367 9.610 31.104 1.00 61.62 364 ILE A CA 1
ATOM 2793 C C . ILE A 1 364 ? -9.768 9.120 31.507 1.00 61.62 364 ILE A C 1
ATOM 2795 O O . ILE A 1 364 ? -10.326 8.270 30.813 1.00 61.62 364 ILE A O 1
ATOM 2799 N N . CYS A 1 365 ? -10.394 9.691 32.543 1.00 72.19 365 CYS A N 1
ATOM 2800 C CA . CYS A 1 365 ? -11.772 9.353 32.928 1.00 72.19 365 CYS A CA 1
ATOM 2801 C C . CYS A 1 365 ? -12.769 9.549 31.772 1.00 72.19 365 CYS A C 1
ATOM 2803 O O . CYS A 1 365 ? -13.639 8.704 31.567 1.00 72.19 365 CYS A O 1
ATOM 2805 N N . GLN A 1 366 ? -12.632 10.630 30.996 1.00 70.69 366 GLN A N 1
ATOM 2806 C CA . GLN A 1 366 ? -13.507 10.918 29.853 1.00 70.69 366 GLN A CA 1
ATOM 2807 C C . GLN A 1 366 ? -13.326 9.913 28.706 1.00 70.69 366 GLN A C 1
ATOM 2809 O O . GLN A 1 366 ? -14.306 9.338 28.233 1.00 70.69 366 GLN A O 1
ATOM 2814 N N . LYS A 1 367 ? -12.081 9.644 28.291 1.00 66.19 367 LYS A N 1
ATOM 2815 C CA . LYS A 1 367 ? -11.785 8.675 27.220 1.00 66.19 367 LYS A CA 1
ATOM 2816 C C . LYS A 1 367 ? -12.214 7.257 27.582 1.00 66.19 367 LYS A C 1
ATOM 2818 O O . LYS A 1 367 ? -12.797 6.556 26.761 1.00 66.19 367 LYS A O 1
ATOM 2823 N N . GLY A 1 368 ? -11.968 6.835 28.818 1.00 66.94 368 GLY A N 1
ATOM 2824 C CA . GLY A 1 368 ? -12.340 5.496 29.259 1.00 66.94 368 GLY A CA 1
ATOM 2825 C C . GLY A 1 368 ? -13.826 5.310 29.536 1.00 66.94 368 GLY A C 1
ATOM 2826 O O . GLY A 1 368 ? -14.323 4.201 29.360 1.00 66.94 368 GLY A O 1
ATOM 2827 N N . ALA A 1 369 ? -14.552 6.372 29.898 1.00 71.94 369 ALA A N 1
ATOM 2828 C CA . ALA A 1 369 ? -16.012 6.362 29.881 1.00 71.94 369 ALA A CA 1
ATOM 2829 C C . ALA A 1 369 ? -16.539 6.081 28.466 1.00 71.94 369 ALA A C 1
ATOM 2831 O O . ALA A 1 369 ? -17.359 5.183 28.286 1.00 71.94 369 ALA A O 1
ATOM 2832 N N . GLU A 1 370 ? -16.016 6.788 27.460 1.00 71.12 370 GLU A N 1
ATOM 2833 C CA . GLU A 1 370 ? -16.381 6.595 26.054 1.00 71.12 370 GLU A CA 1
ATOM 2834 C C . GLU A 1 370 ? -16.030 5.181 25.552 1.00 71.12 370 GLU A C 1
ATOM 2836 O O . GLU A 1 370 ? -16.882 4.498 24.981 1.00 71.12 370 GLU A O 1
ATOM 2841 N N . ALA A 1 371 ? -14.809 4.702 25.815 1.00 65.62 371 ALA A N 1
ATOM 2842 C CA . ALA A 1 371 ? -14.359 3.374 25.400 1.00 65.62 371 ALA A CA 1
ATOM 2843 C C . ALA A 1 371 ? -15.148 2.242 26.079 1.00 65.62 371 ALA A C 1
ATOM 2845 O O . ALA A 1 371 ? -15.608 1.319 25.407 1.00 65.62 371 ALA A O 1
ATOM 2846 N N . ALA A 1 372 ? -15.373 2.331 27.394 1.00 68.75 372 ALA A N 1
ATOM 2847 C CA . ALA A 1 372 ? -16.173 1.354 28.127 1.00 68.75 372 ALA A CA 1
ATOM 2848 C C . ALA A 1 372 ? -17.640 1.334 27.664 1.00 68.75 372 ALA A C 1
ATOM 2850 O O . ALA A 1 372 ? -18.235 0.258 27.589 1.00 68.75 372 ALA A O 1
ATOM 2851 N N . LEU A 1 373 ? -18.206 2.497 27.314 1.00 73.31 373 LEU A N 1
ATOM 2852 C CA . LEU A 1 373 ? -19.567 2.618 26.792 1.00 73.31 373 LEU A CA 1
ATOM 2853 C C . LEU A 1 373 ? -19.697 1.958 25.413 1.00 73.31 373 LEU A C 1
ATOM 2855 O O . LEU A 1 373 ? -20.619 1.175 25.197 1.00 73.31 373 LEU A O 1
ATOM 2859 N N . LEU A 1 374 ? -18.750 2.219 24.508 1.00 69.06 374 LEU A N 1
ATOM 2860 C CA . LEU A 1 374 ? -18.706 1.613 23.173 1.00 69.06 374 LEU A CA 1
ATOM 2861 C C . LEU A 1 374 ? -18.584 0.079 23.244 1.00 69.06 374 LEU A C 1
ATOM 2863 O O . LEU A 1 374 ? -19.397 -0.617 22.636 1.00 69.06 374 LEU A O 1
ATOM 2867 N N . THR A 1 375 ? -17.641 -0.457 24.030 1.00 68.56 375 THR A N 1
ATOM 2868 C CA . THR A 1 375 ? -17.500 -1.915 24.223 1.00 68.56 375 THR A CA 1
ATOM 2869 C C . THR A 1 375 ? -18.730 -2.523 24.909 1.00 68.56 375 THR A C 1
ATOM 2871 O O . THR A 1 375 ? -19.174 -3.604 24.530 1.00 68.56 375 THR A O 1
ATOM 2874 N N . GLY A 1 376 ? -19.325 -1.834 25.889 1.00 72.88 376 GLY A N 1
ATOM 2875 C CA . GLY A 1 376 ? -20.531 -2.305 26.576 1.00 72.88 376 GLY A CA 1
ATOM 2876 C C . GLY A 1 376 ? -21.761 -2.399 25.669 1.00 72.88 376 GLY A C 1
ATOM 2877 O O . GLY A 1 376 ? -22.547 -3.333 25.814 1.00 72.88 376 GLY A O 1
ATOM 2878 N N . ILE A 1 377 ? -21.914 -1.480 24.712 1.00 71.50 377 ILE A N 1
ATOM 2879 C CA . ILE A 1 377 ? -23.010 -1.502 23.730 1.00 71.50 377 ILE A CA 1
ATOM 2880 C C . ILE A 1 377 ? -22.809 -2.623 22.700 1.00 71.50 377 ILE A C 1
ATOM 2882 O O . ILE A 1 377 ? -23.767 -3.326 22.386 1.00 71.50 377 ILE A O 1
ATOM 2886 N N . ASP A 1 378 ? -21.579 -2.832 22.221 1.00 68.50 378 ASP A N 1
ATOM 2887 C CA . ASP A 1 378 ? -21.228 -3.915 21.286 1.00 68.50 378 ASP A CA 1
ATOM 2888 C C . ASP A 1 378 ? -21.494 -5.309 21.895 1.00 68.50 378 ASP A C 1
ATOM 2890 O O . ASP A 1 378 ? -22.192 -6.137 21.305 1.00 68.50 378 ASP A O 1
ATOM 2894 N N . GLU A 1 379 ? -21.032 -5.555 23.125 1.00 70.50 379 GLU A N 1
ATOM 2895 C CA . GLU A 1 379 ? -21.285 -6.819 23.834 1.00 70.50 379 GLU A CA 1
ATOM 2896 C C . GLU A 1 379 ? -22.772 -7.010 24.188 1.00 70.50 379 GLU A C 1
ATOM 2898 O O . GLU A 1 379 ? -23.311 -8.108 24.018 1.00 70.50 379 GLU A O 1
ATOM 2903 N N . ALA A 1 380 ? -23.475 -5.951 24.611 1.00 72.38 380 ALA A N 1
ATOM 2904 C CA . ALA A 1 380 ? -24.914 -6.020 24.872 1.00 72.38 380 ALA A CA 1
ATOM 2905 C C . ALA A 1 380 ? -25.726 -6.311 23.596 1.00 72.38 380 ALA A C 1
ATOM 2907 O O . ALA A 1 380 ? -26.693 -7.071 23.652 1.00 72.38 380 ALA A O 1
ATOM 2908 N N . ALA A 1 381 ? -25.324 -5.770 22.440 1.00 66.56 381 ALA A N 1
ATOM 2909 C CA . ALA A 1 381 ? -25.967 -6.035 21.153 1.00 66.56 381 ALA A CA 1
ATOM 2910 C C . ALA A 1 381 ? -25.770 -7.490 20.684 1.00 66.56 381 ALA A C 1
ATOM 2912 O O . ALA A 1 381 ? -26.720 -8.108 20.192 1.00 66.56 381 ALA A O 1
ATOM 2913 N N . LYS A 1 382 ? -24.581 -8.076 20.890 1.00 71.75 382 LYS A N 1
ATOM 2914 C CA . LYS A 1 382 ? -24.326 -9.510 20.635 1.00 71.75 382 LYS A CA 1
ATOM 2915 C C . LYS A 1 382 ? -25.190 -10.390 21.535 1.00 71.75 382 LYS A C 1
ATOM 2917 O O . LYS A 1 382 ? -25.966 -11.204 21.035 1.00 71.75 382 LYS A O 1
ATOM 2922 N N . ALA A 1 383 ? -25.136 -10.157 22.847 1.00 70.50 383 ALA A N 1
ATOM 2923 C CA . ALA A 1 383 ? -25.914 -10.909 23.827 1.00 70.50 383 ALA A CA 1
ATOM 2924 C C . ALA A 1 383 ? -27.436 -10.752 23.623 1.00 70.50 383 ALA A C 1
ATOM 2926 O O . ALA A 1 383 ? -28.191 -11.688 23.896 1.00 70.50 383 ALA A O 1
ATOM 2927 N N . PHE A 1 384 ? -27.895 -9.601 23.111 1.00 73.50 384 PHE A N 1
ATOM 2928 C CA . PHE A 1 384 ? -29.282 -9.388 22.692 1.00 73.50 384 PHE A CA 1
ATOM 2929 C C . PHE A 1 384 ? -29.650 -10.306 21.524 1.00 73.50 384 PHE A C 1
ATOM 2931 O O . PHE A 1 384 ? -30.682 -10.972 21.576 1.00 73.50 384 PHE A O 1
ATOM 2938 N N . CYS A 1 385 ? -28.808 -10.374 20.487 1.00 65.50 385 CYS A N 1
ATOM 2939 C CA . CYS A 1 385 ? -29.058 -11.219 19.320 1.00 65.50 385 CYS A CA 1
ATOM 2940 C C . CYS A 1 385 ? -29.103 -12.705 19.700 1.00 65.50 385 CYS A C 1
ATOM 2942 O O . CYS A 1 385 ? -30.013 -13.411 19.270 1.00 65.50 385 CYS A O 1
ATOM 2944 N N . GLU A 1 386 ? -28.188 -13.163 20.557 1.00 72.25 386 GLU A N 1
ATOM 2945 C CA . GLU A 1 386 ? -28.193 -14.526 21.105 1.00 72.25 386 GLU A CA 1
ATOM 2946 C C . GLU A 1 386 ? -29.463 -14.821 21.918 1.00 72.25 386 GLU A C 1
ATOM 2948 O O . GLU A 1 386 ? -30.107 -15.853 21.716 1.00 72.25 386 GLU A O 1
ATOM 2953 N N . ALA A 1 387 ? -29.859 -13.916 22.821 1.00 69.19 387 ALA A N 1
ATOM 2954 C CA . ALA A 1 387 ? -31.073 -14.061 23.627 1.00 69.19 387 ALA A CA 1
ATOM 2955 C C . ALA A 1 387 ? -32.342 -14.083 22.754 1.00 69.19 387 ALA A C 1
ATOM 2957 O O . ALA A 1 387 ? -33.222 -14.919 22.949 1.00 69.19 387 ALA A O 1
ATOM 2958 N N . PHE A 1 388 ? -32.411 -13.223 21.736 1.00 67.94 388 PHE A N 1
ATOM 2959 C CA . PHE A 1 388 ? -33.533 -13.173 20.801 1.00 67.94 388 PHE A CA 1
ATOM 2960 C C . PHE A 1 388 ? -33.619 -14.444 19.937 1.00 67.94 388 PHE A C 1
ATOM 2962 O O . PHE A 1 388 ? -34.701 -15.010 19.786 1.00 67.94 388 PHE A O 1
ATOM 2969 N N . GLN A 1 389 ? -32.488 -14.938 19.418 1.00 69.81 389 GLN A N 1
ATOM 2970 C CA . GLN A 1 389 ? -32.424 -16.167 18.611 1.00 69.81 389 GLN A CA 1
ATOM 2971 C C . GLN A 1 389 ? -32.725 -17.436 19.422 1.00 69.81 389 GLN A C 1
ATOM 2973 O O . GLN A 1 389 ? -33.362 -18.351 18.906 1.00 69.81 389 GLN A O 1
ATOM 2978 N N . SER A 1 390 ? -32.310 -17.487 20.692 1.00 71.06 390 SER A N 1
ATOM 2979 C CA . SER A 1 390 ? -32.606 -18.601 21.609 1.00 71.06 390 SER A CA 1
ATOM 2980 C C . SER A 1 390 ? -34.008 -18.541 22.236 1.00 71.06 390 SER A C 1
ATOM 2982 O O . SER A 1 390 ? -34.422 -19.488 22.903 1.00 71.06 390 SER A O 1
ATOM 2984 N N . GLY A 1 391 ? -34.766 -17.463 22.006 1.00 65.38 391 GLY A N 1
ATOM 2985 C CA . GLY A 1 391 ? -36.131 -17.293 22.513 1.00 65.38 391 GLY A CA 1
ATOM 2986 C C . GLY A 1 391 ? -36.233 -16.748 23.944 1.00 65.38 391 GLY A C 1
ATOM 2987 O O . GLY A 1 391 ? -37.347 -16.631 24.465 1.00 65.38 391 GLY A O 1
ATOM 2988 N N . ASP A 1 392 ? -35.116 -16.371 24.572 1.00 75.44 392 ASP A N 1
ATOM 2989 C CA . ASP A 1 392 ? -35.082 -15.691 25.872 1.00 75.44 392 ASP A CA 1
ATOM 2990 C C . ASP A 1 392 ? -35.417 -14.198 25.715 1.00 75.44 392 ASP A C 1
ATOM 2992 O O . ASP A 1 392 ? -34.579 -13.295 25.813 1.00 75.44 392 ASP A O 1
ATOM 2996 N N . MET A 1 393 ? -36.701 -13.939 25.467 1.00 79.56 393 MET A N 1
ATOM 2997 C CA . MET A 1 393 ? -37.244 -12.587 25.311 1.00 79.56 393 MET A CA 1
ATOM 2998 C C . MET A 1 393 ? -37.139 -11.747 26.594 1.00 79.56 393 MET A C 1
ATOM 3000 O O . MET A 1 393 ? -37.209 -10.522 26.516 1.00 79.56 393 MET A O 1
ATOM 3004 N N . VAL A 1 394 ? -36.941 -12.368 27.766 1.00 79.31 394 VAL A N 1
ATOM 3005 C CA . VAL A 1 394 ? -36.760 -11.651 29.038 1.00 79.31 394 VAL A CA 1
ATOM 3006 C C . VAL A 1 394 ? -35.349 -11.073 29.114 1.00 79.31 394 VAL A C 1
ATOM 3008 O O . VAL A 1 394 ? -35.203 -9.865 29.309 1.00 79.31 394 VAL A O 1
ATOM 3011 N N . LYS A 1 395 ? -34.317 -11.893 28.880 1.00 79.75 395 LYS A N 1
ATOM 3012 C CA . LYS A 1 395 ? -32.920 -11.437 28.802 1.00 79.75 395 LYS A CA 1
ATOM 3013 C C . LYS A 1 395 ? -32.711 -10.462 27.643 1.00 79.75 395 LYS A C 1
ATOM 3015 O O . LYS A 1 395 ? -32.046 -9.444 27.821 1.00 79.75 395 LYS A O 1
ATOM 3020 N N . ALA A 1 396 ? -33.322 -10.718 26.483 1.00 70.88 396 ALA A N 1
ATOM 3021 C CA . ALA A 1 396 ? -33.273 -9.796 25.348 1.00 70.88 396 ALA A CA 1
ATOM 3022 C C . ALA A 1 396 ? -33.854 -8.417 25.719 1.00 70.88 396 ALA A C 1
ATOM 3024 O O . ALA A 1 396 ? -33.209 -7.397 25.478 1.00 70.88 396 ALA A O 1
ATOM 3025 N N . LYS A 1 397 ? -35.017 -8.362 26.389 1.00 82.00 397 LYS A N 1
ATOM 3026 C CA . LYS A 1 397 ? -35.580 -7.089 26.864 1.00 82.00 397 LYS A CA 1
ATOM 3027 C C . LYS A 1 397 ? -34.647 -6.381 27.857 1.00 82.00 397 LYS A C 1
ATOM 3029 O O . LYS A 1 397 ? -34.402 -5.190 27.701 1.00 82.00 397 LYS A O 1
ATOM 3034 N N . GLN A 1 398 ? -34.101 -7.105 28.838 1.00 85.69 398 GLN A N 1
ATOM 3035 C CA . GLN A 1 398 ? -33.200 -6.543 29.857 1.00 85.69 398 GLN A CA 1
ATOM 3036 C C . GLN A 1 398 ? -31.944 -5.900 29.249 1.00 85.69 398 GLN A C 1
ATOM 3038 O O . GLN A 1 398 ? -31.546 -4.816 29.669 1.00 85.69 398 GLN A O 1
ATOM 3043 N N . LEU A 1 399 ? -31.341 -6.536 28.240 1.00 80.69 399 LEU A N 1
ATOM 3044 C CA . LEU A 1 399 ? -30.165 -6.003 27.542 1.00 80.69 399 LEU A CA 1
ATOM 3045 C C . LEU A 1 399 ? -30.498 -4.742 26.731 1.00 80.69 399 LEU A C 1
ATOM 3047 O O . LEU A 1 399 ? -29.737 -3.775 26.757 1.00 80.69 399 LEU A O 1
ATOM 3051 N N . ALA A 1 400 ? -31.656 -4.721 26.063 1.00 74.81 400 ALA A N 1
ATOM 3052 C CA . ALA A 1 400 ? -32.137 -3.546 25.341 1.00 74.81 400 ALA A CA 1
ATOM 3053 C C . ALA A 1 400 ? -32.456 -2.372 26.292 1.00 74.81 400 ALA A C 1
ATOM 3055 O O . ALA A 1 400 ? -32.030 -1.244 26.044 1.00 74.81 400 ALA A O 1
ATOM 3056 N N . ASP A 1 401 ? -33.136 -2.636 27.413 1.00 82.31 401 ASP A N 1
ATOM 3057 C CA . ASP A 1 401 ? -33.416 -1.631 28.448 1.00 82.31 401 ASP A CA 1
ATOM 3058 C C . ASP A 1 401 ? -32.122 -1.024 29.015 1.00 82.31 401 ASP A C 1
ATOM 3060 O O . ASP A 1 401 ? -32.019 0.196 29.135 1.00 82.31 401 ASP A O 1
ATOM 3064 N N . ALA A 1 402 ? -31.118 -1.855 29.320 1.00 81.44 402 ALA A N 1
ATOM 3065 C CA . ALA A 1 402 ? -29.849 -1.409 29.896 1.00 81.44 402 ALA A CA 1
ATOM 3066 C C . ALA A 1 402 ? -29.069 -0.468 28.959 1.00 81.44 402 ALA A C 1
ATOM 3068 O O . ALA A 1 402 ? -28.561 0.563 29.403 1.00 81.44 402 ALA A O 1
ATOM 3069 N N . VAL A 1 403 ? -29.012 -0.772 27.656 1.00 80.12 403 VAL A N 1
ATOM 3070 C CA . VAL A 1 403 ? -28.380 0.112 26.658 1.00 80.12 403 VAL A CA 1
ATOM 3071 C C . VAL A 1 403 ? -29.121 1.451 26.560 1.00 80.12 403 VAL A C 1
ATOM 3073 O O . VAL A 1 403 ? -28.480 2.505 26.537 1.00 80.12 403 VAL A O 1
ATOM 3076 N N . ALA A 1 404 ? -30.458 1.431 26.554 1.00 82.56 404 ALA A N 1
ATOM 3077 C CA . ALA A 1 404 ? -31.266 2.648 26.515 1.00 82.56 404 ALA A CA 1
ATOM 3078 C C . ALA A 1 404 ? -31.102 3.504 27.788 1.00 82.56 404 ALA A C 1
ATOM 3080 O O . ALA A 1 404 ? -30.954 4.723 27.685 1.00 82.56 404 ALA A O 1
ATOM 3081 N N . GLU A 1 405 ? -31.081 2.894 28.980 1.00 85.44 405 GLU A N 1
ATOM 3082 C CA . GLU A 1 405 ? -30.881 3.609 30.249 1.00 85.44 405 GLU A CA 1
ATOM 3083 C C . GLU A 1 405 ? -29.510 4.295 30.298 1.00 85.44 405 GLU A C 1
ATOM 3085 O O . GLU A 1 405 ? -29.427 5.482 30.622 1.00 85.44 405 GLU A O 1
ATOM 3090 N N . VAL A 1 406 ? -28.435 3.588 29.934 1.00 79.25 406 VAL A N 1
ATOM 3091 C CA . VAL A 1 406 ? -27.071 4.134 30.008 1.00 79.25 406 VAL A CA 1
ATOM 3092 C C . VAL A 1 406 ? -26.860 5.255 28.985 1.00 79.25 406 VAL A C 1
ATOM 3094 O O . VAL A 1 406 ? -26.332 6.307 29.346 1.00 79.25 406 VAL A O 1
ATOM 3097 N N . LEU A 1 407 ? -27.333 5.106 27.741 1.00 79.44 407 LEU A N 1
ATOM 3098 C CA . LEU A 1 407 ? -27.250 6.181 26.737 1.00 79.44 407 LEU A CA 1
ATOM 3099 C C . LEU A 1 407 ? -28.045 7.433 27.138 1.00 79.44 407 LEU A C 1
ATOM 3101 O O . LEU A 1 407 ? -27.627 8.552 26.838 1.00 79.44 407 LEU A O 1
ATOM 3105 N N . LYS A 1 408 ? -29.156 7.256 27.858 1.00 83.69 408 LYS A N 1
ATOM 3106 C CA . LYS A 1 408 ? -29.971 8.346 28.404 1.00 83.69 408 LYS A CA 1
ATOM 3107 C C . LYS A 1 408 ? -29.353 9.001 29.645 1.00 83.69 408 LYS A C 1
ATOM 3109 O O . LYS A 1 408 ? -29.554 10.195 29.862 1.00 83.69 408 LYS A O 1
ATOM 3114 N N . ALA A 1 409 ? -28.605 8.247 30.451 1.00 78.31 409 ALA A N 1
ATOM 3115 C CA . ALA A 1 409 ? -27.886 8.754 31.621 1.00 78.31 409 ALA A CA 1
ATOM 3116 C C . ALA A 1 409 ? -26.629 9.569 31.258 1.00 78.31 409 ALA A C 1
ATOM 3118 O O . ALA A 1 409 ? -26.216 10.424 32.045 1.00 78.31 409 ALA A O 1
ATOM 3119 N N . TYR A 1 410 ? -26.052 9.336 30.071 1.00 75.31 410 TYR A N 1
ATOM 3120 C CA . TYR A 1 410 ? -24.814 9.972 29.601 1.00 75.31 410 TYR A CA 1
ATOM 3121 C C . TYR A 1 410 ? -24.968 10.671 28.237 1.00 75.31 410 TYR A C 1
ATOM 3123 O O . TYR A 1 410 ? -24.295 10.307 27.263 1.00 75.31 410 TYR A O 1
ATOM 3131 N N . PRO A 1 411 ? -25.834 11.702 28.142 1.00 75.88 411 PRO A N 1
ATOM 3132 C CA . PRO A 1 411 ? -26.071 12.443 26.903 1.00 75.88 411 PRO A CA 1
ATOM 3133 C C . PRO A 1 411 ? -24.805 13.102 26.332 1.00 75.88 411 PRO A C 1
ATOM 3135 O O . PRO A 1 411 ? -24.713 13.281 25.116 1.00 75.88 411 PRO A O 1
ATOM 3138 N N . GLU A 1 412 ? -23.816 13.423 27.173 1.00 74.56 412 GLU A N 1
ATOM 3139 C CA . GLU A 1 412 ? -22.515 13.953 26.758 1.00 74.56 412 GLU A CA 1
ATOM 3140 C C . GLU A 1 412 ? -21.727 12.985 25.856 1.00 74.56 412 GLU A C 1
ATOM 3142 O O . GLU A 1 412 ? -21.109 13.429 24.888 1.00 74.56 412 GLU A O 1
ATOM 3147 N N . TYR A 1 413 ? -21.811 11.672 26.105 1.00 73.69 413 TYR A N 1
ATOM 3148 C CA . TYR A 1 413 ? -21.166 10.647 25.279 1.00 73.69 413 TYR A CA 1
ATOM 3149 C C . TYR A 1 413 ? -22.115 10.067 24.224 1.00 73.69 413 TYR A C 1
ATOM 3151 O O . TYR A 1 413 ? -21.636 9.645 23.171 1.00 73.69 413 TYR A O 1
ATOM 3159 N N . LYS A 1 414 ? -23.446 10.107 24.431 1.00 73.88 414 LYS A N 1
ATOM 3160 C CA . LYS A 1 414 ? -24.449 9.614 23.460 1.00 73.88 414 LYS A CA 1
ATOM 3161 C C . LYS A 1 414 ? -24.177 10.121 22.043 1.00 73.88 414 LYS A C 1
ATOM 3163 O O . LYS A 1 414 ? -24.230 9.339 21.096 1.00 73.88 414 LYS A O 1
ATOM 3168 N N . LYS A 1 415 ? -23.883 11.417 21.880 1.00 73.06 415 LYS A N 1
ATOM 3169 C CA . LYS A 1 415 ? -23.593 11.988 20.556 1.00 73.06 415 LYS A CA 1
ATOM 3170 C C . LYS A 1 415 ? -22.373 11.317 19.910 1.00 73.06 415 LYS A C 1
ATOM 3172 O O . LYS A 1 415 ? -22.456 10.913 18.756 1.00 73.06 415 LYS A O 1
ATOM 3177 N N . ILE A 1 416 ? -21.278 11.179 20.657 1.00 66.06 416 ILE A N 1
ATOM 3178 C CA . ILE A 1 416 ? -20.014 10.612 20.167 1.00 66.06 416 ILE A CA 1
ATOM 3179 C C . ILE A 1 416 ? -20.192 9.129 19.814 1.00 66.06 416 ILE A C 1
ATOM 3181 O O . ILE A 1 416 ? -19.721 8.685 18.770 1.00 66.06 416 ILE A O 1
ATOM 3185 N N . VAL A 1 417 ? -20.938 8.380 20.633 1.00 65.44 417 VAL A N 1
ATOM 3186 C CA . VAL A 1 417 ? -21.303 6.979 20.366 1.00 65.44 417 VAL A CA 1
ATOM 3187 C C . VAL A 1 417 ? -22.143 6.857 19.094 1.00 65.44 417 VAL A C 1
ATOM 3189 O O . VAL A 1 417 ? -21.804 6.062 18.221 1.00 65.44 417 VAL A O 1
ATOM 3192 N N . ASN A 1 418 ? -23.196 7.665 18.948 1.00 67.06 418 ASN A N 1
ATOM 3193 C CA . ASN A 1 418 ? -24.047 7.648 17.758 1.00 67.06 418 ASN A CA 1
ATOM 3194 C C . ASN A 1 418 ? -23.277 8.051 16.482 1.00 67.06 418 ASN A C 1
ATOM 3196 O O . ASN A 1 418 ? -23.522 7.483 15.419 1.00 67.06 418 ASN A O 1
ATOM 3200 N N . GLU A 1 419 ? -22.330 8.993 16.572 1.00 66.25 419 GLU A N 1
ATOM 3201 C CA . GLU A 1 419 ? -21.450 9.380 15.458 1.00 66.25 419 GLU A CA 1
ATOM 3202 C C . GLU A 1 419 ? -20.424 8.281 15.117 1.00 66.25 419 GLU A C 1
ATOM 3204 O O . GLU A 1 419 ? -20.233 7.981 13.938 1.00 66.25 419 GLU A O 1
ATOM 3209 N N . LYS A 1 420 ? -19.800 7.634 16.114 1.00 61.97 420 LYS A N 1
ATOM 3210 C CA . LYS A 1 420 ? -18.836 6.532 15.908 1.00 61.97 420 LYS A CA 1
ATOM 3211 C C . LYS A 1 420 ? -19.486 5.242 15.398 1.00 61.97 420 LYS A C 1
ATOM 3213 O O . LYS A 1 420 ? -18.881 4.552 14.584 1.00 61.97 420 LYS A O 1
ATOM 3218 N N . LEU A 1 421 ? -20.691 4.915 15.865 1.00 57.28 421 LEU A N 1
ATOM 3219 C CA . LEU A 1 421 ? -21.429 3.700 15.492 1.00 57.28 421 LEU A CA 1
ATOM 3220 C C . LEU A 1 421 ? -22.475 3.931 14.379 1.00 57.28 421 LEU A C 1
ATOM 3222 O O . LEU A 1 421 ? -23.242 3.023 14.065 1.00 57.28 421 LEU A O 1
ATOM 3226 N N . GLY A 1 422 ? -22.537 5.136 13.800 1.00 52.25 422 GLY A N 1
ATOM 3227 C CA . GLY A 1 422 ? -23.323 5.458 12.601 1.00 52.25 422 GLY A CA 1
ATOM 3228 C C . GLY A 1 422 ? -24.854 5.400 12.727 1.00 52.25 422 GLY A C 1
ATOM 3229 O O . GLY A 1 422 ? -25.535 5.410 11.702 1.00 52.25 422 GLY A O 1
ATOM 3230 N N . ALA A 1 423 ? -25.417 5.325 13.938 1.00 65.75 423 ALA A N 1
ATOM 3231 C CA . ALA A 1 423 ? -26.857 5.161 14.166 1.00 65.75 423 ALA A CA 1
ATOM 3232 C C . ALA A 1 423 ? -27.310 5.733 15.524 1.00 65.75 423 ALA A C 1
ATOM 3234 O O . ALA A 1 423 ? -26.488 5.953 16.408 1.00 65.75 423 ALA A O 1
ATOM 3235 N N . ASP A 1 424 ? -28.620 5.954 15.718 1.00 76.81 424 ASP A N 1
ATOM 3236 C CA . ASP A 1 424 ? -29.167 6.355 17.027 1.00 76.81 424 ASP A CA 1
ATOM 3237 C C . ASP A 1 424 ? -29.457 5.135 17.908 1.00 76.81 424 ASP A C 1
ATOM 3239 O O . ASP A 1 424 ? -30.545 4.550 17.865 1.00 76.81 424 ASP A O 1
ATOM 3243 N N . TRP A 1 425 ? -28.464 4.740 18.704 1.00 71.81 425 TRP A N 1
ATOM 3244 C CA . TRP A 1 425 ? -28.510 3.501 19.480 1.00 71.81 425 TRP A CA 1
ATOM 3245 C C . TRP A 1 425 ? -29.514 3.530 20.633 1.00 71.81 425 TRP A C 1
ATOM 3247 O O . TRP A 1 425 ? -30.079 2.488 20.956 1.00 71.81 425 TRP A O 1
ATOM 3257 N N . GLU A 1 426 ? -29.833 4.705 21.190 1.00 80.69 426 GLU A N 1
ATOM 3258 C CA . GLU A 1 426 ? -30.914 4.813 22.181 1.00 80.69 426 GLU A CA 1
ATOM 3259 C C . GLU A 1 426 ? -32.260 4.474 21.525 1.00 80.69 426 GLU A C 1
ATOM 3261 O O . GLU A 1 426 ? -33.067 3.744 22.100 1.00 80.69 426 GLU A O 1
ATOM 3266 N N . LYS A 1 427 ? -32.498 4.943 20.293 1.00 80.25 427 LYS A N 1
ATOM 3267 C CA . LYS A 1 427 ? -33.723 4.613 19.562 1.00 80.25 427 LYS A CA 1
ATOM 3268 C C . LYS A 1 427 ? -33.780 3.122 19.217 1.00 80.25 427 LYS A C 1
ATOM 3270 O O . LYS A 1 427 ? -34.794 2.489 19.488 1.00 80.25 427 LYS A O 1
ATOM 3275 N N . ILE A 1 428 ? -32.695 2.556 18.680 1.00 69.62 428 ILE A N 1
ATOM 3276 C CA . ILE A 1 428 ? -32.615 1.123 18.333 1.00 69.62 428 ILE A CA 1
ATOM 3277 C C . ILE A 1 428 ? -32.892 0.245 19.562 1.00 69.62 428 ILE A C 1
ATOM 3279 O O . ILE A 1 428 ? -33.665 -0.708 19.472 1.00 69.62 428 ILE A O 1
ATOM 3283 N N . ALA A 1 429 ? -32.325 0.591 20.720 1.00 76.56 429 ALA A N 1
ATOM 3284 C CA . ALA A 1 429 ? -32.548 -0.124 21.972 1.00 76.56 429 ALA A CA 1
ATOM 3285 C C . ALA A 1 429 ? -34.008 -0.022 22.466 1.00 76.56 429 ALA A C 1
ATOM 3287 O O . ALA A 1 429 ? -34.601 -1.032 22.849 1.00 76.56 429 ALA A O 1
ATOM 3288 N N . ASN A 1 430 ? -34.634 1.159 22.384 1.00 81.06 430 ASN A N 1
ATOM 3289 C CA . ASN A 1 430 ? -36.060 1.322 22.699 1.00 81.06 430 ASN A CA 1
ATOM 3290 C C . ASN A 1 430 ? -36.965 0.517 21.742 1.00 81.06 430 ASN A C 1
ATOM 3292 O O . ASN A 1 430 ? -37.861 -0.194 22.204 1.00 81.06 430 ASN A O 1
ATOM 3296 N N . ASP A 1 431 ? -36.712 0.577 20.429 1.00 75.31 431 ASP A N 1
ATOM 3297 C CA . ASP A 1 431 ? -37.462 -0.169 19.406 1.00 75.31 431 ASP A CA 1
ATOM 3298 C C . ASP A 1 431 ? -37.326 -1.701 19.630 1.00 75.31 431 ASP A C 1
ATOM 3300 O O . ASP A 1 431 ? -38.306 -2.445 19.527 1.00 75.31 431 ASP A O 1
ATOM 3304 N N . ALA A 1 432 ? -36.139 -2.181 20.028 1.00 70.75 432 ALA A N 1
ATOM 3305 C CA . ALA A 1 432 ? -35.874 -3.585 20.369 1.00 70.75 432 ALA A CA 1
ATOM 3306 C C . ALA A 1 432 ? -36.551 -4.044 21.681 1.00 70.75 432 ALA A C 1
ATOM 3308 O O . ALA A 1 432 ? -37.091 -5.156 21.757 1.00 70.75 432 ALA A O 1
ATOM 3309 N N . SER A 1 433 ? -36.583 -3.189 22.708 1.00 78.69 433 SER A N 1
ATOM 3310 C CA . SER A 1 433 ? -37.325 -3.449 23.952 1.00 78.69 433 SER A CA 1
ATOM 3311 C C . SER A 1 433 ? -38.837 -3.537 23.690 1.00 78.69 433 SER A C 1
ATOM 3313 O O . SER A 1 433 ? -39.507 -4.459 24.162 1.00 78.69 433 SER A O 1
ATOM 3315 N N . ALA A 1 434 ? -39.384 -2.659 22.842 1.00 79.12 434 ALA A N 1
ATOM 3316 C CA . ALA A 1 434 ? -40.787 -2.722 22.429 1.00 79.12 434 ALA A CA 1
ATOM 3317 C C . ALA A 1 434 ? -41.123 -4.010 21.645 1.00 79.12 434 ALA A C 1
ATOM 3319 O O . ALA A 1 434 ? -42.185 -4.605 21.857 1.00 79.12 434 ALA A O 1
ATOM 3320 N N . LEU A 1 435 ? -40.216 -4.480 20.778 1.00 76.19 435 LEU A N 1
ATOM 3321 C CA . LEU A 1 435 ? -40.379 -5.741 20.045 1.00 76.19 435 LEU A CA 1
ATOM 3322 C C . LEU A 1 435 ? -40.406 -6.959 20.984 1.00 76.19 435 LEU A C 1
ATOM 3324 O O . LEU A 1 435 ? -41.305 -7.792 20.882 1.00 76.19 435 LEU A O 1
ATOM 3328 N N . THR A 1 436 ? -39.462 -7.056 21.922 1.00 77.56 436 THR A N 1
ATOM 3329 C CA . THR A 1 436 ? -39.385 -8.197 22.857 1.00 77.56 436 THR A CA 1
ATOM 3330 C C . THR A 1 436 ? -40.604 -8.287 23.781 1.00 77.56 436 THR A C 1
ATOM 3332 O O . THR A 1 436 ? -41.092 -9.389 24.027 1.00 77.56 436 THR A O 1
ATOM 3335 N N . VAL A 1 437 ? -41.186 -7.157 24.207 1.00 82.06 437 VAL A N 1
ATOM 3336 C CA . VAL A 1 437 ? -42.471 -7.128 24.944 1.00 82.06 437 VAL A CA 1
ATOM 3337 C C . VAL A 1 437 ? -43.615 -7.741 24.133 1.00 82.06 437 VAL A C 1
ATOM 3339 O O . VAL A 1 437 ? -44.420 -8.504 24.673 1.00 82.06 437 VAL A O 1
ATOM 3342 N N . LYS A 1 438 ? -43.692 -7.433 22.834 1.00 79.88 438 LYS A N 1
ATOM 3343 C CA . LYS A 1 438 ? -44.734 -7.956 21.940 1.00 79.88 438 LYS A CA 1
ATOM 3344 C C . LYS A 1 438 ? -44.617 -9.475 21.763 1.00 79.88 438 LYS A C 1
ATOM 3346 O O . LYS A 1 438 ? -45.625 -10.175 21.858 1.00 79.88 438 LYS A O 1
ATOM 3351 N N . GLU A 1 439 ? -43.406 -9.986 21.553 1.00 76.25 439 GLU A N 1
ATOM 3352 C CA . GLU A 1 439 ? -43.169 -11.428 21.405 1.00 76.25 439 GLU A CA 1
ATOM 3353 C C . GLU A 1 439 ? -43.374 -12.188 22.729 1.00 76.25 439 GLU A C 1
ATOM 3355 O O . GLU A 1 439 ? -43.945 -13.282 22.731 1.00 76.25 439 GLU A O 1
ATOM 3360 N N . LEU A 1 440 ? -43.026 -11.587 23.876 1.00 81.56 440 LEU A N 1
ATOM 3361 C CA . LEU A 1 440 ? -43.340 -12.139 25.199 1.00 81.56 440 LEU A CA 1
ATOM 3362 C C . LEU A 1 440 ? -44.860 -12.282 25.404 1.00 81.56 440 LEU A C 1
ATOM 3364 O O . LEU A 1 440 ? -45.327 -13.340 25.825 1.00 81.56 440 LEU A O 1
ATOM 3368 N N . ALA A 1 441 ? -45.646 -11.264 25.038 1.00 80.69 441 ALA A N 1
ATOM 3369 C CA . ALA A 1 441 ? -47.107 -11.314 25.122 1.00 80.69 441 ALA A CA 1
ATOM 3370 C C . ALA A 1 441 ? -47.720 -12.379 24.187 1.00 80.69 441 ALA A C 1
ATOM 3372 O O . ALA A 1 441 ? -48.654 -13.086 24.577 1.00 80.69 441 ALA A O 1
ATOM 3373 N N . ALA A 1 442 ? -47.175 -12.548 22.976 1.00 80.19 442 ALA A N 1
ATOM 3374 C CA . ALA A 1 442 ? -47.596 -13.598 22.045 1.00 80.19 442 ALA A CA 1
ATOM 3375 C C . ALA A 1 442 ? -47.280 -15.010 22.580 1.00 80.19 442 ALA A C 1
ATOM 3377 O O . ALA A 1 442 ? -48.126 -15.911 22.510 1.00 80.19 442 ALA A O 1
ATOM 3378 N N . ARG A 1 443 ? -46.095 -15.196 23.179 1.00 81.44 443 ARG A N 1
ATOM 3379 C CA . ARG A 1 443 ? -45.694 -16.424 23.884 1.00 81.44 443 ARG A CA 1
ATOM 3380 C C . ARG A 1 443 ? -46.653 -16.738 25.033 1.00 81.44 443 ARG A C 1
ATOM 3382 O O . ARG A 1 443 ? -47.147 -17.861 25.117 1.00 81.44 443 ARG A O 1
ATOM 3389 N N . ASP A 1 444 ? -46.960 -15.763 25.883 1.00 82.19 444 ASP A N 1
ATOM 3390 C CA . ASP A 1 444 ? -47.829 -15.963 27.047 1.00 82.19 444 ASP A CA 1
ATOM 3391 C C . ASP A 1 444 ? -49.271 -16.331 26.673 1.00 82.19 444 ASP A C 1
ATOM 3393 O O . ASP A 1 444 ? -49.870 -17.202 27.317 1.00 82.19 444 ASP A O 1
ATOM 3397 N N . ALA A 1 445 ? -49.802 -15.732 25.601 1.00 83.50 445 ALA A N 1
ATOM 3398 C CA . ALA A 1 445 ? -51.098 -16.089 25.029 1.00 83.50 445 ALA A CA 1
ATOM 3399 C C . ALA A 1 445 ? -51.110 -17.533 24.491 1.00 83.50 445 ALA A C 1
ATOM 3401 O O . ALA A 1 445 ? -52.035 -18.294 24.781 1.00 83.50 445 ALA A O 1
ATOM 3402 N N . LYS A 1 446 ? -50.054 -17.952 23.778 1.00 83.31 446 LYS A N 1
ATOM 3403 C CA . LYS A 1 446 ? -49.895 -19.338 23.300 1.00 83.31 446 LYS A CA 1
ATOM 3404 C C . LYS A 1 446 ? -49.843 -20.335 24.464 1.00 83.31 446 LYS A C 1
ATOM 3406 O O . LYS A 1 446 ? -50.549 -21.342 24.433 1.00 83.31 446 LYS A O 1
ATOM 3411 N N . VAL A 1 447 ? -49.069 -20.041 25.513 1.00 84.25 447 VAL A N 1
ATOM 3412 C CA . VAL A 1 447 ? -48.991 -20.881 26.723 1.00 84.25 447 VAL A CA 1
ATOM 3413 C C . VAL A 1 447 ? -50.343 -20.945 27.449 1.00 84.25 447 VAL A C 1
ATOM 3415 O O . VAL A 1 447 ? -50.689 -21.999 27.972 1.00 84.25 447 VAL A O 1
ATOM 3418 N N . ALA A 1 448 ? -51.147 -19.875 27.449 1.00 83.62 448 ALA A N 1
ATOM 3419 C CA . ALA A 1 448 ? -52.493 -19.896 28.034 1.00 83.62 448 ALA A CA 1
ATOM 3420 C C . ALA A 1 448 ? -53.466 -20.825 27.274 1.00 83.62 448 ALA A C 1
ATOM 3422 O O . ALA A 1 448 ? -54.177 -21.605 27.906 1.00 83.62 448 ALA A O 1
ATOM 3423 N N . VAL A 1 449 ? -53.459 -20.803 25.934 1.00 86.94 449 VAL A N 1
ATOM 3424 C CA . VAL A 1 449 ? -54.278 -21.715 25.105 1.00 86.94 449 VAL A CA 1
ATOM 3425 C C . VAL A 1 449 ? -53.856 -23.176 25.301 1.00 86.94 449 VAL A C 1
ATOM 3427 O O . VAL A 1 449 ? -54.706 -24.055 25.470 1.00 86.94 449 VAL A O 1
ATOM 3430 N N . LEU A 1 450 ? -52.546 -23.437 25.327 1.00 86.88 450 LEU A N 1
ATOM 3431 C CA . LEU A 1 450 ? -51.997 -24.768 25.597 1.00 86.88 450 LEU A CA 1
ATOM 3432 C C . LEU A 1 450 ? -52.358 -25.261 27.007 1.00 86.88 450 LEU A C 1
ATOM 3434 O O . LEU A 1 450 ? -52.753 -26.414 27.161 1.00 86.88 450 LEU A O 1
ATOM 3438 N N . ALA A 1 451 ? -52.291 -24.393 28.020 1.00 86.06 451 ALA A N 1
ATOM 3439 C CA . ALA A 1 451 ? -52.662 -24.727 29.392 1.00 86.06 451 ALA A CA 1
ATOM 3440 C C . ALA A 1 451 ? -54.140 -25.131 29.523 1.00 86.06 451 ALA A C 1
ATOM 3442 O O . ALA A 1 451 ? -54.445 -26.150 30.141 1.00 86.06 451 ALA A O 1
ATOM 3443 N N . GLU A 1 452 ? -55.059 -24.389 28.904 1.00 89.69 452 GLU A N 1
ATOM 3444 C CA . GLU A 1 452 ? -56.484 -24.739 28.934 1.00 89.69 452 GLU A CA 1
ATOM 3445 C C . GLU A 1 452 ? -56.775 -26.022 28.128 1.00 89.69 452 GLU A C 1
ATOM 3447 O O . GLU A 1 452 ? -57.545 -26.864 28.584 1.00 89.69 452 GLU A O 1
ATOM 3452 N N . THR A 1 453 ? -56.081 -26.249 27.006 1.00 85.56 453 THR A N 1
ATOM 3453 C CA . THR A 1 453 ? -56.183 -27.505 26.232 1.00 85.56 453 THR A CA 1
ATOM 3454 C C . THR A 1 453 ? -55.718 -28.713 27.054 1.00 85.56 453 THR A C 1
ATOM 3456 O O . THR A 1 453 ? -56.431 -29.710 27.159 1.00 85.56 453 THR A O 1
ATOM 3459 N N . TYR A 1 454 ? -54.550 -28.617 27.696 1.00 86.12 454 TYR A N 1
ATOM 3460 C CA . TYR A 1 454 ? -54.009 -29.657 28.576 1.00 86.12 454 TYR A CA 1
ATOM 3461 C C . TYR A 1 454 ? -54.960 -29.979 29.737 1.00 86.12 454 TYR A C 1
ATOM 3463 O O . TYR A 1 454 ? -55.284 -31.142 29.979 1.00 86.12 454 TYR A O 1
ATOM 3471 N N . LYS A 1 455 ? -55.479 -28.941 30.403 1.00 88.00 455 LYS A N 1
ATOM 3472 C CA . LYS A 1 455 ? -56.455 -29.047 31.495 1.00 88.00 455 LYS A CA 1
AT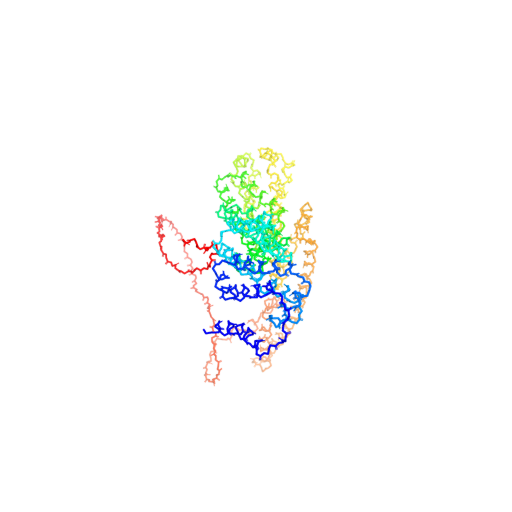OM 3473 C C . LYS A 1 455 ? -57.752 -29.735 31.062 1.00 88.00 455 LYS A C 1
ATOM 3475 O O . LYS A 1 455 ? -58.288 -30.534 31.824 1.00 88.00 455 LYS A O 1
ATOM 3480 N N . GLN A 1 456 ? -58.245 -29.479 29.850 1.00 88.19 456 GLN A N 1
ATOM 3481 C CA . GLN A 1 456 ? -59.433 -30.159 29.321 1.00 88.19 456 GLN A CA 1
ATOM 3482 C C . GLN A 1 456 ? -59.190 -31.661 29.119 1.00 88.19 456 GLN A C 1
ATOM 3484 O O . GLN A 1 456 ? -59.996 -32.467 29.584 1.00 88.19 456 GLN A O 1
ATOM 3489 N N . ILE A 1 457 ? -58.059 -32.055 28.521 1.00 83.31 457 ILE A N 1
ATOM 3490 C CA . ILE A 1 457 ? -57.707 -33.477 28.338 1.00 83.31 457 ILE A CA 1
ATOM 3491 C C . ILE A 1 457 ? -57.489 -34.162 29.702 1.00 83.31 457 ILE A C 1
ATOM 3493 O O . ILE A 1 457 ? -57.996 -35.261 29.928 1.00 83.31 457 ILE A O 1
ATOM 3497 N N . ALA A 1 458 ? -56.802 -33.503 30.640 1.00 82.19 458 ALA A N 1
ATOM 3498 C CA . ALA A 1 458 ? -56.555 -34.025 31.986 1.00 82.19 458 ALA A CA 1
ATOM 3499 C C . ALA A 1 458 ? -57.849 -34.213 32.801 1.00 82.19 458 ALA A C 1
ATOM 3501 O O . ALA A 1 458 ? -58.001 -35.219 33.498 1.00 82.19 458 ALA A O 1
ATOM 3502 N N . ASN A 1 459 ? -58.807 -33.288 32.681 1.00 84.38 459 ASN A N 1
ATOM 3503 C CA . ASN A 1 459 ? -60.120 -33.404 33.318 1.00 84.38 459 ASN A CA 1
ATOM 3504 C C . ASN A 1 459 ? -60.945 -34.555 32.721 1.00 84.38 459 ASN A C 1
ATOM 3506 O O . ASN A 1 459 ? -61.559 -35.305 33.477 1.00 84.38 459 ASN A O 1
ATOM 3510 N N . LEU A 1 460 ? -60.932 -34.731 31.393 1.00 81.12 460 LEU A N 1
ATOM 3511 C CA . LEU A 1 460 ? -61.615 -35.846 30.720 1.00 81.12 460 LEU A CA 1
ATOM 3512 C C . LEU A 1 460 ? -61.040 -37.205 31.142 1.00 81.12 460 LEU A C 1
ATOM 3514 O O . LEU A 1 460 ? -61.795 -38.103 31.508 1.00 81.12 460 LEU A O 1
ATOM 3518 N N . TYR A 1 461 ? -59.710 -37.329 31.176 1.00 79.56 461 TYR A N 1
ATOM 3519 C CA . TYR A 1 461 ? -59.023 -38.510 31.704 1.00 79.56 461 TYR A CA 1
ATOM 3520 C C . TYR A 1 461 ? -59.419 -38.798 33.163 1.00 79.56 461 TYR A C 1
ATOM 3522 O O . TYR A 1 461 ? -59.799 -39.920 33.494 1.00 79.56 461 TYR A O 1
ATOM 3530 N N . SER A 1 462 ? -59.390 -37.776 34.026 1.00 77.69 462 SER A N 1
ATOM 3531 C CA . SER A 1 462 ? -59.706 -37.917 35.454 1.00 77.69 462 SER A CA 1
ATOM 3532 C C . SER A 1 462 ? -61.164 -38.328 35.697 1.00 77.69 462 SER A C 1
ATOM 3534 O O . SER A 1 462 ? -61.434 -39.144 36.577 1.00 77.69 462 SER A O 1
ATOM 3536 N N . ALA A 1 463 ? -62.103 -37.798 34.905 1.00 74.06 463 ALA A N 1
ATOM 3537 C CA . ALA A 1 463 ? -63.517 -38.156 34.982 1.00 74.06 463 ALA A CA 1
ATOM 3538 C C . ALA A 1 463 ? -63.769 -39.611 34.551 1.00 74.06 463 ALA A C 1
ATOM 3540 O O . ALA A 1 463 ? -64.474 -40.339 35.246 1.00 74.06 463 ALA A O 1
ATOM 3541 N N . GLU A 1 464 ? -63.154 -40.057 33.453 1.00 68.44 464 GLU A N 1
ATOM 3542 C CA . GLU A 1 464 ? -63.289 -41.431 32.949 1.00 68.44 464 GLU A CA 1
ATOM 3543 C C . GLU A 1 464 ? -62.728 -42.463 33.948 1.00 68.44 464 GLU A C 1
ATOM 3545 O O . GLU A 1 464 ? -63.377 -43.466 34.257 1.00 68.44 464 GLU A O 1
ATOM 3550 N N . VAL A 1 465 ? -61.553 -42.185 34.531 1.00 68.44 465 VAL A N 1
ATOM 3551 C CA . VAL A 1 465 ? -60.933 -43.037 35.563 1.00 68.44 465 VAL A CA 1
ATOM 3552 C C . VAL A 1 465 ? -61.805 -43.135 36.823 1.00 68.44 465 VAL A C 1
ATOM 3554 O O . VAL A 1 465 ? -61.904 -44.213 37.413 1.00 68.44 465 VAL A O 1
ATOM 3557 N N . ALA A 1 466 ? -62.482 -42.051 37.215 1.00 63.09 466 ALA A N 1
ATOM 3558 C CA . ALA A 1 466 ? -63.361 -42.029 38.387 1.00 63.09 466 ALA A CA 1
ATOM 3559 C C . ALA A 1 466 ? -64.670 -42.828 38.212 1.00 63.09 466 ALA A C 1
ATOM 3561 O O . ALA A 1 466 ? -65.272 -43.224 39.210 1.00 63.09 466 ALA A O 1
ATOM 3562 N N . VAL A 1 467 ? -65.117 -43.072 36.974 1.00 58.09 467 VAL A N 1
ATOM 3563 C CA . VAL A 1 467 ? -66.385 -43.769 36.678 1.00 58.09 467 VAL A CA 1
ATOM 3564 C C . VAL A 1 467 ? -66.201 -45.282 36.505 1.00 58.09 467 VAL A C 1
ATOM 3566 O O . VAL A 1 467 ? -67.077 -46.050 36.902 1.00 58.09 467 VAL A O 1
ATOM 3569 N N . GLY A 1 468 ? -65.087 -45.730 35.916 1.00 54.06 468 GLY A N 1
ATOM 3570 C CA . GLY A 1 468 ? -64.945 -47.122 35.462 1.00 54.06 468 GLY A CA 1
ATOM 3571 C C . GLY A 1 468 ? -64.430 -48.142 36.486 1.00 54.06 468 GLY A C 1
ATOM 3572 O O . GLY A 1 468 ? -64.650 -49.340 36.308 1.00 54.06 468 GLY A O 1
ATOM 3573 N N . GLY A 1 469 ? -63.666 -47.723 37.505 1.00 52.22 469 GLY A N 1
ATOM 3574 C CA . GLY A 1 469 ? -62.957 -48.629 38.439 1.00 52.22 469 GLY A CA 1
ATOM 3575 C C . GLY A 1 469 ? -61.874 -49.527 37.799 1.00 52.22 469 GLY A C 1
ATOM 3576 O O . GLY A 1 469 ? -61.097 -50.173 38.497 1.00 52.22 469 GLY A O 1
ATOM 3577 N N . THR A 1 470 ? -61.803 -49.540 36.469 1.00 53.97 470 THR A N 1
ATOM 3578 C CA . THR A 1 470 ? -60.815 -50.182 35.600 1.00 53.97 470 THR A CA 1
ATOM 3579 C C . THR A 1 470 ? -60.562 -49.245 34.417 1.00 53.97 470 THR A C 1
ATOM 3581 O O . THR A 1 470 ? -61.446 -48.480 34.028 1.00 53.97 470 THR A O 1
ATOM 3584 N N . VAL A 1 471 ? -59.347 -49.251 33.863 1.00 55.03 471 VAL A N 1
ATOM 3585 C CA . VAL A 1 471 ? -58.955 -48.294 32.814 1.00 55.03 471 VAL A CA 1
ATOM 3586 C C . VAL A 1 471 ? -59.650 -48.650 31.497 1.00 55.03 471 VAL A C 1
ATOM 3588 O O . VAL A 1 471 ? -59.313 -49.653 30.867 1.00 55.03 471 VAL A O 1
ATOM 3591 N N . SER A 1 472 ? -60.611 -47.827 31.073 1.00 64.75 472 SER A N 1
ATOM 3592 C CA . SER A 1 472 ? -61.311 -48.012 29.800 1.00 64.75 472 SER A CA 1
ATOM 3593 C C . SER A 1 472 ? -60.400 -47.735 28.596 1.00 64.75 472 SER A C 1
ATOM 3595 O O . SER A 1 472 ? -59.372 -47.059 28.700 1.00 64.75 472 SER A O 1
ATOM 3597 N N . VAL A 1 473 ? -60.818 -48.185 27.409 1.00 64.19 473 VAL A N 1
ATOM 3598 C CA . VAL A 1 473 ? -60.151 -47.841 26.138 1.00 64.19 473 VAL A CA 1
ATOM 3599 C C . VAL A 1 473 ? -60.129 -46.318 25.910 1.00 64.19 473 VAL A C 1
ATOM 3601 O O . VAL A 1 473 ? -59.193 -45.793 25.312 1.00 64.19 473 VAL A O 1
ATOM 3604 N N . MET A 1 474 ? -61.115 -45.582 26.438 1.00 69.00 474 MET A N 1
ATOM 3605 C CA . MET A 1 474 ? -61.162 -44.121 26.340 1.00 69.00 474 MET A CA 1
ATOM 3606 C C . MET A 1 474 ? -60.158 -43.450 27.291 1.00 69.00 474 MET A C 1
ATOM 3608 O O . MET A 1 474 ? -59.461 -42.522 26.883 1.00 69.00 474 MET A O 1
ATOM 3612 N N . ALA A 1 475 ? -59.984 -43.971 28.511 1.00 69.81 475 ALA A N 1
ATOM 3613 C CA . ALA A 1 475 ? -58.926 -43.523 29.420 1.00 69.81 475 ALA A CA 1
ATOM 3614 C C . ALA A 1 475 ? -57.520 -43.795 28.848 1.00 69.81 475 ALA A C 1
ATOM 3616 O O . ALA A 1 475 ? -56.633 -42.950 28.979 1.00 69.81 475 ALA A O 1
ATOM 3617 N N . GLN A 1 476 ? -57.318 -44.923 28.153 1.00 72.81 476 GLN A N 1
ATOM 3618 C CA . GLN A 1 476 ? -56.073 -45.199 27.421 1.00 72.81 476 GLN A CA 1
ATOM 3619 C C . GLN A 1 476 ? -55.833 -44.180 26.294 1.00 72.81 476 GLN A C 1
ATOM 3621 O O . GLN A 1 476 ? -54.726 -43.656 26.172 1.00 72.81 476 GLN A O 1
ATOM 3626 N N . ALA A 1 477 ? -56.867 -43.835 25.519 1.00 74.94 477 ALA A N 1
ATOM 3627 C CA . ALA A 1 477 ? -56.770 -42.823 24.467 1.00 74.94 477 ALA A CA 1
ATOM 3628 C C . ALA A 1 477 ? -56.436 -41.423 25.023 1.00 74.94 477 ALA A C 1
ATOM 3630 O O . ALA A 1 477 ? -55.563 -40.743 24.480 1.00 74.94 477 ALA A O 1
ATOM 3631 N N . PHE A 1 478 ? -57.055 -41.000 26.133 1.00 79.50 478 PHE A N 1
ATOM 3632 C CA . PHE A 1 478 ? -56.710 -39.726 26.779 1.00 79.50 478 PHE A CA 1
ATOM 3633 C C . PHE A 1 478 ? -55.299 -39.734 27.392 1.00 79.50 478 PHE A C 1
ATOM 3635 O O . PHE A 1 478 ? -54.594 -38.734 27.288 1.00 79.50 478 PHE A O 1
ATOM 3642 N N . ASN A 1 479 ? -54.840 -40.855 27.957 1.00 79.56 479 ASN A N 1
ATOM 3643 C CA . ASN A 1 479 ? -53.460 -41.020 28.430 1.00 79.56 479 ASN A CA 1
ATOM 3644 C C . ASN A 1 479 ? -52.448 -40.864 27.272 1.00 79.56 479 ASN A C 1
ATOM 3646 O O . ASN A 1 479 ? -51.487 -40.095 27.371 1.00 79.56 479 ASN A O 1
ATOM 3650 N N . GLN A 1 480 ? -52.705 -41.508 26.128 1.00 80.62 480 GLN A N 1
ATOM 3651 C CA . GLN A 1 480 ? -51.876 -41.350 24.931 1.00 80.62 480 GLN A CA 1
ATOM 3652 C C . GLN A 1 480 ? -51.907 -39.907 24.394 1.00 80.62 480 GLN A C 1
ATOM 3654 O O . GLN A 1 480 ? -50.868 -39.387 23.978 1.00 80.62 480 GLN A O 1
ATOM 3659 N N . ALA A 1 481 ? -53.059 -39.231 24.450 1.00 80.12 481 ALA A N 1
ATOM 3660 C CA . ALA A 1 481 ? -53.190 -37.824 24.072 1.00 80.12 481 ALA A CA 1
ATOM 3661 C C . ALA A 1 481 ? -52.398 -36.886 25.004 1.00 80.12 481 ALA A C 1
ATOM 3663 O O . ALA A 1 481 ? -51.702 -36.004 24.507 1.00 80.12 481 ALA A O 1
ATOM 3664 N N . LEU A 1 482 ? -52.433 -37.102 26.327 1.00 84.94 482 LEU A N 1
ATOM 3665 C CA . LEU A 1 482 ? -51.641 -36.341 27.307 1.00 84.94 482 LEU A CA 1
ATOM 3666 C C . LEU A 1 482 ? -50.136 -36.494 27.061 1.00 84.94 482 LEU A C 1
ATOM 3668 O O . LEU A 1 482 ? -49.423 -35.494 26.996 1.00 84.94 482 LEU A O 1
ATOM 3672 N N . ASN A 1 483 ? -49.659 -37.723 26.855 1.00 81.81 483 ASN A N 1
ATOM 3673 C CA . ASN A 1 483 ? -48.250 -37.981 26.551 1.00 81.81 483 ASN A CA 1
ATOM 3674 C C . ASN A 1 483 ? -47.824 -37.375 25.204 1.00 81.81 483 ASN A C 1
ATOM 3676 O O . ASN A 1 483 ? -46.764 -36.758 25.111 1.00 81.81 483 ASN A O 1
ATOM 3680 N N . THR A 1 484 ? -48.672 -37.469 24.174 1.00 83.81 484 THR A N 1
ATOM 3681 C CA . THR A 1 484 ? -48.408 -36.855 22.860 1.00 83.81 484 THR A CA 1
ATOM 3682 C C . THR A 1 484 ? -48.361 -35.328 22.959 1.00 83.81 484 THR A C 1
ATOM 3684 O O . THR A 1 484 ? -47.445 -34.699 22.429 1.00 83.81 484 THR A O 1
ATOM 3687 N N . PHE A 1 485 ? -49.297 -34.724 23.697 1.00 87.19 485 PHE A N 1
ATOM 3688 C CA . PHE A 1 485 ? -49.320 -33.289 23.971 1.00 87.19 485 PHE A CA 1
ATOM 3689 C C . PHE A 1 485 ? -48.060 -32.837 24.724 1.00 87.19 485 PHE A C 1
ATOM 3691 O O . PHE A 1 485 ? -47.455 -31.832 24.346 1.00 87.19 485 PHE A O 1
ATOM 3698 N N . ALA A 1 486 ? -47.642 -33.585 25.750 1.00 83.25 486 ALA A N 1
ATOM 3699 C CA . ALA A 1 486 ? -46.463 -33.278 26.554 1.00 83.25 486 ALA A CA 1
ATOM 3700 C C . ALA A 1 486 ? -45.154 -33.394 25.757 1.00 83.25 486 ALA A C 1
ATOM 3702 O O . ALA A 1 486 ? -44.266 -32.562 25.926 1.00 83.25 486 ALA A O 1
ATOM 3703 N N . GLN A 1 487 ? -45.046 -34.358 24.837 1.00 83.12 487 GLN A N 1
ATOM 3704 C CA . GLN A 1 487 ? -43.916 -34.445 23.905 1.00 83.12 487 GLN A CA 1
ATOM 3705 C C . GLN A 1 487 ? -43.892 -33.249 22.938 1.00 83.12 487 GLN A C 1
ATOM 3707 O O . GLN A 1 487 ? -42.876 -32.557 22.837 1.00 83.12 487 GLN A O 1
ATOM 3712 N N . GLN A 1 488 ? -45.022 -32.955 22.283 1.00 83.00 488 GLN A N 1
ATOM 3713 C CA . GLN A 1 488 ? -45.148 -31.863 21.304 1.00 83.00 488 GLN A CA 1
ATOM 3714 C C . GLN A 1 488 ? -44.957 -30.461 21.910 1.00 83.00 488 GLN A C 1
ATOM 3716 O O . GLN A 1 488 ? -44.505 -29.549 21.219 1.00 83.00 488 GLN A O 1
ATOM 3721 N N . ASN A 1 489 ? -45.281 -30.279 23.194 1.00 84.56 489 ASN A N 1
ATOM 3722 C CA . ASN A 1 489 ? -45.213 -28.993 23.897 1.00 84.56 489 ASN A CA 1
ATOM 3723 C C . ASN A 1 489 ? -44.186 -28.983 25.041 1.00 84.56 489 ASN A C 1
ATOM 3725 O O . ASN A 1 489 ? -44.243 -28.107 25.901 1.00 84.56 489 ASN A O 1
ATOM 3729 N N . SER A 1 490 ? -43.241 -29.927 25.043 1.00 79.94 490 SER A N 1
ATOM 3730 C CA . SER A 1 490 ? -42.224 -30.147 26.088 1.00 79.94 490 SER A CA 1
ATOM 3731 C C . SER A 1 490 ? -41.550 -28.858 26.581 1.00 79.94 490 SER A C 1
ATOM 3733 O O . SER A 1 490 ? -41.537 -28.590 27.781 1.00 79.94 490 SER A O 1
ATOM 3735 N N . GLN A 1 491 ? -41.117 -28.001 25.652 1.00 73.25 491 GLN A N 1
ATOM 3736 C CA . GLN A 1 491 ? -40.541 -26.664 25.891 1.00 73.25 491 GLN A CA 1
ATOM 3737 C C . GLN A 1 491 ? -41.417 -25.678 26.701 1.00 73.25 491 GLN A C 1
ATOM 3739 O O . GLN A 1 491 ? -40.914 -24.660 27.171 1.00 73.25 491 GLN A O 1
ATOM 3744 N N . TYR A 1 492 ? -42.715 -25.951 26.864 1.00 80.94 492 TYR A N 1
ATOM 3745 C CA . TYR A 1 492 ? -43.661 -25.145 27.647 1.00 80.94 492 TYR A CA 1
ATOM 3746 C C . TYR A 1 492 ? -44.292 -25.915 28.821 1.00 80.94 492 TYR A C 1
ATOM 3748 O O . TYR A 1 492 ? -45.030 -25.312 29.603 1.00 80.94 492 TYR A O 1
ATOM 3756 N N . MET A 1 493 ? -44.034 -27.222 28.977 1.00 82.75 493 MET A N 1
ATOM 3757 C CA . MET A 1 493 ? -44.777 -28.063 29.929 1.00 82.75 493 MET A CA 1
ATOM 3758 C C . MET A 1 493 ? -44.666 -27.580 31.378 1.00 82.75 493 MET A C 1
ATOM 3760 O O . MET A 1 493 ? -45.683 -27.494 32.057 1.00 82.75 493 MET A O 1
ATOM 3764 N N . ALA A 1 494 ? -43.485 -27.153 31.833 1.00 81.56 494 ALA A N 1
ATOM 3765 C CA . ALA A 1 494 ? -43.307 -26.626 33.191 1.00 81.56 494 ALA A CA 1
ATOM 3766 C C . ALA A 1 494 ? -44.158 -25.366 33.480 1.00 81.56 494 ALA A C 1
ATOM 3768 O O . ALA A 1 494 ? -44.594 -25.147 34.611 1.00 81.56 494 ALA A O 1
ATOM 3769 N N . GLU A 1 495 ? -44.436 -24.539 32.466 1.00 81.69 495 GLU A N 1
ATOM 3770 C CA . GLU A 1 495 ? -45.320 -23.373 32.595 1.00 81.69 495 GLU A CA 1
ATOM 3771 C C . GLU A 1 495 ? -46.801 -23.751 32.473 1.00 81.69 495 GLU A C 1
ATOM 3773 O O . GLU A 1 495 ? -47.641 -23.157 33.148 1.00 81.69 495 GLU A O 1
ATOM 3778 N N . ILE A 1 496 ? -47.121 -24.764 31.664 1.00 82.44 496 ILE A N 1
ATOM 3779 C CA . ILE A 1 496 ? -48.466 -25.339 31.522 1.00 82.44 496 ILE A CA 1
ATOM 3780 C C . ILE A 1 496 ? -48.914 -26.006 32.830 1.00 82.44 496 ILE A C 1
ATOM 3782 O O . ILE A 1 496 ? -49.995 -25.692 33.334 1.00 82.44 496 ILE A O 1
ATOM 3786 N N . GLU A 1 497 ? -48.080 -26.851 33.441 1.00 84.81 497 GLU A N 1
ATOM 3787 C CA . GLU A 1 497 ? -48.348 -27.436 34.762 1.00 84.81 497 GLU A CA 1
ATOM 3788 C C . GLU A 1 497 ? -48.513 -26.342 35.826 1.00 84.81 497 GLU A C 1
ATOM 3790 O O . GLU A 1 497 ? -49.449 -26.379 36.622 1.00 84.81 497 GLU A O 1
ATOM 3795 N N . LYS A 1 498 ? -47.658 -25.308 35.804 1.00 87.44 498 LYS A N 1
ATOM 3796 C CA . LYS A 1 498 ? -47.733 -24.176 36.740 1.00 87.44 498 LYS A CA 1
ATOM 3797 C C . LYS A 1 498 ? -48.998 -23.323 36.562 1.00 87.44 498 LYS A C 1
ATOM 3799 O O . LYS A 1 498 ? -49.552 -22.881 37.565 1.00 87.44 498 LYS A O 1
ATOM 3804 N N . LYS A 1 499 ? -49.467 -23.082 35.328 1.00 85.69 499 LYS A N 1
ATOM 3805 C CA . LYS A 1 499 ? -50.714 -22.330 35.058 1.00 85.69 499 LYS A CA 1
ATOM 3806 C C . LYS A 1 499 ? -51.979 -23.157 35.334 1.00 85.69 499 LYS A C 1
ATOM 3808 O O . LYS A 1 499 ? -53.013 -22.568 35.632 1.00 85.69 499 LYS A O 1
ATOM 3813 N N . THR A 1 500 ? -51.920 -24.488 35.248 1.00 84.88 500 THR A N 1
ATOM 3814 C CA . THR A 1 500 ? -53.084 -25.373 35.479 1.00 84.88 500 THR A CA 1
ATOM 3815 C C . THR A 1 500 ? -53.180 -25.941 36.893 1.00 84.88 500 THR A C 1
ATOM 3817 O O . THR A 1 500 ? -54.278 -26.279 37.328 1.00 84.88 500 THR A O 1
ATOM 3820 N N . GLY A 1 501 ? -52.057 -26.064 37.603 1.00 85.25 501 GLY A N 1
ATOM 3821 C CA . GLY A 1 501 ? -51.953 -26.787 38.874 1.00 85.25 501 GLY A CA 1
ATOM 3822 C C . GLY A 1 501 ? -51.907 -28.315 38.728 1.00 85.25 501 GLY A C 1
ATOM 3823 O O . GLY A 1 501 ? -51.859 -29.012 39.739 1.00 85.25 501 GLY A O 1
ATOM 3824 N N . ILE A 1 502 ? -51.915 -28.845 37.499 1.00 83.25 502 ILE A N 1
ATOM 3825 C CA . ILE A 1 502 ? -52.018 -30.282 37.211 1.00 83.25 502 ILE A CA 1
ATOM 3826 C C . ILE A 1 502 ? -50.660 -30.801 36.731 1.00 83.25 502 ILE A C 1
ATOM 3828 O O . ILE A 1 502 ? -50.227 -30.481 35.625 1.00 83.25 502 ILE A O 1
ATOM 3832 N N . LYS A 1 503 ? -50.002 -31.639 37.538 1.00 85.12 503 LYS A N 1
ATOM 3833 C CA . LYS A 1 503 ? -48.776 -32.336 37.125 1.00 85.12 503 LYS A CA 1
ATOM 3834 C C . LYS A 1 503 ? -49.084 -33.609 36.347 1.00 85.12 503 LYS A C 1
ATOM 3836 O O . LYS A 1 503 ? -49.953 -34.372 36.767 1.00 85.12 503 LYS A O 1
ATOM 3841 N N . LEU A 1 504 ? -48.330 -33.870 35.285 1.00 79.81 504 LEU A N 1
ATOM 3842 C CA . LEU A 1 504 ? -48.492 -35.048 34.434 1.00 79.81 504 LEU A CA 1
ATOM 3843 C C . LEU A 1 504 ? -48.285 -36.346 35.234 1.00 79.81 504 LEU A C 1
ATOM 3845 O O . LEU A 1 504 ? -49.153 -37.215 35.237 1.00 79.81 504 LEU A O 1
ATOM 3849 N N . ASP A 1 505 ? -47.206 -36.419 36.019 1.00 76.81 505 ASP A N 1
ATOM 3850 C CA . ASP A 1 505 ? -46.894 -37.569 36.886 1.00 76.81 505 ASP A CA 1
ATOM 3851 C C . ASP A 1 505 ? -47.995 -37.850 37.928 1.00 76.81 505 ASP A C 1
ATOM 3853 O O . ASP A 1 505 ? -48.231 -38.995 38.317 1.00 76.81 505 ASP A O 1
ATOM 3857 N N . ALA A 1 506 ? -48.698 -36.803 38.378 1.00 71.62 506 ALA A N 1
ATOM 3858 C CA . ALA A 1 506 ? -49.758 -36.918 39.377 1.00 71.62 506 ALA A CA 1
ATOM 3859 C C . ALA A 1 506 ? -51.073 -37.476 38.803 1.00 71.62 506 ALA A C 1
ATOM 3861 O O . ALA A 1 506 ? -51.884 -37.993 39.569 1.00 71.62 506 ALA A O 1
ATOM 3862 N N . LEU A 1 507 ? -51.278 -37.414 37.481 1.00 69.50 507 LEU A N 1
ATOM 3863 C CA . LEU A 1 507 ? -52.440 -38.015 36.814 1.00 69.50 507 LEU A CA 1
ATOM 3864 C C . LEU A 1 507 ? -52.321 -39.544 36.707 1.00 69.50 507 LEU A C 1
ATOM 3866 O O . LEU A 1 507 ? -53.334 -40.241 36.715 1.00 69.50 507 LEU A O 1
ATOM 3870 N N . PHE A 1 508 ? -51.104 -40.084 36.598 1.00 67.06 508 PHE A N 1
ATOM 3871 C CA . PHE A 1 508 ? -50.901 -41.512 36.313 1.00 67.06 508 PHE A CA 1
ATOM 3872 C C . PHE A 1 508 ? -50.756 -42.397 37.558 1.00 67.06 508 PHE A C 1
ATOM 3874 O O . PHE A 1 508 ? -51.072 -43.583 37.492 1.00 67.06 508 PHE A O 1
ATOM 3881 N N . GLY A 1 509 ? -50.370 -41.823 38.702 1.00 47.12 509 GLY A N 1
ATOM 3882 C CA . GLY A 1 509 ? -50.334 -42.523 39.988 1.00 47.12 509 GLY A CA 1
ATOM 3883 C C . GLY A 1 509 ? -49.161 -43.502 40.154 1.00 47.12 509 GLY A C 1
ATOM 3884 O O . GLY A 1 509 ? -48.539 -43.966 39.202 1.00 47.12 509 GLY A O 1
ATOM 3885 N N . ALA A 1 510 ? -48.839 -43.830 41.407 1.00 34.97 510 ALA A N 1
ATOM 3886 C CA . ALA A 1 510 ? -47.651 -44.610 41.770 1.00 34.97 510 ALA A CA 1
ATOM 3887 C C . ALA A 1 510 ? -47.823 -46.141 41.607 1.00 34.97 510 ALA A C 1
ATOM 3889 O O . ALA A 1 510 ? -47.422 -46.912 42.477 1.00 34.97 510 ALA A O 1
ATOM 3890 N N . THR A 1 511 ? -48.419 -46.595 40.501 1.00 35.50 511 THR A N 1
ATOM 3891 C CA . THR A 1 511 ? -48.688 -48.019 40.210 1.00 35.50 511 THR A CA 1
ATOM 3892 C C . THR A 1 511 ? -48.095 -48.455 38.867 1.00 35.50 511 THR A C 1
ATOM 3894 O O . THR A 1 511 ? -48.806 -48.908 37.974 1.00 35.50 511 THR A O 1
ATOM 3897 N N . ALA A 1 512 ? -46.771 -48.328 38.737 1.00 33.38 512 ALA A N 1
ATOM 3898 C CA . ALA A 1 512 ? -45.989 -48.775 37.574 1.00 33.38 512 ALA A CA 1
ATOM 3899 C C . ALA A 1 512 ? -44.769 -49.643 37.969 1.00 33.38 512 ALA A C 1
ATOM 3901 O O . ALA A 1 512 ? -43.757 -49.686 37.274 1.00 33.38 512 ALA A O 1
ATOM 3902 N N . SER A 1 513 ? -44.853 -50.341 39.104 1.00 31.92 513 SER A N 1
ATOM 3903 C CA . SER A 1 513 ? -43.794 -51.178 39.690 1.00 31.92 513 SER A CA 1
ATOM 3904 C C . SER A 1 513 ? -44.136 -52.678 39.624 1.00 31.92 513 SER A C 1
ATOM 3906 O O . SER A 1 513 ? -44.106 -53.383 40.630 1.00 31.92 513 SER A O 1
ATOM 3908 N N . GLY A 1 514 ? -44.478 -53.176 38.428 1.00 25.92 514 GLY A N 1
ATOM 3909 C CA . GLY A 1 514 ? -44.929 -54.561 38.225 1.00 25.92 514 GLY A CA 1
ATOM 3910 C C . GLY A 1 514 ? -44.820 -55.063 36.779 1.00 25.92 514 GLY A C 1
ATOM 3911 O O . GLY A 1 514 ? -45.721 -54.857 35.978 1.00 25.92 514 GLY A O 1
ATOM 3912 N N . ALA A 1 515 ? -43.703 -55.740 36.499 1.00 27.41 515 ALA A N 1
ATOM 3913 C CA . ALA A 1 515 ? -43.369 -56.618 35.363 1.00 27.41 515 ALA A CA 1
ATOM 3914 C C . ALA A 1 515 ? -44.543 -57.468 34.778 1.00 27.41 515 ALA A C 1
ATOM 3916 O O . ALA A 1 515 ? -45.466 -57.782 35.532 1.00 27.41 515 ALA A O 1
ATOM 3917 N N . PRO A 1 516 ? -44.493 -57.934 33.498 1.00 33.88 516 PRO A N 1
ATOM 3918 C CA . PRO A 1 516 ? -43.272 -58.457 32.862 1.00 33.88 516 PRO A CA 1
ATOM 3919 C C . PRO A 1 516 ? -42.961 -58.048 31.410 1.00 33.88 516 PRO A C 1
ATOM 3921 O O . PRO A 1 516 ? -43.816 -57.634 30.634 1.00 33.88 516 PRO A O 1
ATOM 3924 N N . ALA A 1 517 ? -41.694 -58.258 31.038 1.00 35.34 517 ALA A N 1
ATOM 3925 C CA . ALA A 1 517 ? -41.207 -58.215 29.662 1.00 35.34 517 ALA A CA 1
ATOM 3926 C C . ALA A 1 517 ? -41.372 -59.577 28.954 1.00 35.34 517 ALA A C 1
ATOM 3928 O O . ALA A 1 517 ? -41.284 -60.628 29.590 1.00 35.34 517 ALA A O 1
ATOM 3929 N N . GLY A 1 518 ? -41.539 -59.557 27.627 1.00 24.73 518 GLY A N 1
ATOM 3930 C CA . GLY A 1 518 ? -41.580 -60.745 26.767 1.00 24.73 518 GLY A CA 1
ATOM 3931 C C . GLY A 1 518 ? -41.377 -60.364 25.296 1.00 24.73 518 GLY A C 1
ATOM 3932 O O . GLY A 1 518 ? -42.164 -59.601 24.744 1.00 24.73 518 GLY A O 1
ATOM 3933 N N . ASN A 1 519 ? -40.296 -60.845 24.676 1.00 29.77 519 ASN A N 1
ATOM 3934 C CA . ASN A 1 519 ? -39.812 -60.356 23.376 1.00 29.77 519 ASN A CA 1
ATOM 3935 C C . ASN A 1 519 ? -40.487 -61.006 22.156 1.00 29.77 519 ASN A C 1
ATOM 3937 O O . ASN A 1 519 ? -40.689 -62.219 22.141 1.00 29.77 519 ASN A O 1
ATOM 3941 N N . ASN A 1 520 ? -40.691 -60.213 21.092 1.00 28.52 520 ASN A N 1
ATOM 3942 C CA . ASN A 1 520 ? -40.028 -60.321 19.767 1.00 28.52 520 ASN A CA 1
ATOM 3943 C C . ASN A 1 520 ? -40.729 -59.338 18.787 1.00 28.52 520 ASN A C 1
ATOM 3945 O O . ASN A 1 520 ? -41.929 -59.468 18.585 1.00 28.52 520 ASN A O 1
ATOM 3949 N N . ALA A 1 521 ? -40.131 -58.235 18.302 1.00 29.30 521 ALA A N 1
ATOM 3950 C CA . ALA A 1 521 ? -38.942 -58.067 17.429 1.00 29.30 521 ALA A CA 1
ATOM 3951 C C . ALA A 1 521 ? -39.224 -58.375 15.931 1.00 29.30 521 ALA A C 1
ATOM 3953 O O . ALA A 1 521 ? -40.101 -59.199 15.676 1.00 29.30 521 ALA A O 1
ATOM 3954 N N . PRO A 1 522 ? -38.494 -57.800 14.935 1.00 40.94 522 PRO A N 1
ATOM 3955 C CA . PRO A 1 522 ? -37.329 -56.890 15.012 1.00 40.94 522 PRO A CA 1
ATOM 3956 C C . PRO A 1 522 ? -37.418 -55.605 14.132 1.00 40.94 522 PRO A C 1
ATOM 3958 O O . PRO A 1 522 ? -38.284 -55.497 13.269 1.00 40.94 522 PRO A O 1
ATOM 3961 N N . GLY A 1 523 ? -36.444 -54.682 14.245 1.00 24.25 523 GLY A N 1
ATOM 3962 C CA . GLY A 1 523 ? -36.161 -53.700 13.175 1.00 24.25 523 GLY A CA 1
ATOM 3963 C C . GLY A 1 523 ? -35.426 -52.407 13.573 1.00 24.25 523 GLY A C 1
ATOM 3964 O O . GLY A 1 523 ? -36.038 -51.522 14.148 1.00 24.25 523 GLY A O 1
ATOM 3965 N N . ALA A 1 524 ? -34.153 -52.284 13.166 1.00 26.86 524 ALA A N 1
ATOM 3966 C CA . ALA A 1 524 ? -33.330 -51.059 13.098 1.00 26.86 524 ALA A CA 1
ATOM 3967 C C . ALA A 1 524 ? -33.141 -50.189 14.373 1.00 26.86 524 ALA A C 1
ATOM 3969 O O . ALA A 1 524 ? -33.977 -49.365 14.729 1.00 26.86 524 ALA A O 1
ATOM 3970 N N . GLN A 1 525 ? -31.934 -50.245 14.952 1.00 25.86 525 GLN A N 1
ATOM 3971 C CA . GLN A 1 525 ? -31.355 -49.167 15.769 1.00 25.86 525 GLN A CA 1
ATOM 3972 C C . GLN A 1 525 ? -29.903 -48.903 15.347 1.00 25.86 525 GLN A C 1
ATOM 3974 O O . GLN A 1 525 ? -29.146 -49.840 15.094 1.00 25.86 525 GLN A O 1
ATOM 3979 N N . GLN A 1 526 ? -29.511 -47.629 15.338 1.00 26.33 526 GLN A N 1
ATOM 3980 C CA . GLN A 1 526 ? -28.120 -47.172 15.357 1.00 26.33 526 GLN A CA 1
ATOM 3981 C C . GLN A 1 526 ? -27.934 -46.135 16.475 1.00 26.33 526 GLN A C 1
ATOM 3983 O O . GLN A 1 526 ? -28.905 -45.660 17.062 1.00 26.33 526 GLN A O 1
ATOM 3988 N N . GLN A 1 527 ? -26.665 -45.867 16.779 1.00 26.77 527 GLN A N 1
ATOM 3989 C CA . GLN A 1 527 ? -26.131 -45.012 17.845 1.00 26.77 527 GLN A CA 1
ATOM 3990 C C . GLN A 1 527 ? -26.850 -43.649 18.004 1.00 26.77 527 GLN A C 1
ATOM 3992 O O . GLN A 1 527 ? -27.284 -43.069 17.016 1.00 26.77 527 GLN A O 1
ATOM 3997 N N . GLY A 1 528 ? -26.958 -43.041 19.192 1.00 24.39 528 GLY A N 1
ATOM 3998 C CA . GLY A 1 528 ? -26.529 -43.482 20.527 1.00 24.39 528 GLY A CA 1
ATOM 3999 C C . GLY A 1 528 ? -25.458 -42.585 21.156 1.00 24.39 528 GLY A C 1
ATOM 4000 O O . GLY A 1 528 ? -24.273 -42.849 20.982 1.00 24.39 528 GLY A O 1
ATOM 4001 N N . GLU A 1 529 ? -25.884 -41.599 21.951 1.00 24.86 529 GLU A N 1
ATOM 4002 C CA . GLU A 1 529 ? -25.031 -40.839 22.876 1.00 24.86 529 GLU A CA 1
ATOM 4003 C C . GLU A 1 529 ? -25.638 -40.825 24.291 1.00 24.86 529 GLU A C 1
ATOM 4005 O O . GLU A 1 529 ? -26.856 -40.827 24.475 1.00 24.86 529 GLU A O 1
ATOM 4010 N N . GLN A 1 530 ? -24.760 -40.836 25.292 1.00 26.16 530 GLN A N 1
ATOM 4011 C CA . GLN A 1 530 ? -25.033 -40.777 26.732 1.00 26.16 530 GLN A CA 1
ATOM 4012 C C . GLN A 1 530 ? -23.807 -40.094 27.383 1.00 26.16 530 GLN A C 1
ATOM 4014 O O . GLN A 1 530 ? -22.722 -40.169 26.799 1.00 26.16 530 GLN A O 1
ATOM 4019 N N . PRO A 1 531 ? -23.923 -39.435 28.555 1.00 29.56 531 PRO A N 1
ATOM 4020 C CA . PRO A 1 531 ? -24.132 -40.156 29.816 1.00 29.56 531 PRO A CA 1
ATOM 4021 C C . PRO A 1 531 ? -25.101 -39.462 30.798 1.00 29.56 531 PRO A C 1
ATOM 4023 O O . PRO A 1 531 ? -25.568 -38.351 30.564 1.00 29.56 531 PRO A O 1
ATOM 4026 N N . ALA A 1 532 ? -25.379 -40.113 31.935 1.00 24.69 532 ALA A N 1
ATOM 4027 C CA . ALA A 1 532 ? -26.151 -39.536 33.038 1.00 24.69 532 ALA A CA 1
ATOM 4028 C C . ALA A 1 532 ? -25.571 -39.890 34.426 1.00 24.69 532 ALA A C 1
ATOM 4030 O O . ALA A 1 532 ? -25.264 -41.047 34.686 1.00 24.69 532 ALA A O 1
ATOM 4031 N N . ASN A 1 533 ? -25.468 -38.861 35.279 1.00 28.66 533 ASN A N 1
ATOM 4032 C CA . ASN A 1 533 ? -25.543 -38.781 36.755 1.00 28.66 533 ASN A CA 1
ATOM 4033 C C . ASN A 1 533 ? -25.196 -39.953 37.714 1.00 28.66 533 ASN A C 1
ATOM 4035 O O . ASN A 1 533 ? -25.704 -41.062 37.599 1.00 28.66 533 ASN A O 1
ATOM 4039 N N . GLY A 1 534 ? -24.582 -39.560 38.847 1.00 26.14 534 GLY A N 1
ATOM 4040 C CA . GLY A 1 534 ? -24.782 -40.130 40.201 1.00 26.14 534 GLY A CA 1
ATOM 4041 C C . GLY A 1 534 ? -23.498 -40.537 40.949 1.00 26.14 534 GLY A C 1
ATOM 4042 O O . GLY A 1 534 ? -22.458 -40.655 40.315 1.00 26.14 534 GLY A O 1
ATOM 4043 N N . GLN A 1 535 ? -23.451 -40.785 42.273 1.00 26.17 535 GLN A N 1
ATOM 4044 C CA . GLN A 1 535 ? -24.347 -40.590 43.451 1.00 26.17 535 GLN A CA 1
ATOM 4045 C C . GLN A 1 535 ? -23.542 -41.060 44.720 1.00 26.17 535 GLN A C 1
ATOM 4047 O O . GLN A 1 535 ? -22.637 -41.870 44.548 1.00 26.17 535 GLN A O 1
ATOM 4052 N N . GLN A 1 536 ? -23.753 -40.702 46.006 1.00 26.78 536 GLN A N 1
ATOM 4053 C CA . GLN A 1 536 ? -24.531 -39.662 46.721 1.00 26.78 536 GLN A CA 1
ATOM 4054 C C . GLN A 1 536 ? -24.149 -39.647 48.240 1.00 26.78 536 GLN A C 1
ATOM 4056 O O . GLN A 1 536 ? -24.027 -40.729 48.800 1.00 26.78 536 GLN A O 1
ATOM 4061 N N . GLN A 1 537 ? -24.116 -38.479 48.931 1.00 26.03 537 GLN A N 1
ATOM 4062 C CA . GLN A 1 537 ? -24.172 -38.319 50.427 1.00 26.03 537 GLN A CA 1
ATOM 4063 C C . GLN A 1 537 ? -22.989 -38.900 51.278 1.00 26.03 537 GLN A C 1
ATOM 4065 O O . GLN A 1 537 ? -22.221 -39.704 50.777 1.00 26.03 537 GLN A O 1
ATOM 4070 N N . SER A 1 538 ? -22.718 -38.550 52.558 1.00 24.67 538 SER A N 1
ATOM 4071 C CA . SER A 1 538 ? -23.215 -37.529 53.524 1.00 24.67 538 SER A CA 1
ATOM 4072 C C . SER A 1 538 ? -22.198 -37.306 54.686 1.00 24.67 538 SER A C 1
ATOM 4074 O O . SER A 1 538 ? -21.486 -38.237 55.036 1.00 24.67 538 SER A O 1
ATOM 4076 N N . SER A 1 539 ? -22.255 -36.136 55.360 1.00 26.47 539 SER A N 1
ATOM 4077 C CA . SER A 1 539 ? -21.900 -35.850 56.788 1.00 26.47 539 SER A CA 1
ATOM 4078 C C . SER A 1 539 ? -20.491 -36.134 57.366 1.00 26.47 539 SER A C 1
ATOM 4080 O O . SER A 1 539 ? -20.001 -37.251 57.292 1.00 26.47 539 SER A O 1
ATOM 4082 N N . GLY A 1 540 ? -19.939 -35.182 58.145 1.00 22.14 540 GLY A N 1
ATOM 4083 C CA . GLY A 1 540 ? -18.873 -35.453 59.137 1.00 22.14 540 GLY A CA 1
ATOM 4084 C C . GLY A 1 540 ? -17.961 -34.260 59.479 1.00 22.14 540 GLY A C 1
ATOM 4085 O O . GLY A 1 540 ? -17.340 -33.686 58.598 1.00 22.14 540 GLY A O 1
ATOM 4086 N N . GLN A 1 541 ? -17.882 -33.878 60.757 1.00 22.41 541 GLN A N 1
ATOM 4087 C CA . GLN A 1 541 ? -17.096 -32.749 61.289 1.00 22.41 541 GLN A CA 1
ATOM 4088 C C . GLN A 1 541 ? -15.553 -32.883 61.202 1.00 22.41 541 GLN A C 1
ATOM 4090 O O . GLN A 1 541 ? -15.008 -33.907 61.590 1.00 22.41 541 GLN A O 1
ATOM 4095 N N . ALA A 1 542 ? -14.915 -31.728 60.950 1.00 23.50 542 ALA A N 1
ATOM 4096 C CA . ALA A 1 542 ? -13.719 -31.189 61.630 1.00 23.50 542 ALA A CA 1
ATOM 4097 C C . ALA A 1 542 ? -12.272 -31.647 61.289 1.00 23.50 542 ALA A C 1
ATOM 4099 O O . ALA A 1 542 ? -12.002 -32.741 60.819 1.00 23.50 542 ALA A O 1
ATOM 4100 N N . GLU A 1 543 ? -11.370 -30.716 61.645 1.00 23.02 543 GLU A N 1
ATOM 4101 C CA . GLU A 1 543 ? -9.912 -30.786 61.872 1.00 23.02 543 GLU A CA 1
ATOM 4102 C C . GLU A 1 543 ? -8.884 -30.754 60.709 1.00 23.02 543 GLU A C 1
ATOM 4104 O O . GLU A 1 543 ? -8.717 -31.684 59.935 1.00 23.02 543 GLU A O 1
ATOM 4109 N N . GLN A 1 544 ? -8.097 -29.662 60.756 1.00 22.97 544 GLN A N 1
ATOM 4110 C CA . GLN A 1 544 ? -6.653 -29.515 60.487 1.00 22.97 544 GLN A CA 1
ATOM 4111 C C . GLN A 1 544 ? -6.070 -29.722 59.068 1.00 22.97 544 GLN A C 1
ATOM 4113 O O . GLN A 1 544 ? -6.094 -30.796 58.481 1.00 22.97 544 GLN A O 1
ATOM 4118 N N . ALA A 1 545 ? -5.369 -28.679 58.599 1.00 23.66 545 ALA A N 1
ATOM 4119 C CA . ALA A 1 545 ? -4.257 -28.789 57.648 1.00 23.66 545 ALA A CA 1
ATOM 4120 C C . ALA A 1 545 ? -2.947 -29.065 58.418 1.00 23.66 545 ALA A C 1
ATOM 4122 O O . ALA A 1 545 ? -2.796 -28.590 59.547 1.00 23.66 545 ALA A O 1
ATOM 4123 N N . PRO A 1 546 ? -1.993 -29.808 57.830 1.00 30.27 546 PRO A N 1
ATOM 4124 C CA . PRO A 1 546 ? -0.921 -29.176 57.040 1.00 30.27 546 PRO A CA 1
ATOM 4125 C C . PRO A 1 546 ? -0.682 -29.923 55.701 1.00 30.27 546 PRO A C 1
ATOM 4127 O O . PRO A 1 546 ? -1.351 -30.907 55.419 1.00 30.27 546 PRO A O 1
ATOM 4130 N N . GLY A 1 547 ? 0.229 -29.537 54.802 1.00 21.81 547 GLY A N 1
ATOM 4131 C CA . GLY A 1 547 ? 1.230 -28.465 54.802 1.00 21.81 547 GLY A CA 1
ATOM 4132 C C . GLY A 1 547 ? 1.912 -28.362 53.424 1.00 21.81 547 GLY A C 1
ATOM 4133 O O . GLY A 1 547 ? 1.556 -29.081 52.495 1.00 21.81 547 GLY A O 1
ATOM 4134 N N . ALA A 1 548 ? 2.869 -27.446 53.269 1.00 23.91 548 ALA A N 1
ATOM 4135 C CA . ALA A 1 548 ? 3.472 -27.122 51.971 1.00 23.91 548 ALA A CA 1
ATOM 4136 C C . ALA A 1 548 ? 4.349 -28.242 51.373 1.00 23.91 548 ALA A C 1
ATOM 4138 O O . ALA A 1 548 ? 5.120 -28.851 52.108 1.00 23.91 548 ALA A O 1
ATOM 4139 N N . GLN A 1 549 ? 4.391 -28.349 50.033 1.00 22.53 549 GLN A N 1
ATOM 4140 C CA . GLN A 1 549 ? 5.659 -28.132 49.316 1.00 22.53 549 GLN A CA 1
ATOM 4141 C C . GLN A 1 549 ? 5.539 -27.866 47.801 1.00 22.53 549 GLN A C 1
ATOM 4143 O O . GLN A 1 549 ? 4.687 -28.382 47.089 1.00 22.53 549 GLN A O 1
ATOM 4148 N N . SER A 1 550 ? 6.471 -27.025 47.360 1.00 25.73 550 SER A N 1
ATOM 4149 C CA . SER A 1 550 ? 6.897 -26.668 46.003 1.00 25.73 550 SER A CA 1
ATOM 4150 C C . SER A 1 550 ? 7.070 -27.821 45.004 1.00 25.73 550 SER A C 1
ATOM 4152 O O . SER A 1 550 ? 7.621 -28.860 45.362 1.00 25.73 550 SER A O 1
ATOM 4154 N N . GLY A 1 551 ? 6.800 -27.560 43.717 1.00 24.28 551 GLY A N 1
ATOM 4155 C CA . GLY A 1 551 ? 7.208 -28.454 42.626 1.00 24.28 551 GLY A CA 1
ATOM 4156 C C . GLY A 1 551 ? 6.935 -27.923 41.215 1.00 24.28 551 GLY A C 1
ATOM 4157 O O . GLY A 1 551 ? 5.941 -28.296 40.604 1.00 24.28 551 GLY A O 1
ATOM 4158 N N . THR A 1 552 ? 7.838 -27.107 40.664 1.00 33.00 552 THR A N 1
ATOM 4159 C CA . THR A 1 552 ? 7.960 -26.919 39.207 1.00 33.00 552 THR A CA 1
ATOM 4160 C C . THR A 1 552 ? 8.827 -28.026 38.603 1.00 33.00 552 THR A C 1
ATOM 4162 O O . THR A 1 552 ? 9.951 -28.245 39.056 1.00 33.00 552 THR A O 1
ATOM 4165 N N . PRO A 1 553 ? 8.339 -28.708 37.556 1.00 27.02 553 PRO A N 1
ATOM 4166 C CA . PRO A 1 553 ? 9.213 -29.248 36.512 1.00 27.02 553 PRO A CA 1
ATOM 4167 C C . PRO A 1 553 ? 8.618 -28.923 35.106 1.00 27.02 553 PRO A C 1
ATOM 4169 O O . PRO A 1 553 ? 7.699 -28.109 35.020 1.00 27.02 553 PRO A O 1
ATOM 4172 N N . PRO A 1 554 ? 9.210 -29.350 33.975 1.00 28.06 554 PRO A N 1
ATOM 4173 C CA . PRO A 1 554 ? 10.137 -28.463 33.280 1.00 28.06 554 PRO A CA 1
ATOM 4174 C C . PRO A 1 554 ? 9.758 -28.193 31.811 1.00 28.06 554 PRO A C 1
ATOM 4176 O O . PRO A 1 554 ? 8.987 -28.916 31.188 1.00 28.06 554 PRO A O 1
ATOM 4179 N N . VAL A 1 555 ? 10.383 -27.174 31.217 1.00 31.52 555 VAL A N 1
ATOM 4180 C CA . VAL A 1 555 ? 10.355 -26.957 29.762 1.00 31.52 555 VAL A CA 1
ATOM 4181 C C . VAL A 1 555 ? 11.357 -27.895 29.086 1.00 31.52 555 VAL A C 1
ATOM 4183 O O . VAL A 1 555 ? 12.541 -27.840 29.417 1.00 31.52 555 VAL A O 1
ATOM 4186 N N . THR A 1 556 ? 10.934 -28.699 28.101 1.00 24.34 556 THR A N 1
ATOM 4187 C CA . THR A 1 556 ? 11.815 -29.142 26.995 1.00 24.34 556 THR A CA 1
ATOM 4188 C C . THR A 1 556 ? 11.056 -29.737 25.792 1.00 24.34 556 THR A C 1
ATOM 4190 O O . THR A 1 556 ? 10.223 -30.617 25.945 1.00 24.34 556 THR A O 1
ATOM 4193 N N . ASN A 1 557 ? 11.456 -29.280 24.600 1.00 22.80 557 ASN A N 1
ATOM 4194 C CA . ASN A 1 557 ? 11.480 -29.951 23.287 1.00 22.80 557 ASN A CA 1
ATOM 4195 C C . ASN A 1 557 ? 10.208 -30.403 22.512 1.00 22.80 557 ASN A C 1
ATOM 4197 O O . ASN A 1 557 ? 9.606 -31.432 22.781 1.00 22.80 557 ASN A O 1
ATOM 4201 N N . GLN A 1 558 ? 10.042 -29.722 21.363 1.00 23.22 558 GLN A N 1
ATOM 4202 C CA . GLN A 1 558 ? 9.993 -30.268 19.985 1.00 23.22 558 GLN A CA 1
ATOM 4203 C C . GLN A 1 558 ? 8.748 -31.002 19.432 1.00 23.22 558 GLN A C 1
ATOM 4205 O O . GLN A 1 558 ? 8.573 -32.203 19.596 1.00 23.22 558 GLN A O 1
ATOM 4210 N N . SER A 1 559 ? 8.059 -30.287 18.534 1.00 25.56 559 SER A N 1
ATOM 4211 C CA . SER A 1 559 ? 7.555 -30.744 17.219 1.00 25.56 559 SER A CA 1
ATOM 4212 C C . SER A 1 559 ? 7.408 -29.475 16.354 1.00 25.56 559 SER A C 1
ATOM 4214 O O . SER A 1 559 ? 6.762 -28.532 16.800 1.00 25.56 559 SER A O 1
ATOM 4216 N N . GLU A 1 560 ? 8.174 -29.233 15.288 1.00 23.34 560 GLU A N 1
ATOM 4217 C CA . GLU A 1 560 ? 8.149 -29.869 13.953 1.00 23.34 560 GLU A CA 1
ATOM 4218 C C . GLU A 1 560 ? 6.825 -29.688 13.181 1.00 23.34 560 GLU A C 1
ATOM 4220 O O . GLU A 1 560 ? 5.778 -30.166 13.602 1.00 23.34 560 GLU A O 1
ATOM 4225 N N . GLY A 1 561 ? 6.909 -29.033 12.010 1.00 23.08 561 GLY A N 1
ATOM 4226 C CA . GLY A 1 561 ? 5.790 -28.760 11.094 1.00 23.08 561 GLY A CA 1
ATOM 4227 C C . GLY A 1 561 ? 5.028 -27.452 11.395 1.00 23.08 561 GLY A C 1
ATOM 4228 O O . GLY A 1 561 ? 4.668 -27.195 12.532 1.00 23.08 561 GLY A O 1
ATOM 4229 N N . THR A 1 562 ? 4.727 -26.567 10.435 1.00 27.03 562 THR A N 1
ATOM 4230 C CA . THR A 1 562 ? 5.050 -26.541 8.991 1.00 27.03 562 THR A CA 1
ATOM 4231 C C . THR A 1 562 ? 5.273 -25.099 8.510 1.00 27.03 562 THR A C 1
ATOM 4233 O O . THR A 1 562 ? 4.661 -24.166 9.022 1.00 27.03 562 THR A O 1
ATOM 4236 N N . ASN A 1 563 ? 6.142 -24.912 7.510 1.00 27.42 563 ASN A N 1
ATOM 4237 C CA . ASN A 1 563 ? 6.353 -23.609 6.870 1.00 27.42 563 ASN A CA 1
ATOM 4238 C C . ASN A 1 563 ? 5.148 -23.205 6.005 1.00 27.42 563 ASN A C 1
ATOM 4240 O O . ASN A 1 563 ? 4.689 -23.995 5.179 1.00 27.42 563 ASN A O 1
ATOM 4244 N N . GLN A 1 564 ? 4.760 -21.932 6.074 1.00 25.78 564 GLN A N 1
ATOM 4245 C CA . GLN A 1 564 ? 4.202 -21.202 4.931 1.00 25.78 564 GLN A CA 1
ATOM 4246 C C . GLN A 1 564 ? 5.093 -19.986 4.635 1.00 25.78 564 GLN A C 1
ATOM 4248 O O . GLN A 1 564 ? 5.816 -19.511 5.510 1.00 25.78 564 GLN A O 1
ATOM 4253 N N . GLY A 1 565 ? 5.150 -19.581 3.365 1.00 25.59 565 GLY A N 1
ATOM 4254 C CA . GLY A 1 565 ? 6.275 -18.811 2.826 1.00 25.59 565 GLY A CA 1
ATOM 4255 C C . GLY A 1 565 ? 6.386 -17.370 3.331 1.00 25.59 565 GLY A C 1
ATOM 4256 O O . GLY A 1 565 ? 5.419 -16.615 3.294 1.00 25.59 565 GLY A O 1
ATOM 4257 N N . ASN A 1 566 ? 7.604 -16.970 3.704 1.00 29.73 566 ASN A N 1
ATOM 4258 C CA . ASN A 1 566 ? 7.995 -15.564 3.793 1.00 29.73 566 ASN A CA 1
ATOM 4259 C C . ASN A 1 566 ? 8.283 -15.047 2.364 1.00 29.73 566 ASN A C 1
ATOM 4261 O O . ASN A 1 566 ? 9.178 -15.596 1.718 1.00 29.73 566 ASN A O 1
ATOM 4265 N N . PRO A 1 567 ? 7.567 -14.031 1.845 1.00 32.50 567 PRO A N 1
ATOM 4266 C CA . PRO A 1 567 ? 7.688 -13.617 0.444 1.00 32.50 567 PRO A CA 1
ATOM 4267 C C . PRO A 1 567 ? 8.979 -12.846 0.113 1.00 32.50 567 PRO A C 1
ATOM 4269 O O . PRO A 1 567 ? 9.279 -12.646 -1.059 1.00 32.50 567 PRO A O 1
ATOM 4272 N N . PHE A 1 568 ? 9.766 -12.416 1.106 1.00 31.83 568 PHE A N 1
ATOM 4273 C CA . PHE A 1 568 ? 10.891 -11.492 0.892 1.00 31.83 568 PHE A CA 1
ATOM 4274 C C . PHE A 1 568 ? 12.255 -12.148 0.598 1.00 31.83 568 PHE A C 1
ATOM 4276 O O . PHE A 1 568 ? 13.270 -11.455 0.549 1.00 31.83 568 PHE A O 1
ATOM 4283 N N . THR A 1 569 ? 12.327 -13.467 0.385 1.00 30.14 569 THR A N 1
ATOM 4284 C CA . THR A 1 569 ? 13.604 -14.181 0.175 1.00 30.14 569 THR A CA 1
ATOM 4285 C C . THR A 1 569 ? 13.889 -14.522 -1.293 1.00 30.14 569 THR A C 1
ATOM 4287 O O . THR A 1 569 ? 13.927 -15.696 -1.665 1.00 30.14 569 THR A O 1
ATOM 4290 N N . SER A 1 570 ? 14.167 -13.515 -2.130 1.00 28.45 570 SER A N 1
ATOM 4291 C CA . SER A 1 570 ? 14.880 -13.728 -3.402 1.00 28.45 570 SER A CA 1
ATOM 4292 C C . SER A 1 570 ? 16.391 -13.636 -3.159 1.00 28.45 570 SER A C 1
ATOM 4294 O O . SER A 1 570 ? 16.899 -12.556 -2.855 1.00 28.45 570 SER A O 1
ATOM 4296 N N . GLY A 1 571 ? 17.104 -14.761 -3.239 1.00 26.42 571 GLY A N 1
ATOM 4297 C CA . GLY A 1 571 ? 18.502 -14.849 -2.806 1.00 26.42 571 GLY A CA 1
ATOM 4298 C C . GLY A 1 571 ? 19.493 -14.037 -3.648 1.00 26.42 571 GLY A C 1
ATOM 4299 O O . GLY A 1 571 ? 19.391 -13.984 -4.873 1.00 26.42 571 GLY A O 1
ATOM 4300 N N . SER A 1 572 ? 20.495 -13.463 -2.983 1.00 29.22 572 SER A N 1
ATOM 4301 C CA . SER A 1 572 ? 21.726 -12.984 -3.609 1.00 29.22 572 SER A CA 1
ATOM 4302 C C . SER A 1 572 ? 22.700 -14.150 -3.820 1.00 29.22 572 SER A C 1
ATOM 4304 O O . SER A 1 572 ? 22.993 -14.911 -2.898 1.00 29.22 572 SER A O 1
ATOM 4306 N N . GLY A 1 573 ? 23.215 -14.284 -5.040 1.00 28.59 573 GLY A N 1
ATOM 4307 C CA . GLY A 1 573 ? 24.227 -15.269 -5.416 1.00 28.59 573 GLY A CA 1
ATOM 4308 C C . GLY A 1 573 ? 24.928 -14.821 -6.696 1.00 28.59 573 GLY A C 1
ATOM 4309 O O . GLY A 1 573 ? 24.238 -14.439 -7.635 1.00 28.59 573 GLY A O 1
ATOM 4310 N N . ASN A 1 574 ? 26.267 -14.828 -6.648 1.00 30.98 574 ASN A N 1
ATOM 4311 C CA . ASN A 1 574 ? 27.244 -14.311 -7.625 1.00 30.98 574 ASN A CA 1
ATOM 4312 C C . ASN A 1 574 ? 26.798 -14.222 -9.095 1.00 30.98 574 ASN A C 1
ATOM 4314 O O . ASN A 1 574 ? 26.591 -15.296 -9.703 1.00 30.98 574 ASN A O 1
#